Protein AF-A0A6L6CKM2-F1 (afdb_monomer_lite)

Structure (mmCIF, N/CA/C/O backbone):
data_AF-A0A6L6CKM2-F1
#
_entry.id   AF-A0A6L6CKM2-F1
#
loop_
_atom_site.group_PDB
_atom_site.id
_atom_site.type_symbol
_atom_site.label_atom_id
_atom_site.label_alt_id
_atom_site.label_comp_id
_atom_site.label_asym_id
_atom_site.label_entity_id
_atom_site.label_seq_id
_atom_site.pdbx_PDB_ins_code
_atom_site.Cartn_x
_atom_site.Cartn_y
_atom_site.Cartn_z
_atom_site.occupancy
_atom_site.B_iso_or_equiv
_atom_site.auth_seq_id
_atom_site.auth_comp_id
_atom_site.auth_asym_id
_atom_site.auth_atom_id
_atom_site.pdbx_PDB_model_num
ATOM 1 N N . MET A 1 1 ? 27.628 23.027 -5.781 1.00 81.25 1 MET A N 1
ATOM 2 C CA . MET A 1 1 ? 26.439 23.445 -5.027 1.00 81.25 1 MET A CA 1
ATOM 3 C C . MET A 1 1 ? 26.153 24.894 -5.381 1.00 81.25 1 MET A C 1
ATOM 5 O O . MET A 1 1 ? 27.108 25.621 -5.647 1.00 81.25 1 MET A O 1
ATOM 9 N N . THR A 1 2 ? 24.891 25.292 -5.378 1.00 87.56 2 THR A N 1
ATOM 10 C CA . THR A 1 2 ? 24.405 26.645 -5.656 1.00 87.56 2 THR A CA 1
ATOM 11 C C . THR A 1 2 ? 23.460 27.034 -4.526 1.00 87.56 2 THR A C 1
ATOM 13 O O . THR A 1 2 ? 22.633 26.220 -4.126 1.00 87.56 2 THR A O 1
ATOM 16 N N . ALA A 1 3 ? 23.603 28.241 -3.983 1.00 88.50 3 ALA A N 1
ATOM 17 C CA . ALA A 1 3 ? 22.695 28.731 -2.950 1.00 88.50 3 ALA A CA 1
ATOM 18 C C . ALA A 1 3 ? 21.345 29.108 -3.575 1.00 88.50 3 ALA A C 1
ATOM 20 O O . ALA A 1 3 ? 21.314 29.810 -4.589 1.00 88.50 3 ALA A O 1
ATOM 21 N N . LEU A 1 4 ? 20.259 28.636 -2.969 1.00 90.00 4 LEU A N 1
ATOM 22 C CA . LEU A 1 4 ? 18.886 28.972 -3.328 1.00 90.00 4 LEU A CA 1
ATOM 23 C C . LEU A 1 4 ? 18.407 30.241 -2.611 1.00 90.00 4 LEU A C 1
ATOM 25 O O . LEU A 1 4 ? 19.095 30.780 -1.741 1.00 90.00 4 LEU A O 1
ATOM 29 N N . GLU A 1 5 ? 17.214 30.720 -2.969 1.00 84.62 5 GLU A N 1
ATOM 30 C CA . GLU A 1 5 ? 16.643 31.951 -2.405 1.00 84.62 5 GLU A CA 1
ATOM 31 C C . GLU A 1 5 ? 16.359 31.822 -0.905 1.00 84.62 5 GLU A C 1
ATOM 33 O O . GLU A 1 5 ? 16.549 32.783 -0.157 1.00 84.62 5 GLU A O 1
ATOM 38 N N . ASN A 1 6 ? 15.963 30.630 -0.447 1.00 82.12 6 ASN A N 1
ATOM 39 C CA . ASN A 1 6 ? 15.722 30.367 0.971 1.00 82.12 6 ASN A CA 1
ATOM 40 C C . ASN A 1 6 ? 17.019 30.168 1.791 1.00 82.12 6 ASN A C 1
ATOM 42 O O . ASN A 1 6 ? 16.974 30.206 3.023 1.00 82.12 6 ASN A O 1
ATOM 46 N N . GLY A 1 7 ? 18.179 30.064 1.127 1.00 85.81 7 GLY A N 1
ATOM 47 C CA . GLY A 1 7 ? 19.502 29.887 1.736 1.00 85.81 7 GLY A CA 1
ATOM 48 C C . GLY A 1 7 ? 20.020 28.446 1.737 1.00 85.81 7 GLY A C 1
ATOM 49 O O . GLY A 1 7 ? 21.183 28.232 2.083 1.00 85.81 7 GLY A O 1
ATOM 50 N N . VAL A 1 8 ? 19.206 27.477 1.312 1.00 90.25 8 VAL A N 1
ATOM 51 C CA . VAL A 1 8 ? 19.605 26.070 1.186 1.00 90.25 8 VAL A CA 1
ATOM 52 C C . VAL A 1 8 ? 20.535 25.870 -0.012 1.00 90.25 8 VAL A C 1
ATOM 54 O O . VAL A 1 8 ? 20.442 26.556 -1.032 1.00 90.25 8 VAL A O 1
ATOM 57 N N . MET A 1 9 ? 21.469 24.925 0.107 1.00 90.94 9 MET A N 1
ATOM 58 C CA . MET A 1 9 ? 22.418 24.602 -0.956 1.00 90.94 9 MET A CA 1
ATOM 59 C C . MET A 1 9 ? 21.885 23.476 -1.846 1.00 90.94 9 MET A C 1
ATOM 61 O O . MET A 1 9 ? 21.836 22.321 -1.434 1.00 90.94 9 MET A O 1
ATOM 65 N N . ALA A 1 10 ? 21.577 23.796 -3.100 1.00 89.00 10 ALA A N 1
ATOM 66 C CA . ALA A 1 10 ? 21.202 22.821 -4.118 1.00 89.00 10 ALA A CA 1
ATOM 67 C C . ALA A 1 10 ? 22.426 22.296 -4.891 1.00 89.00 10 ALA A C 1
ATOM 69 O O . ALA A 1 10 ? 23.437 22.999 -5.032 1.00 89.00 10 ALA A O 1
ATOM 70 N N . PRO A 1 11 ? 22.378 21.077 -5.446 1.00 87.81 11 PRO A N 1
ATOM 71 C CA . PRO A 1 11 ? 23.414 20.588 -6.344 1.00 87.81 11 PRO A CA 1
ATOM 72 C C . PRO A 1 11 ? 23.410 21.389 -7.662 1.00 87.81 11 PRO A C 1
ATOM 74 O O . PRO A 1 11 ? 22.411 21.980 -8.051 1.00 87.81 11 PRO A O 1
ATOM 77 N N . VAL A 1 12 ? 24.560 21.457 -8.350 1.00 82.56 12 VAL A N 1
ATOM 78 C CA . VAL A 1 12 ? 24.658 22.196 -9.636 1.00 82.56 12 VAL A CA 1
ATOM 79 C C . VAL A 1 12 ? 23.930 21.449 -10.752 1.00 82.56 12 VAL A C 1
ATOM 81 O O . VAL A 1 12 ? 23.332 22.071 -11.622 1.00 82.56 12 VAL A O 1
ATOM 84 N N . ALA A 1 13 ? 24.012 20.120 -10.726 1.00 85.00 13 ALA A N 1
ATOM 85 C CA . ALA A 1 13 ? 23.203 19.243 -11.554 1.00 85.00 13 ALA A CA 1
ATOM 86 C C . ALA A 1 13 ? 22.028 18.747 -10.697 1.00 85.00 13 ALA A C 1
ATOM 88 O O . ALA A 1 13 ? 22.297 18.283 -9.583 1.00 85.00 13 ALA A O 1
ATOM 89 N N . PRO A 1 14 ? 20.776 18.844 -11.176 1.00 85.75 14 PRO A N 1
ATOM 90 C CA . PRO A 1 14 ? 19.625 18.372 -10.422 1.00 85.75 14 PRO A CA 1
ATOM 91 C C . PRO A 1 14 ? 19.724 16.887 -10.062 1.00 85.75 14 PRO A C 1
ATOM 93 O O . PRO A 1 14 ? 20.296 16.086 -10.807 1.00 85.75 14 PRO A O 1
ATOM 96 N N . GLN A 1 15 ? 19.197 16.531 -8.894 1.00 82.38 15 GLN A N 1
ATOM 97 C CA . GLN A 1 15 ? 19.093 15.161 -8.406 1.00 82.38 15 GLN A CA 1
ATOM 98 C C . GLN A 1 15 ? 17.614 14.819 -8.256 1.00 82.38 15 GLN A C 1
ATOM 100 O O . GLN A 1 15 ? 16.914 15.485 -7.502 1.00 82.38 15 GLN A O 1
ATOM 105 N N . ASN A 1 16 ? 17.167 13.781 -8.962 1.00 77.50 16 ASN A N 1
ATOM 106 C CA . ASN A 1 16 ? 15.785 13.305 -8.952 1.00 77.50 16 ASN A CA 1
ATOM 107 C C . ASN A 1 16 ? 15.789 11.795 -8.796 1.00 77.50 16 ASN A C 1
ATOM 109 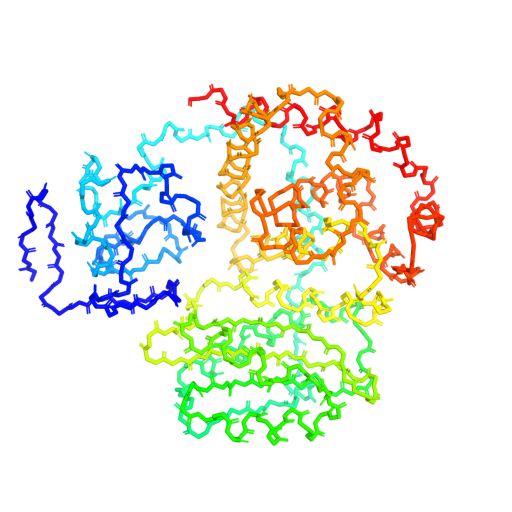O O . ASN A 1 16 ? 16.260 11.085 -9.685 1.00 77.50 16 ASN A O 1
ATOM 113 N N . LYS A 1 17 ? 15.375 11.317 -7.628 1.00 70.88 17 LYS A N 1
ATOM 114 C CA . LYS A 1 17 ? 15.393 9.910 -7.248 1.00 70.88 17 LYS A CA 1
ATOM 115 C C . LYS A 1 17 ? 14.246 9.613 -6.293 1.00 70.88 17 LYS A C 1
ATOM 117 O O . LYS A 1 17 ? 13.918 10.436 -5.440 1.00 70.88 17 LYS A O 1
ATOM 122 N N . LEU A 1 18 ? 13.724 8.392 -6.376 1.00 60.09 18 LEU A N 1
ATOM 123 C CA . LEU A 1 18 ? 12.826 7.804 -5.377 1.00 60.09 18 LEU A CA 1
ATOM 124 C C . LEU A 1 18 ? 11.458 8.506 -5.216 1.00 60.09 18 LEU A C 1
ATOM 126 O O . LEU A 1 18 ? 10.779 8.219 -4.244 1.00 60.09 18 LEU A O 1
ATOM 130 N N . HIS A 1 19 ? 11.044 9.411 -6.116 1.00 59.22 19 HIS A N 1
ATOM 131 C CA . HIS A 1 19 ? 9.748 10.108 -6.002 1.00 59.22 19 HIS A CA 1
ATOM 132 C C . HIS A 1 19 ? 8.700 9.717 -7.053 1.00 59.22 19 HIS A C 1
ATOM 134 O O . HIS A 1 19 ? 7.525 9.958 -6.827 1.00 59.22 19 HIS A O 1
ATOM 140 N N . GLY A 1 20 ? 9.072 9.162 -8.210 1.00 55.38 20 GLY A N 1
ATOM 141 C CA . GLY A 1 20 ? 8.109 8.767 -9.258 1.00 55.38 20 GLY A CA 1
ATOM 142 C C . GLY A 1 20 ? 7.445 9.914 -10.049 1.00 55.38 20 GLY A C 1
ATOM 143 O O . GLY A 1 20 ? 6.927 9.680 -11.130 1.00 55.38 20 GLY A O 1
ATOM 144 N N . TRP A 1 21 ? 7.491 11.162 -9.573 1.00 62.69 21 TRP A N 1
ATOM 145 C CA . TRP A 1 21 ? 6.896 12.324 -10.265 1.00 62.69 21 TRP A CA 1
ATOM 146 C C . TRP A 1 21 ? 7.717 12.877 -11.440 1.00 62.69 21 TRP A C 1
ATOM 148 O O . TRP A 1 21 ? 8.942 12.943 -11.369 1.00 62.69 21 TRP A O 1
ATOM 158 N N . SER A 1 22 ? 7.049 13.404 -12.475 1.00 60.31 22 SER A N 1
ATOM 159 C CA . SER A 1 22 ? 7.736 14.071 -13.592 1.00 60.31 22 SER A CA 1
ATOM 160 C C . SER A 1 22 ? 8.471 15.342 -13.157 1.00 60.31 22 SER A C 1
ATOM 162 O O . SER A 1 22 ? 7.940 16.182 -12.435 1.00 60.31 22 SER A O 1
ATOM 164 N N . THR A 1 23 ? 9.690 15.526 -13.662 1.00 66.06 23 THR A N 1
ATOM 165 C CA . THR A 1 23 ? 10.536 16.700 -13.393 1.00 66.06 23 THR A CA 1
ATOM 166 C C . THR A 1 23 ? 10.454 17.761 -14.493 1.00 66.06 23 THR A C 1
ATOM 168 O O . THR A 1 23 ? 11.142 18.784 -14.432 1.00 66.06 23 THR A O 1
ATOM 171 N N . LYS A 1 24 ? 9.610 17.550 -15.514 1.00 68.25 24 LYS A N 1
ATOM 172 C CA . LYS A 1 24 ? 9.433 18.509 -16.609 1.00 68.25 24 LYS A CA 1
ATOM 173 C C . LYS A 1 24 ? 8.813 19.805 -16.092 1.00 68.25 24 LYS A C 1
ATOM 175 O O . LYS A 1 24 ? 7.780 19.802 -15.430 1.00 68.25 24 LYS A O 1
ATOM 180 N N . GLU A 1 25 ? 9.404 20.941 -16.454 1.00 61.34 25 GLU A N 1
ATOM 181 C CA . GLU A 1 25 ? 9.057 22.265 -15.909 1.00 61.34 25 GLU A CA 1
ATOM 182 C C . GLU A 1 25 ? 7.558 22.624 -16.010 1.00 61.34 25 GLU A C 1
ATOM 184 O O . GLU A 1 25 ? 6.994 23.240 -15.099 1.00 61.34 25 GLU A O 1
ATOM 189 N N . ASN A 1 26 ? 6.902 22.202 -17.095 1.00 56.03 26 ASN A N 1
ATOM 190 C CA . ASN A 1 26 ? 5.476 22.414 -17.355 1.00 56.03 26 ASN A CA 1
ATOM 191 C C . ASN A 1 26 ? 4.541 21.452 -16.600 1.00 56.03 26 ASN A C 1
ATOM 193 O O . ASN A 1 26 ? 3.333 21.668 -16.625 1.00 56.03 26 ASN A O 1
ATOM 197 N N . GLN A 1 27 ? 5.083 20.415 -15.966 1.00 62.00 27 GLN A N 1
ATOM 198 C CA . GLN A 1 27 ? 4.353 19.387 -15.217 1.00 62.00 27 GLN A CA 1
ATOM 199 C C . GLN A 1 27 ? 4.652 19.429 -13.712 1.00 62.00 27 GLN A C 1
ATOM 201 O O . GLN A 1 27 ? 3.888 18.874 -12.932 1.00 62.00 27 GLN A O 1
ATOM 206 N N . LEU A 1 28 ? 5.702 20.141 -13.282 1.00 72.75 28 LEU A N 1
ATOM 207 C CA . LEU A 1 28 ? 5.971 20.363 -11.861 1.00 72.75 28 LEU A CA 1
ATOM 208 C C . LEU A 1 28 ? 4.774 21.071 -11.202 1.00 72.75 28 LEU A C 1
ATOM 210 O O . LEU A 1 28 ? 4.380 22.160 -11.636 1.00 72.75 28 LEU A O 1
ATOM 214 N N . LEU A 1 29 ? 4.231 20.519 -10.126 1.00 70.75 29 LEU A N 1
ATOM 215 C CA . LEU A 1 29 ? 3.168 21.175 -9.368 1.00 70.75 29 LEU A CA 1
ATOM 216 C C . LEU A 1 29 ? 3.753 22.251 -8.441 1.00 70.75 29 LEU A C 1
ATOM 218 O O . LEU A 1 29 ? 4.882 22.143 -7.951 1.00 70.75 29 LEU A O 1
ATOM 222 N N . ARG A 1 30 ? 3.003 23.341 -8.261 1.00 80.56 30 ARG A N 1
ATOM 223 C CA . ARG A 1 30 ? 3.296 24.362 -7.253 1.00 80.56 30 ARG A CA 1
ATOM 224 C C . ARG A 1 30 ? 2.189 24.324 -6.216 1.00 80.56 30 ARG A C 1
ATOM 226 O O . ARG A 1 30 ? 1.024 24.375 -6.596 1.00 80.56 30 ARG A O 1
ATOM 233 N N . PHE A 1 31 ? 2.584 24.300 -4.959 1.00 82.12 31 PHE A N 1
ATOM 234 C CA . PHE A 1 31 ? 1.692 24.289 -3.812 1.00 82.12 31 PHE A CA 1
ATOM 235 C C . PHE A 1 31 ? 1.885 25.578 -3.026 1.00 82.12 31 PHE A C 1
ATOM 237 O O . PHE A 1 31 ? 2.956 26.183 -3.095 1.00 82.12 31 PHE A O 1
ATOM 244 N N . GLU A 1 32 ? 0.843 26.027 -2.340 1.00 80.69 32 GLU A N 1
ATOM 245 C CA . GLU A 1 32 ? 0.887 27.210 -1.480 1.00 80.69 32 GLU A CA 1
ATOM 246 C C . GLU A 1 32 ? 1.144 26.846 -0.017 1.00 80.69 32 GLU A C 1
ATOM 248 O O . GLU A 1 32 ? 1.658 27.670 0.741 1.00 80.69 32 GLU A O 1
ATOM 253 N N . THR A 1 33 ? 0.797 25.622 0.386 1.00 78.06 33 THR A N 1
ATOM 254 C CA . THR A 1 33 ? 0.915 25.148 1.768 1.00 78.06 33 THR A CA 1
ATOM 255 C C . THR A 1 33 ? 1.445 23.718 1.826 1.00 78.06 33 THR A C 1
ATOM 257 O O . THR A 1 33 ? 1.334 22.960 0.861 1.00 78.06 33 THR A O 1
ATOM 260 N N . CYS A 1 34 ? 1.982 23.325 2.986 1.00 74.12 34 CYS A N 1
ATOM 261 C CA . CYS A 1 34 ? 2.310 21.920 3.229 1.00 74.12 34 CYS A CA 1
ATOM 262 C C . CYS A 1 34 ? 1.067 21.019 3.275 1.00 74.12 34 CYS A C 1
ATOM 264 O O . CYS A 1 34 ? 1.171 19.837 2.991 1.00 74.12 34 CYS A O 1
ATOM 266 N N . ASP A 1 35 ? -0.119 21.564 3.547 1.00 65.81 35 ASP A N 1
ATOM 267 C CA . ASP A 1 35 ? -1.359 20.782 3.501 1.00 65.81 35 ASP A CA 1
ATOM 268 C C . ASP A 1 35 ? -1.744 20.406 2.062 1.00 65.81 35 ASP A C 1
ATOM 270 O O . ASP A 1 35 ? -2.206 19.300 1.793 1.00 65.81 35 ASP A O 1
ATOM 274 N N . GLU A 1 36 ? -1.549 21.331 1.115 1.00 64.00 36 GLU A N 1
ATOM 275 C CA . GLU A 1 36 ? -1.700 21.036 -0.311 1.00 64.00 36 GLU A CA 1
ATOM 276 C C . GLU A 1 36 ? -0.619 20.066 -0.788 1.00 64.00 36 GLU A C 1
ATOM 278 O O . GLU A 1 36 ? -0.894 19.216 -1.629 1.00 64.00 36 GLU A O 1
ATOM 283 N N . TRP A 1 37 ? 0.591 20.175 -0.238 1.00 72.88 37 TRP A N 1
ATOM 284 C CA . TRP A 1 37 ? 1.699 19.271 -0.523 1.00 72.88 37 TRP A CA 1
ATOM 285 C C . TRP A 1 37 ? 1.390 17.822 -0.108 1.00 72.88 37 TRP A C 1
ATOM 287 O O . TRP A 1 37 ? 1.483 16.920 -0.942 1.00 72.88 37 TRP A O 1
ATOM 297 N N . ASP A 1 38 ? 0.969 17.611 1.144 1.00 63.94 38 ASP A N 1
ATOM 298 C CA . ASP A 1 38 ? 0.666 16.293 1.729 1.00 63.94 38 ASP A CA 1
ATOM 299 C C . ASP A 1 38 ? -0.449 15.556 0.957 1.00 63.94 38 ASP A C 1
ATOM 301 O O . ASP A 1 38 ? -0.507 14.327 0.925 1.00 63.94 38 ASP A O 1
ATOM 305 N N . TYR A 1 39 ? -1.325 16.297 0.269 1.00 54.41 39 TYR A N 1
ATOM 306 C CA . TYR A 1 39 ? -2.366 15.720 -0.584 1.00 54.41 39 TYR A CA 1
ATOM 307 C C . TYR A 1 39 ? -1.822 15.081 -1.872 1.00 54.41 39 TYR A C 1
ATOM 309 O O . TYR A 1 39 ? -2.413 14.124 -2.378 1.00 54.41 39 TYR A O 1
ATOM 317 N N . TRP A 1 40 ? -0.728 15.611 -2.422 1.00 51.81 40 TRP A N 1
ATOM 318 C CA . TRP A 1 40 ? -0.169 15.151 -3.693 1.00 51.81 40 TRP A CA 1
ATOM 319 C C . TRP A 1 40 ? 1.038 14.242 -3.519 1.00 51.81 40 TRP A C 1
ATOM 321 O O . TRP A 1 40 ? 1.247 13.381 -4.362 1.00 51.81 40 TRP A O 1
ATOM 331 N N . TRP A 1 41 ? 1.836 14.403 -2.465 1.00 59.03 41 TRP A N 1
ATOM 332 C CA . TRP A 1 41 ? 3.052 13.614 -2.292 1.00 59.03 41 TRP A CA 1
ATOM 333 C C . TRP A 1 41 ? 2.782 12.377 -1.432 1.00 59.03 41 TRP A C 1
ATOM 335 O O . TRP A 1 41 ? 2.319 12.463 -0.299 1.00 59.03 41 TRP A O 1
ATOM 345 N N . VAL A 1 42 ? 3.080 11.196 -1.973 1.00 45.94 42 VAL A N 1
ATOM 346 C CA . VAL A 1 42 ? 3.227 9.988 -1.159 1.00 45.94 42 VAL A CA 1
ATOM 347 C C . VAL A 1 42 ? 4.646 10.057 -0.599 1.00 45.94 42 VAL A C 1
ATOM 349 O O . VAL A 1 42 ? 5.584 10.224 -1.377 1.00 45.94 42 VAL A O 1
ATOM 352 N N . TYR A 1 43 ? 4.791 9.957 0.722 1.00 52.78 43 TYR A N 1
ATOM 353 C CA . TYR A 1 43 ? 6.027 10.206 1.483 1.00 52.78 43 TYR A CA 1
ATOM 354 C C . TYR A 1 43 ? 6.334 11.688 1.708 1.00 52.78 43 TYR A C 1
ATOM 356 O O . TYR A 1 43 ? 5.794 12.565 1.052 1.00 52.78 43 TYR A O 1
ATOM 364 N N . GLU A 1 44 ? 7.158 11.975 2.708 1.00 61.75 44 GLU A N 1
ATOM 365 C CA . GLU A 1 44 ? 7.573 13.335 3.053 1.00 61.75 44 GLU A CA 1
ATOM 366 C C . GLU A 1 44 ? 8.197 14.038 1.839 1.00 61.75 44 GLU A C 1
ATOM 368 O O . GLU A 1 44 ? 8.800 13.394 0.967 1.00 61.75 44 GLU A O 1
ATOM 373 N N . GLY A 1 45 ? 8.000 15.357 1.755 1.00 65.19 45 GLY A N 1
ATOM 374 C CA . GLY A 1 45 ? 8.418 16.146 0.602 1.00 65.19 45 GLY A CA 1
ATOM 375 C C . GLY A 1 45 ? 9.906 15.971 0.285 1.00 65.19 45 GLY A C 1
ATOM 376 O O . GLY A 1 45 ? 10.719 15.664 1.158 1.00 65.19 45 GLY A O 1
ATOM 377 N N . PRO A 1 46 ? 10.294 16.102 -0.992 1.00 80.25 46 PRO A N 1
ATOM 378 C CA . PRO A 1 46 ? 11.590 15.667 -1.437 1.00 80.25 46 PRO A CA 1
ATOM 379 C C . PRO A 1 46 ? 12.678 16.531 -0.821 1.00 80.25 46 PRO A C 1
ATOM 381 O O . PRO A 1 46 ? 12.595 17.763 -0.793 1.00 80.25 46 PRO A O 1
ATOM 384 N N . ALA A 1 47 ? 13.760 15.874 -0.429 1.00 86.06 47 ALA A N 1
ATOM 385 C CA . ALA A 1 47 ? 15.014 16.541 -0.178 1.00 86.06 47 ALA A CA 1
ATOM 386 C C . ALA A 1 47 ? 15.517 17.210 -1.463 1.00 86.06 47 ALA A C 1
ATOM 388 O O . ALA A 1 47 ? 15.476 16.641 -2.560 1.00 86.06 47 ALA A O 1
ATOM 389 N N . VAL A 1 48 ? 16.104 18.395 -1.320 1.00 90.12 48 VAL A N 1
ATOM 390 C CA . VAL A 1 48 ? 16.766 19.112 -2.417 1.00 90.12 48 VAL A CA 1
ATOM 391 C C . VAL A 1 48 ? 17.942 18.320 -3.002 1.00 90.12 48 VAL A C 1
ATOM 393 O O . VAL A 1 48 ? 18.352 18.546 -4.145 1.00 90.12 48 VAL A O 1
ATOM 396 N N . SER A 1 49 ? 18.540 17.427 -2.206 1.00 88.81 49 SER A N 1
ATOM 397 C CA . SER A 1 49 ? 19.742 16.674 -2.559 1.00 88.81 49 SER A CA 1
ATOM 398 C C . SER A 1 49 ? 19.912 15.412 -1.716 1.00 88.81 49 SER A C 1
ATOM 400 O O . SER A 1 49 ? 19.347 15.294 -0.635 1.00 88.81 49 SER A O 1
ATOM 402 N N . THR A 1 50 ? 20.802 14.525 -2.163 1.00 81.19 50 THR A N 1
ATOM 403 C CA . THR A 1 50 ? 21.228 13.334 -1.407 1.00 81.19 50 THR A CA 1
ATOM 404 C C . THR A 1 50 ? 21.814 13.704 -0.042 1.00 81.19 50 THR A C 1
ATOM 406 O O . THR A 1 50 ? 21.566 13.014 0.932 1.00 81.19 50 THR A O 1
ATOM 409 N N . VAL A 1 51 ? 22.546 14.821 0.057 1.00 84.50 51 VAL A N 1
ATOM 410 C CA . VAL A 1 51 ? 23.138 15.270 1.331 1.00 84.50 51 VAL A CA 1
ATOM 411 C C . VAL A 1 51 ? 22.060 15.728 2.313 1.00 84.50 51 VAL A C 1
ATOM 413 O O . VAL A 1 51 ? 22.174 15.455 3.502 1.00 84.50 51 VAL A O 1
ATOM 416 N N . ALA A 1 52 ? 21.021 16.410 1.823 1.00 84.56 52 ALA A N 1
ATOM 417 C CA . ALA A 1 52 ? 19.883 16.808 2.651 1.00 84.56 52 ALA A CA 1
ATOM 418 C C . ALA A 1 52 ? 19.066 15.579 3.084 1.00 84.56 52 ALA A C 1
ATOM 420 O O . ALA A 1 52 ? 18.773 15.432 4.264 1.00 84.56 52 ALA A O 1
ATOM 421 N N . ALA A 1 53 ? 18.828 14.633 2.168 1.00 77.56 53 ALA A N 1
ATOM 422 C CA . ALA A 1 53 ? 18.185 13.360 2.488 1.00 77.56 53 ALA A CA 1
ATOM 423 C C . ALA A 1 53 ? 18.957 12.565 3.555 1.00 77.56 53 ALA A C 1
ATOM 425 O O . ALA A 1 53 ? 18.370 12.117 4.531 1.00 77.56 53 ALA A O 1
ATOM 426 N N . GLU A 1 54 ? 20.279 12.431 3.425 1.00 76.94 54 GLU A N 1
ATOM 427 C CA . GLU A 1 54 ? 21.123 11.784 4.441 1.00 76.94 54 GLU A CA 1
ATOM 428 C C . GLU A 1 54 ? 21.108 12.548 5.776 1.00 76.94 54 GLU A C 1
ATOM 430 O O . GLU A 1 54 ? 21.109 11.935 6.843 1.00 76.94 54 GLU A O 1
ATOM 435 N N . GLY A 1 55 ? 21.085 13.884 5.718 1.00 74.62 55 GLY A N 1
ATOM 436 C CA . GLY A 1 55 ? 21.037 14.767 6.883 1.00 74.62 55 GLY A CA 1
ATOM 437 C C . GLY A 1 55 ? 19.722 14.704 7.660 1.00 74.62 55 GLY A C 1
ATOM 438 O O . GLY A 1 55 ? 19.746 14.893 8.872 1.00 74.62 55 GLY A O 1
ATOM 439 N N . SER A 1 56 ? 18.619 14.375 6.983 1.00 72.25 56 SER A N 1
ATOM 440 C CA . SER A 1 56 ? 17.288 14.207 7.582 1.00 72.25 56 SER A CA 1
ATOM 441 C C . SER A 1 56 ? 17.203 13.016 8.546 1.00 72.25 56 SER A C 1
ATOM 443 O O . SER A 1 56 ? 16.323 12.943 9.399 1.00 72.25 56 SER A O 1
ATOM 445 N N . GLY A 1 57 ? 18.107 12.040 8.399 1.00 63.47 57 GLY A N 1
ATOM 446 C CA . GLY A 1 57 ? 18.054 10.789 9.149 1.00 63.47 57 GLY A CA 1
ATOM 447 C C . GLY A 1 57 ? 16.899 9.860 8.756 1.00 63.47 57 GLY A C 1
ATOM 448 O O . GLY A 1 57 ? 16.731 8.840 9.422 1.00 63.47 57 GLY A O 1
ATOM 449 N N . PHE A 1 58 ? 16.138 10.165 7.696 1.00 59.31 58 PHE A N 1
ATOM 450 C CA . PHE A 1 58 ? 15.053 9.327 7.185 1.00 59.31 58 PHE A CA 1
ATOM 451 C C . PHE A 1 58 ? 15.531 8.459 6.003 1.00 59.31 58 PHE A C 1
ATOM 453 O O . PHE A 1 58 ? 15.763 8.965 4.896 1.00 59.31 58 PHE A O 1
ATOM 460 N N . PRO A 1 59 ? 15.711 7.137 6.198 1.00 54.31 59 PRO A N 1
ATOM 461 C CA . PRO A 1 59 ? 16.116 6.241 5.123 1.00 54.31 59 PRO A CA 1
ATOM 462 C C . PRO A 1 59 ? 15.023 6.181 4.053 1.00 54.31 59 PRO A C 1
ATOM 464 O O . PRO A 1 59 ? 13.865 5.926 4.366 1.00 54.31 59 PRO A O 1
ATOM 467 N N . GLY A 1 60 ? 15.392 6.382 2.787 1.00 55.62 60 GLY A N 1
ATOM 468 C CA . GLY A 1 60 ? 14.428 6.320 1.684 1.00 55.62 60 GLY A CA 1
ATOM 469 C C . GLY A 1 60 ? 13.712 7.630 1.374 1.00 55.62 60 GLY A C 1
ATOM 470 O O . GLY A 1 60 ? 12.784 7.632 0.570 1.00 55.62 60 GLY A O 1
ATOM 471 N N . MET A 1 61 ? 14.157 8.740 1.970 1.00 70.31 61 MET A N 1
ATOM 472 C CA . MET A 1 61 ? 13.665 10.066 1.622 1.00 70.31 61 MET A CA 1
ATOM 473 C C . MET A 1 61 ? 13.765 10.318 0.120 1.00 70.31 61 MET A C 1
ATOM 475 O O . MET A 1 61 ? 14.815 10.120 -0.503 1.00 70.31 61 MET A O 1
ATOM 479 N N . THR A 1 62 ? 12.662 10.789 -0.448 1.00 74.19 62 THR A N 1
ATOM 480 C CA . THR A 1 62 ? 12.613 11.136 -1.860 1.00 74.19 62 THR A CA 1
ATOM 481 C C . THR A 1 62 ? 13.522 12.334 -2.144 1.00 74.19 62 THR A C 1
ATOM 483 O O . THR A 1 62 ? 13.686 13.211 -1.300 1.00 74.19 62 THR A O 1
ATOM 486 N N . ILE A 1 63 ? 14.185 12.373 -3.301 1.00 81.69 63 ILE A N 1
ATOM 487 C CA . ILE A 1 63 ? 15.114 13.458 -3.656 1.00 81.69 63 ILE A CA 1
ATOM 488 C C . ILE A 1 63 ? 14.629 14.072 -4.957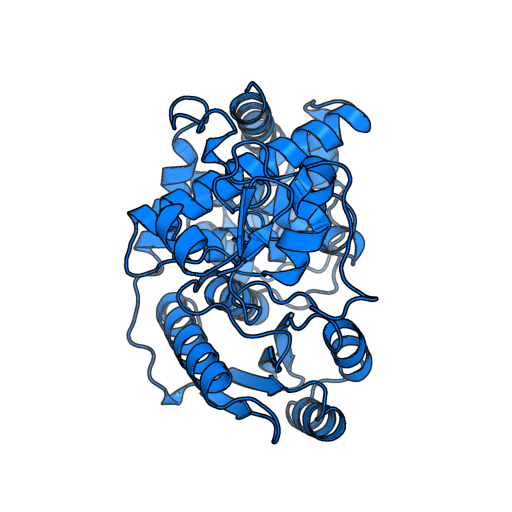 1.00 81.69 63 ILE A C 1
ATOM 490 O O . ILE A 1 63 ? 14.632 13.387 -5.968 1.00 81.69 63 ILE A O 1
ATOM 494 N N . SER A 1 64 ? 14.264 15.348 -4.971 1.00 86.56 64 SER A N 1
ATOM 495 C CA . SER A 1 64 ? 13.912 16.063 -6.201 1.00 86.56 64 SER A CA 1
ATOM 496 C C . SER A 1 64 ? 14.330 17.516 -6.092 1.00 86.56 64 SER A C 1
ATOM 498 O O . SER A 1 64 ? 13.666 18.334 -5.455 1.00 86.56 64 SER A O 1
ATOM 500 N N . THR A 1 65 ? 15.440 17.851 -6.744 1.00 88.44 65 THR A N 1
ATOM 501 C CA . THR A 1 65 ? 15.942 19.225 -6.786 1.00 88.44 65 THR A CA 1
ATOM 502 C C . THR A 1 65 ? 14.923 20.166 -7.443 1.00 88.44 65 THR A C 1
ATOM 504 O O . THR A 1 65 ? 14.737 21.283 -6.971 1.00 88.44 65 THR A O 1
ATOM 507 N N . GLU A 1 66 ? 14.233 19.736 -8.498 1.00 88.31 66 GLU A N 1
ATOM 508 C CA . GLU A 1 66 ? 13.286 20.552 -9.261 1.00 88.31 66 GLU A CA 1
ATOM 509 C C . GLU A 1 66 ? 12.008 20.852 -8.474 1.00 88.31 66 GLU A C 1
ATOM 511 O O . GLU A 1 66 ? 11.604 22.017 -8.387 1.00 88.31 66 GLU A O 1
ATOM 516 N N . HIS A 1 67 ? 11.388 19.832 -7.871 1.00 84.94 67 HIS A N 1
ATOM 517 C CA . HIS A 1 67 ? 10.206 20.029 -7.029 1.00 84.94 67 HIS A CA 1
ATOM 518 C C . HIS A 1 67 ? 10.536 20.855 -5.792 1.00 84.94 67 HIS A C 1
ATOM 520 O O . HIS A 1 67 ? 9.776 21.770 -5.459 1.00 84.94 67 HIS A O 1
ATOM 526 N N . TYR A 1 68 ? 11.696 20.586 -5.178 1.00 90.56 68 TYR A N 1
ATOM 527 C CA . TYR A 1 68 ? 12.201 21.386 -4.076 1.00 90.56 68 TYR A CA 1
ATOM 528 C C . TYR A 1 68 ? 12.334 22.855 -4.487 1.00 90.56 68 TYR A C 1
ATOM 530 O O . TYR A 1 68 ? 11.744 23.719 -3.854 1.00 90.56 68 TYR A O 1
ATOM 538 N N . ILE A 1 69 ? 13.047 23.175 -5.574 1.00 90.94 69 ILE A N 1
ATOM 539 C CA . ILE A 1 69 ? 13.264 24.573 -5.991 1.00 90.94 69 ILE A CA 1
ATOM 540 C C . ILE A 1 69 ? 11.936 25.282 -6.272 1.00 90.94 69 ILE A C 1
ATOM 542 O O . ILE A 1 69 ? 11.762 26.440 -5.887 1.00 90.94 69 ILE A O 1
ATOM 546 N N . LYS A 1 70 ? 10.982 24.598 -6.913 1.00 89.50 70 LYS A N 1
ATOM 547 C CA . LYS A 1 70 ? 9.670 25.179 -7.224 1.00 89.50 70 LYS A CA 1
ATOM 548 C C . LYS A 1 70 ? 8.853 25.498 -5.969 1.00 89.50 70 LYS A C 1
ATOM 550 O O . LYS A 1 70 ? 8.094 26.469 -5.971 1.00 89.50 70 LYS A O 1
ATOM 555 N N . ASN A 1 71 ? 9.042 24.721 -4.905 1.00 89.31 71 ASN A N 1
ATOM 556 C CA . ASN A 1 71 ? 8.264 24.801 -3.672 1.00 89.31 71 ASN A CA 1
ATOM 557 C C . ASN A 1 71 ? 9.111 25.144 -2.434 1.00 89.31 71 ASN A C 1
ATOM 559 O O . ASN A 1 71 ? 8.628 25.026 -1.320 1.00 89.31 71 ASN A O 1
ATOM 563 N N . GLN A 1 72 ? 10.324 25.683 -2.611 1.00 91.62 72 GLN A N 1
ATOM 564 C CA . GLN A 1 72 ? 11.305 25.992 -1.547 1.00 91.62 72 GLN A CA 1
ATOM 565 C C . GLN A 1 72 ? 10.797 26.942 -0.448 1.00 91.62 72 GLN A C 1
ATOM 567 O O . GLN A 1 72 ? 11.462 27.147 0.562 1.00 91.62 72 GLN A O 1
ATOM 572 N N . HIS A 1 73 ? 9.654 27.586 -0.679 1.00 89.31 73 HIS A N 1
ATOM 573 C CA . HIS A 1 73 ? 8.977 28.434 0.295 1.00 89.31 73 HIS A CA 1
ATOM 574 C C . HIS A 1 73 ? 8.246 27.625 1.379 1.00 89.31 73 HIS A C 1
ATOM 576 O O . HIS A 1 73 ? 7.894 28.205 2.397 1.00 89.31 73 HIS A O 1
ATOM 582 N N . LEU A 1 74 ? 8.038 26.324 1.154 1.00 86.75 74 LEU A N 1
ATOM 583 C CA . LEU A 1 74 ? 7.467 25.374 2.109 1.00 86.75 74 LEU A CA 1
ATOM 584 C C . LEU A 1 74 ? 8.525 24.735 3.025 1.00 86.75 74 LEU A C 1
ATOM 586 O O . LEU A 1 74 ? 8.172 24.046 3.975 1.00 86.75 74 LEU A O 1
ATOM 590 N N . ASP A 1 75 ? 9.815 24.949 2.746 1.00 88.94 75 ASP A N 1
ATOM 591 C CA . ASP A 1 75 ? 10.908 24.600 3.659 1.00 88.94 75 ASP A CA 1
ATOM 592 C C . ASP A 1 75 ? 11.134 25.764 4.640 1.00 88.94 75 ASP A C 1
ATOM 594 O O . ASP A 1 75 ? 11.894 26.707 4.377 1.00 88.94 75 ASP A O 1
ATOM 598 N N . GLU A 1 76 ? 10.375 25.742 5.737 1.00 83.25 76 GLU A N 1
ATOM 599 C CA . GLU A 1 76 ? 10.359 26.815 6.732 1.00 83.25 76 GLU A CA 1
ATOM 600 C C . GLU A 1 76 ? 11.613 26.835 7.624 1.00 83.25 76 GLU A C 1
ATOM 602 O O . GLU A 1 76 ? 12.057 27.921 8.024 1.00 83.25 76 GLU A O 1
ATOM 607 N N . ASP A 1 77 ? 12.217 25.680 7.916 1.00 83.06 77 ASP A N 1
ATOM 608 C CA . ASP A 1 77 ? 13.404 25.565 8.777 1.00 83.06 77 ASP A CA 1
ATOM 609 C C . ASP A 1 77 ? 14.726 25.537 8.008 1.00 83.06 77 ASP A C 1
ATOM 611 O O . ASP A 1 77 ? 15.783 25.788 8.599 1.00 83.06 77 ASP A O 1
ATOM 615 N N . LYS A 1 78 ? 14.652 25.374 6.685 1.00 89.12 78 LYS A N 1
ATOM 616 C CA . LYS A 1 78 ? 15.772 25.438 5.747 1.00 89.12 78 LYS A CA 1
ATOM 617 C C . LYS A 1 78 ? 16.728 24.268 5.929 1.00 89.12 78 LYS A C 1
ATOM 619 O O . LYS A 1 78 ? 17.943 24.442 5.764 1.00 89.12 78 LYS A O 1
ATOM 624 N N . ASP A 1 79 ? 16.201 23.101 6.280 1.00 86.50 79 ASP A N 1
ATOM 625 C CA . ASP A 1 79 ? 16.971 21.859 6.354 1.00 86.50 79 ASP A CA 1
ATOM 626 C C . ASP A 1 79 ? 17.232 21.245 4.964 1.00 86.50 79 ASP A C 1
ATOM 628 O O . ASP A 1 79 ? 18.126 20.408 4.791 1.00 86.50 79 ASP A O 1
ATOM 632 N N . GLY A 1 80 ? 16.543 21.748 3.937 1.00 88.81 80 GLY A N 1
ATOM 633 C CA . GLY A 1 80 ? 16.632 21.257 2.576 1.00 88.81 80 GLY A CA 1
ATOM 634 C C . GLY A 1 80 ? 15.689 20.103 2.274 1.00 88.81 80 GLY A C 1
ATOM 635 O O . GLY A 1 80 ? 15.939 19.390 1.297 1.00 88.81 80 GLY A O 1
ATOM 636 N N . VAL A 1 81 ? 14.619 19.940 3.049 1.00 87.25 81 VAL A N 1
ATOM 637 C CA . VAL A 1 81 ? 13.558 18.956 2.856 1.00 87.25 81 VAL A CA 1
ATOM 638 C C . VAL A 1 81 ? 12.194 19.648 2.942 1.00 87.25 81 VAL A C 1
ATOM 640 O O . VAL A 1 81 ? 11.855 20.311 3.916 1.00 87.25 81 VAL A O 1
ATOM 643 N N . LEU A 1 82 ? 11.378 19.523 1.891 1.00 86.12 82 LEU A N 1
ATOM 644 C CA . LEU A 1 82 ? 10.057 20.157 1.901 1.00 86.12 82 LEU A CA 1
ATOM 645 C C . LEU A 1 82 ? 9.129 19.473 2.906 1.00 86.12 82 LEU A C 1
ATOM 647 O O . LEU A 1 82 ? 8.959 18.258 2.854 1.00 86.12 82 LEU A O 1
ATOM 651 N N . CYS A 1 83 ? 8.462 20.265 3.750 1.00 77.50 83 CYS A N 1
ATOM 652 C CA . CYS A 1 83 ? 7.391 19.792 4.632 1.00 77.50 83 CYS A CA 1
ATOM 653 C C . CYS A 1 83 ? 7.788 18.591 5.521 1.00 77.50 83 CYS A C 1
ATOM 655 O O . CYS A 1 83 ? 6.942 17.771 5.873 1.00 77.50 83 CYS A O 1
ATOM 657 N N . PHE A 1 84 ? 9.070 18.485 5.888 1.00 72.00 84 PHE A N 1
ATOM 658 C CA . PHE A 1 84 ? 9.613 17.381 6.680 1.00 72.00 84 PHE A CA 1
ATOM 659 C C . PHE A 1 84 ? 9.199 17.446 8.158 1.00 72.00 84 PHE A C 1
ATOM 661 O O . PHE A 1 84 ? 9.091 18.521 8.758 1.00 72.00 84 PHE A O 1
ATOM 668 N N . PHE A 1 85 ? 8.969 16.274 8.764 1.00 58.44 85 PHE A N 1
ATOM 669 C CA . PHE A 1 85 ? 8.351 16.142 10.090 1.00 58.44 85 PHE A CA 1
ATOM 670 C C . PHE A 1 85 ? 9.156 16.713 11.256 1.00 58.44 85 PHE A C 1
ATOM 672 O O . PHE A 1 85 ? 8.567 16.887 12.319 1.00 58.44 85 PHE A O 1
ATOM 679 N N . GLU A 1 86 ? 10.454 17.005 11.132 1.00 50.88 86 GLU A N 1
ATOM 680 C CA . GLU A 1 86 ? 11.211 17.562 12.268 1.00 50.88 86 GLU A CA 1
ATOM 681 C C . GLU A 1 86 ? 10.741 18.968 12.688 1.00 50.88 86 GLU A C 1
ATOM 683 O O . GLU A 1 86 ? 10.997 19.370 13.825 1.00 50.88 86 GLU A O 1
ATOM 688 N N . ASN A 1 87 ? 9.967 19.652 11.833 1.00 43.75 87 ASN A N 1
ATOM 689 C CA . ASN A 1 87 ? 9.354 20.958 12.117 1.00 43.75 87 ASN A CA 1
ATOM 690 C C . ASN A 1 87 ? 7.923 20.902 12.631 1.00 43.75 87 ASN A C 1
ATOM 692 O O . ASN A 1 87 ? 7.424 21.883 13.186 1.00 43.75 87 ASN A O 1
ATOM 696 N N . ARG A 1 88 ? 7.256 19.760 12.468 1.00 48.69 88 ARG A N 1
ATOM 697 C CA . ARG A 1 88 ? 6.054 19.455 13.243 1.00 48.69 88 ARG A CA 1
ATOM 698 C C . ARG A 1 88 ? 6.572 18.940 14.586 1.00 48.69 88 ARG A C 1
ATOM 700 O O . ARG A 1 88 ? 7.618 18.298 14.627 1.00 48.69 88 ARG A O 1
ATOM 707 N N . GLU A 1 89 ? 5.925 19.237 15.714 1.00 38.97 89 GLU A N 1
ATOM 708 C CA . GLU A 1 89 ? 6.334 18.586 16.967 1.00 38.97 89 GLU A CA 1
ATOM 709 C C . GLU A 1 89 ? 6.341 17.074 16.719 1.00 38.97 89 GLU A C 1
ATOM 711 O O . GLU A 1 89 ? 5.264 16.500 16.535 1.00 38.97 89 GLU A O 1
ATOM 716 N N . LYS A 1 90 ? 7.539 16.448 16.668 1.00 36.31 90 LYS A N 1
ATOM 717 C CA . LYS A 1 90 ? 7.685 14.999 16.478 1.00 36.31 90 LYS A CA 1
ATOM 718 C C . LYS A 1 90 ? 6.649 14.357 17.372 1.00 36.31 90 LYS A C 1
ATOM 720 O O . LYS A 1 90 ? 6.713 14.594 18.587 1.00 36.31 90 LYS A O 1
ATOM 725 N N . PRO A 1 91 ? 5.693 13.594 16.823 1.00 38.41 91 PRO A N 1
ATOM 726 C CA . PRO A 1 91 ? 4.725 12.961 17.664 1.00 38.41 91 PRO A CA 1
ATOM 727 C C . PRO A 1 91 ? 5.490 12.024 18.585 1.00 38.41 91 PRO A C 1
ATOM 729 O O . PRO A 1 91 ? 5.962 10.967 18.179 1.00 38.41 91 PRO A O 1
ATOM 732 N N . THR A 1 92 ? 5.683 12.440 19.835 1.00 36.25 92 THR A N 1
ATOM 733 C CA . THR A 1 92 ? 6.115 11.544 20.894 1.00 36.25 92 THR A CA 1
ATOM 734 C C . THR A 1 92 ? 5.177 10.345 20.805 1.00 36.25 92 THR A C 1
ATOM 736 O O . THR A 1 92 ? 3.961 10.568 20.816 1.00 36.25 92 THR A O 1
ATOM 739 N N . PRO A 1 93 ? 5.682 9.099 20.732 1.00 41.28 93 PRO A N 1
ATOM 740 C CA . PRO A 1 93 ? 4.865 7.879 20.656 1.00 41.28 93 PRO A CA 1
ATOM 741 C C . PRO A 1 93 ? 3.825 7.719 21.784 1.00 41.28 93 PRO A C 1
ATOM 743 O O . PRO A 1 93 ? 3.121 6.720 21.856 1.00 41.28 93 PRO A O 1
ATOM 746 N N . GLU A 1 94 ? 3.735 8.693 22.685 1.00 42.97 94 GLU A N 1
ATOM 747 C CA . GLU A 1 94 ? 2.880 8.744 23.854 1.00 42.97 94 GLU A CA 1
ATOM 748 C C . GLU A 1 94 ? 1.427 9.167 23.574 1.00 42.97 94 GLU A C 1
ATOM 750 O O . GLU A 1 94 ? 0.609 8.976 24.471 1.00 42.97 94 GLU A O 1
ATOM 755 N N . SER A 1 95 ? 1.062 9.725 22.403 1.00 40.16 95 SER A N 1
ATOM 756 C CA . SER A 1 95 ? -0.318 10.237 22.219 1.00 40.16 95 SER A CA 1
ATOM 757 C C . SER A 1 95 ? -1.302 9.331 21.479 1.00 40.16 95 SER A C 1
ATOM 759 O O . SER A 1 95 ? -2.492 9.554 21.654 1.00 40.16 95 SER A O 1
ATOM 761 N N . GLY A 1 96 ? -0.869 8.304 20.739 1.00 51.81 96 GLY A N 1
ATOM 762 C CA . GLY A 1 96 ? -1.750 7.279 20.148 1.00 51.81 96 GLY A CA 1
ATOM 763 C C . GLY A 1 96 ? -1.826 6.019 21.009 1.00 51.81 96 GLY A C 1
ATOM 764 O O . GLY A 1 96 ? -0.973 5.800 21.875 1.00 51.81 96 GLY A O 1
ATOM 765 N N . SER A 1 97 ? -2.815 5.146 20.796 1.00 60.38 97 SER A N 1
ATOM 766 C CA . SER A 1 97 ? -2.768 3.858 21.483 1.00 60.38 97 SER A CA 1
ATOM 767 C C . SER A 1 97 ? -1.591 3.052 20.921 1.00 60.38 97 SER A C 1
ATOM 769 O O . SER A 1 97 ? -1.508 2.804 19.724 1.00 60.38 97 SER A O 1
ATOM 771 N N . MET A 1 98 ? -0.680 2.571 21.772 1.00 76.38 98 MET A N 1
ATOM 772 C CA . MET A 1 98 ? 0.416 1.667 21.358 1.00 76.38 98 MET A CA 1
ATOM 773 C C . MET A 1 98 ? -0.094 0.307 20.831 1.00 76.38 98 MET A C 1
ATOM 775 O O . MET A 1 98 ? 0.684 -0.619 20.620 1.00 76.38 98 MET A O 1
ATOM 779 N N . GLN A 1 99 ? -1.409 0.160 20.633 1.00 85.44 99 GLN A N 1
ATOM 780 C CA . GLN A 1 99 ? -2.044 -1.040 20.108 1.00 85.44 99 GLN A CA 1
ATOM 781 C C . GLN A 1 99 ? -1.652 -1.301 18.654 1.00 85.44 99 GLN A C 1
ATOM 783 O O . GLN A 1 99 ? -1.574 -2.464 18.273 1.00 85.44 99 GLN A O 1
ATOM 788 N N . TRP A 1 100 ? -1.336 -0.269 17.865 1.00 91.00 100 TRP A N 1
ATOM 789 C CA . TRP A 1 100 ? -0.882 -0.450 16.481 1.00 91.00 100 TRP A CA 1
ATOM 790 C C . TRP A 1 100 ? 0.391 -1.297 16.378 1.00 91.00 100 TRP A C 1
ATOM 792 O O . TRP A 1 100 ? 0.533 -2.084 15.444 1.00 91.00 100 TRP A O 1
ATOM 802 N N . LEU A 1 101 ? 1.272 -1.235 17.388 1.00 93.12 101 LEU A N 1
ATOM 803 C CA . LEU A 1 101 ? 2.459 -2.091 17.451 1.00 93.12 101 LEU A CA 1
ATOM 804 C C . LEU A 1 101 ? 2.097 -3.575 17.508 1.00 93.12 101 LEU A C 1
ATOM 806 O O . LEU A 1 101 ? 2.856 -4.393 17.010 1.00 93.12 101 LEU A O 1
ATOM 810 N N . LYS A 1 102 ? 0.926 -3.936 18.050 1.00 93.38 102 LYS A N 1
ATOM 811 C CA . LYS A 1 102 ? 0.437 -5.321 18.028 1.00 93.38 102 LYS A CA 1
ATOM 812 C C . LYS A 1 102 ? 0.162 -5.787 16.596 1.00 93.38 102 LYS A C 1
ATOM 814 O O . LYS A 1 102 ? 0.531 -6.907 16.257 1.00 93.38 102 LYS A O 1
ATOM 819 N N . ALA A 1 103 ? -0.473 -4.952 15.770 1.00 95.88 103 ALA A N 1
ATOM 820 C CA . ALA A 1 103 ? -0.696 -5.266 14.358 1.00 95.88 103 ALA A CA 1
ATOM 821 C C . ALA A 1 103 ? 0.622 -5.292 13.580 1.00 95.88 103 ALA A C 1
ATOM 823 O O . ALA A 1 103 ? 0.877 -6.251 12.855 1.00 95.88 103 ALA A O 1
ATOM 824 N N . PHE A 1 104 ? 1.487 -4.295 13.791 1.00 95.69 104 PHE A N 1
ATOM 825 C CA . PHE A 1 104 ? 2.822 -4.266 13.196 1.00 95.69 104 PHE A CA 1
ATOM 826 C C . PHE A 1 104 ? 3.619 -5.532 13.539 1.00 95.69 104 PHE A C 1
ATOM 828 O O . PHE A 1 104 ? 4.143 -6.184 12.644 1.00 95.69 104 PHE A O 1
ATOM 835 N N . ASP A 1 105 ? 3.663 -5.937 14.811 1.00 94.00 105 ASP A N 1
ATOM 836 C CA . ASP A 1 105 ? 4.392 -7.131 15.249 1.00 94.00 105 ASP A CA 1
ATOM 837 C C . ASP A 1 105 ? 3.788 -8.426 14.707 1.00 94.00 105 ASP A C 1
ATOM 839 O O . ASP A 1 105 ? 4.530 -9.365 14.396 1.00 94.00 105 ASP A O 1
ATOM 843 N N . ALA A 1 106 ? 2.461 -8.480 14.554 1.00 93.00 106 ALA A N 1
ATOM 844 C CA . ALA A 1 106 ? 1.789 -9.600 13.910 1.00 93.00 106 ALA A CA 1
ATOM 845 C C . ALA A 1 106 ? 2.243 -9.742 12.451 1.00 93.00 106 ALA A C 1
ATOM 847 O O . ALA A 1 106 ? 2.602 -10.846 12.042 1.00 93.00 106 ALA A O 1
ATOM 848 N N . VAL A 1 107 ? 2.300 -8.643 11.692 1.00 94.81 107 VAL A N 1
ATOM 849 C CA . VAL A 1 107 ? 2.808 -8.639 10.311 1.00 94.81 107 VAL A CA 1
ATOM 850 C C . VAL A 1 107 ? 4.296 -8.966 10.273 1.00 94.81 107 VAL A C 1
ATOM 852 O O . VAL A 1 107 ? 4.713 -9.865 9.545 1.00 94.81 107 VAL A O 1
ATOM 855 N N . TRP A 1 108 ? 5.095 -8.275 11.086 1.00 92.06 108 TRP A N 1
ATOM 856 C CA . TRP A 1 108 ? 6.548 -8.400 11.113 1.00 92.06 108 TRP A CA 1
ATOM 857 C C . TRP A 1 108 ? 6.997 -9.842 11.346 1.00 92.06 108 TRP A C 1
ATOM 859 O O . TRP A 1 108 ? 7.858 -10.341 10.622 1.00 92.06 108 TRP A O 1
ATOM 869 N N . SER A 1 109 ? 6.377 -10.508 12.323 1.00 90.50 109 SER A N 1
ATOM 870 C CA . SER A 1 109 ? 6.698 -11.889 12.700 1.00 90.50 109 SER A CA 1
ATOM 871 C C . SER A 1 109 ? 6.126 -12.918 11.723 1.00 90.50 109 SER A C 1
ATOM 873 O O . SER A 1 109 ? 6.667 -14.010 11.588 1.00 90.50 109 SER A O 1
ATOM 875 N N . SER A 1 110 ? 5.016 -12.600 11.053 1.00 89.50 110 SER A N 1
ATOM 876 C CA . SER A 1 110 ? 4.350 -13.533 10.133 1.00 89.50 110 SER A CA 1
ATOM 877 C C . SER A 1 110 ? 4.937 -13.505 8.727 1.00 89.50 110 SER A C 1
ATOM 879 O O . SER A 1 110 ? 4.860 -14.508 8.021 1.00 89.50 110 SER A O 1
ATOM 881 N N . LEU A 1 111 ? 5.515 -12.369 8.334 1.00 87.06 111 LEU A N 1
ATOM 882 C CA . LEU A 1 111 ? 6.195 -12.143 7.060 1.00 87.06 111 LEU A CA 1
ATOM 883 C C . LEU A 1 111 ? 7.713 -12.084 7.268 1.00 87.06 111 LEU A C 1
ATOM 885 O O . LEU A 1 111 ? 8.391 -11.161 6.800 1.00 87.06 111 LEU A O 1
ATOM 889 N N . GLU A 1 112 ? 8.266 -13.038 8.016 1.00 76.69 112 GLU A N 1
ATOM 890 C CA . GLU A 1 112 ? 9.715 -13.223 8.053 1.00 76.69 112 GLU A CA 1
ATOM 891 C C . GLU A 1 112 ? 10.219 -13.552 6.645 1.00 76.69 112 GLU A C 1
ATOM 893 O O . GLU A 1 112 ? 9.580 -14.281 5.886 1.00 76.69 112 GLU A O 1
ATOM 898 N N . SER A 1 113 ? 11.364 -12.983 6.274 1.00 62.59 113 SER A N 1
ATOM 899 C CA . SER A 1 113 ? 11.946 -13.149 4.947 1.00 62.59 113 SER A CA 1
ATOM 900 C C . SER A 1 113 ? 12.333 -14.613 4.712 1.00 62.59 113 SER A C 1
ATOM 902 O O . SER A 1 113 ? 13.416 -15.076 5.075 1.00 62.59 113 SER A O 1
ATOM 904 N N . GLY A 1 114 ? 11.425 -15.360 4.083 1.00 56.78 114 GLY A N 1
ATOM 905 C CA . GLY A 1 114 ? 11.706 -16.668 3.517 1.00 56.78 114 GLY A CA 1
ATOM 906 C C . GLY A 1 114 ? 12.655 -16.541 2.328 1.00 56.78 114 GLY A C 1
ATOM 907 O O . GLY A 1 114 ? 12.679 -15.530 1.625 1.00 56.78 114 GLY A O 1
ATOM 908 N N . LYS A 1 115 ? 13.454 -17.581 2.067 1.00 53.31 115 LYS A N 1
ATOM 909 C CA . LYS A 1 115 ? 14.206 -17.658 0.810 1.00 53.31 115 LYS A CA 1
ATOM 910 C C . LYS A 1 115 ? 13.220 -17.910 -0.329 1.00 53.31 115 LYS A C 1
ATOM 912 O O . LYS A 1 115 ? 12.805 -19.048 -0.529 1.00 53.31 115 LYS A O 1
ATOM 917 N N . SER A 1 116 ? 12.872 -16.862 -1.068 1.00 54.22 116 SER A N 1
ATOM 918 C CA . SER A 1 116 ? 12.305 -17.013 -2.406 1.00 54.22 116 SER A CA 1
ATOM 919 C C . SER A 1 116 ? 13.316 -17.745 -3.290 1.00 54.22 116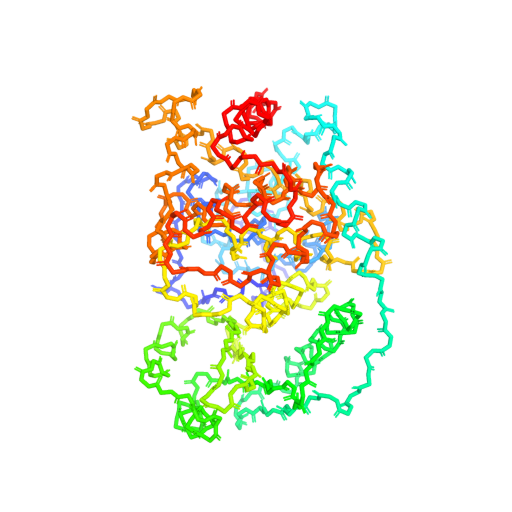 SER A C 1
ATOM 921 O O . SER A 1 116 ? 14.507 -17.427 -3.279 1.00 54.22 116 SER A O 1
ATOM 923 N N . SER A 1 117 ? 12.867 -18.762 -4.022 1.00 51.12 117 SER A N 1
ATOM 924 C CA . SER A 1 117 ? 13.633 -19.319 -5.133 1.00 51.12 117 SER A CA 1
ATOM 925 C C . SER A 1 117 ? 13.236 -18.583 -6.410 1.00 51.12 117 SER A C 1
ATOM 927 O O . SER A 1 117 ? 12.059 -18.604 -6.775 1.00 51.12 117 SER A O 1
ATOM 929 N N . ASN A 1 118 ? 14.212 -18.022 -7.132 1.00 52.94 118 ASN A N 1
ATOM 930 C CA . ASN A 1 118 ? 14.031 -17.345 -8.431 1.00 52.94 118 ASN A CA 1
ATOM 931 C C . ASN A 1 118 ? 13.285 -18.195 -9.483 1.00 52.94 118 ASN A C 1
ATOM 933 O O . ASN A 1 118 ? 12.856 -17.676 -10.507 1.00 52.94 118 ASN A O 1
ATOM 937 N N . GLU A 1 119 ? 13.113 -19.496 -9.240 1.00 55.62 119 GLU A N 1
ATOM 938 C CA . GLU A 1 119 ? 12.370 -20.438 -10.084 1.00 55.62 119 GLU A CA 1
ATOM 939 C C . GLU A 1 119 ? 10.859 -20.133 -10.184 1.00 55.62 119 GLU A C 1
ATOM 941 O O . GLU A 1 119 ? 10.186 -20.709 -11.035 1.00 55.62 119 GLU A O 1
ATOM 946 N N . ASN A 1 120 ? 10.330 -19.204 -9.374 1.00 74.31 120 ASN A N 1
ATOM 947 C CA . ASN A 1 120 ? 8.898 -18.886 -9.315 1.00 74.31 120 ASN A CA 1
ATOM 948 C C . ASN A 1 120 ? 8.474 -17.612 -10.073 1.00 74.31 120 ASN A C 1
ATOM 950 O O . ASN A 1 120 ? 7.303 -17.244 -9.981 1.00 74.31 120 ASN A O 1
ATOM 954 N N . LEU A 1 121 ? 9.365 -16.935 -10.812 1.00 89.50 121 LEU A N 1
ATOM 955 C CA . LEU A 1 121 ? 9.022 -15.719 -11.570 1.00 89.50 121 LEU A CA 1
ATOM 956 C C . LEU A 1 121 ? 9.109 -15.921 -13.092 1.00 89.50 121 LEU A C 1
ATOM 958 O O . LEU A 1 121 ? 10.154 -16.308 -13.612 1.00 89.50 121 LEU A O 1
ATOM 962 N N . ASP A 1 122 ? 8.050 -15.549 -13.816 1.00 93.06 122 ASP A N 1
ATOM 963 C CA . ASP A 1 122 ? 8.098 -15.268 -15.260 1.00 93.06 122 ASP A CA 1
ATOM 964 C C . ASP A 1 122 ? 8.349 -13.766 -15.462 1.00 93.06 122 ASP A C 1
ATOM 966 O O . ASP A 1 122 ? 7.429 -12.962 -15.628 1.00 93.06 122 ASP A O 1
ATOM 970 N N . PHE A 1 123 ? 9.617 -13.375 -15.346 1.00 94.44 123 PHE A N 1
ATOM 971 C CA . PHE A 1 123 ? 10.024 -11.974 -15.357 1.00 94.44 123 PHE A CA 1
ATOM 972 C C . PHE A 1 123 ? 10.396 -11.502 -16.766 1.00 94.44 123 PHE A C 1
ATOM 974 O O . PHE A 1 123 ? 11.345 -12.014 -17.365 1.00 94.44 123 PHE A O 1
ATOM 981 N N . ALA A 1 124 ? 9.741 -10.442 -17.238 1.00 95.88 124 ALA A N 1
ATOM 982 C CA . ALA A 1 124 ? 10.002 -9.791 -18.516 1.00 95.88 124 ALA A CA 1
ATOM 983 C C . ALA A 1 124 ? 10.193 -8.276 -18.341 1.00 95.88 124 ALA A C 1
ATOM 985 O O . ALA A 1 124 ? 9.454 -7.634 -17.599 1.00 95.88 124 ALA A O 1
ATOM 986 N N . ALA A 1 125 ? 11.162 -7.704 -19.056 1.00 96.94 125 ALA A N 1
ATOM 987 C CA . ALA A 1 125 ? 11.396 -6.263 -19.113 1.00 96.94 125 ALA A CA 1
ATOM 988 C C . ALA A 1 125 ? 11.372 -5.780 -20.566 1.00 96.94 125 ALA A C 1
ATOM 990 O O . ALA A 1 125 ? 11.861 -6.480 -21.460 1.00 96.94 125 ALA A O 1
ATOM 991 N N . SER A 1 126 ? 10.799 -4.600 -20.795 1.00 97.38 126 SER A N 1
ATOM 992 C CA . SER A 1 126 ? 10.696 -4.008 -22.125 1.00 97.38 126 SER A CA 1
ATOM 993 C C . SER A 1 126 ? 12.060 -3.517 -22.647 1.00 97.38 126 SER A C 1
ATOM 995 O O . SER A 1 126 ? 12.977 -3.288 -21.857 1.00 97.38 126 SER A O 1
ATOM 997 N N . PRO A 1 127 ? 12.239 -3.342 -23.972 1.00 97.00 127 PRO A N 1
AT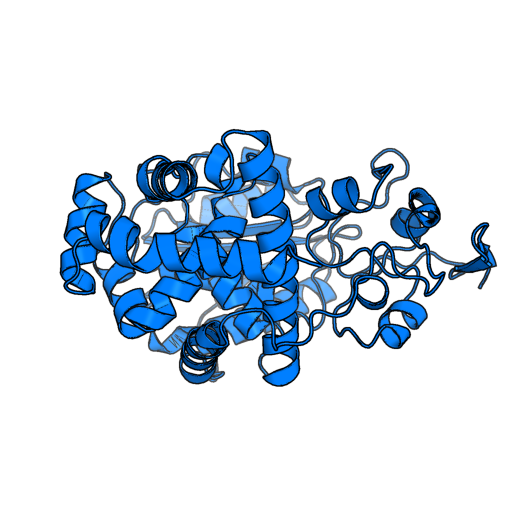OM 998 C CA . PRO A 1 127 ? 13.539 -3.005 -24.563 1.00 97.00 127 PRO A CA 1
ATOM 999 C C . PRO A 1 127 ? 14.216 -1.734 -24.030 1.00 97.00 127 PRO A C 1
ATOM 1001 O O . PRO A 1 127 ? 15.445 -1.684 -23.992 1.00 97.00 127 PRO A O 1
ATOM 1004 N N . ASN A 1 128 ? 13.443 -0.712 -23.651 1.00 95.94 128 ASN A N 1
ATOM 1005 C CA . ASN A 1 128 ? 13.956 0.541 -23.098 1.00 95.94 128 ASN A CA 1
ATOM 1006 C C . ASN A 1 128 ? 13.967 0.567 -21.560 1.00 95.94 128 ASN A C 1
ATOM 1008 O O . ASN A 1 128 ? 14.421 1.559 -20.996 1.00 95.94 128 ASN A O 1
ATOM 1012 N N . ALA A 1 129 ? 13.501 -0.483 -20.870 1.00 93.06 129 ALA A N 1
ATOM 1013 C CA . ALA A 1 129 ? 13.555 -0.541 -19.411 1.00 93.06 129 ALA A CA 1
ATOM 1014 C C . ALA A 1 129 ? 15.011 -0.481 -18.916 1.00 93.06 129 ALA A C 1
ATOM 1016 O O . ALA A 1 129 ? 15.901 -1.156 -19.445 1.00 93.06 129 ALA A O 1
ATOM 1017 N N . LEU A 1 130 ? 15.264 0.338 -17.893 1.00 89.62 130 LEU A N 1
ATOM 1018 C CA . LEU A 1 130 ? 16.612 0.528 -17.366 1.00 89.62 130 LEU A CA 1
ATOM 1019 C C . LEU A 1 130 ? 17.062 -0.744 -16.618 1.00 89.62 130 LEU A C 1
ATOM 1021 O O . LEU A 1 130 ? 16.324 -1.241 -15.761 1.00 89.62 130 LEU A O 1
ATOM 1025 N N . PRO A 1 131 ? 18.263 -1.296 -16.896 1.00 89.50 131 PRO A N 1
ATOM 1026 C CA . PRO A 1 131 ? 18.720 -2.524 -16.239 1.00 89.50 131 PRO A CA 1
ATOM 1027 C C . PRO A 1 131 ? 18.838 -2.417 -14.714 1.00 89.50 131 PRO A C 1
ATOM 1029 O O . PRO A 1 131 ? 18.612 -3.402 -14.018 1.00 89.50 131 PRO A O 1
ATOM 1032 N N . GLU A 1 132 ? 19.198 -1.239 -14.200 1.00 87.31 132 GLU A N 1
ATOM 1033 C CA . GLU A 1 132 ? 19.287 -0.972 -12.760 1.00 87.31 132 GLU A CA 1
ATOM 1034 C C . GLU A 1 132 ? 17.907 -1.080 -12.101 1.00 87.31 132 GLU A C 1
ATOM 1036 O O . GLU A 1 132 ? 17.722 -1.922 -11.225 1.00 87.31 132 GLU A O 1
ATOM 1041 N N . ASP A 1 133 ? 16.923 -0.337 -12.609 1.00 88.06 133 ASP A N 1
ATOM 1042 C CA . ASP A 1 133 ? 15.529 -0.379 -12.155 1.00 88.06 133 ASP A CA 1
ATOM 1043 C C . ASP A 1 133 ? 14.952 -1.794 -12.220 1.00 88.06 133 ASP A C 1
ATOM 1045 O O . ASP A 1 133 ? 14.322 -2.277 -11.282 1.00 88.06 133 ASP A O 1
ATOM 1049 N N . THR A 1 134 ? 15.232 -2.496 -13.318 1.00 90.94 134 THR A N 1
ATOM 1050 C CA . THR A 1 134 ? 14.783 -3.873 -13.534 1.00 90.94 134 THR A CA 1
ATOM 1051 C C . THR A 1 134 ? 15.328 -4.826 -12.465 1.00 90.94 134 THR A C 1
ATOM 1053 O O . THR A 1 134 ? 14.606 -5.711 -12.000 1.00 90.94 134 THR A O 1
ATOM 1056 N N . ASN A 1 135 ? 16.591 -4.661 -12.062 1.00 89.62 135 ASN A N 1
ATOM 1057 C CA . ASN A 1 135 ? 17.194 -5.473 -11.006 1.00 89.62 135 ASN A CA 1
ATOM 1058 C C . ASN A 1 135 ? 16.617 -5.126 -9.631 1.00 89.62 135 ASN A C 1
ATOM 1060 O O . ASN A 1 135 ? 16.287 -6.043 -8.884 1.00 89.62 135 ASN A O 1
ATOM 1064 N N . ILE A 1 136 ? 16.428 -3.836 -9.329 1.00 87.81 136 ILE A N 1
ATOM 1065 C CA . ILE A 1 136 ? 15.811 -3.384 -8.072 1.00 87.81 136 ILE A CA 1
ATOM 1066 C C . ILE A 1 136 ? 14.403 -3.976 -7.934 1.00 87.81 136 ILE A C 1
ATOM 1068 O O . ILE A 1 136 ? 14.076 -4.552 -6.897 1.00 87.81 136 ILE A O 1
ATOM 1072 N N . ILE A 1 137 ? 13.593 -3.903 -8.995 1.00 90.38 137 ILE A N 1
ATOM 1073 C CA . ILE A 1 137 ? 12.239 -4.468 -9.001 1.00 90.38 137 ILE A CA 1
ATOM 1074 C C . ILE A 1 137 ? 12.278 -5.978 -8.808 1.00 90.38 137 ILE A C 1
ATOM 1076 O O . ILE A 1 137 ? 11.522 -6.514 -8.001 1.00 90.38 137 ILE A O 1
ATOM 1080 N N . ARG A 1 138 ? 13.159 -6.683 -9.527 1.00 91.31 138 ARG A N 1
ATOM 1081 C CA . ARG A 1 138 ? 13.305 -8.133 -9.372 1.00 91.31 138 ARG A CA 1
ATOM 1082 C C . ARG A 1 138 ? 13.617 -8.503 -7.927 1.00 91.31 138 ARG A C 1
ATOM 1084 O O . ARG A 1 138 ? 12.920 -9.340 -7.368 1.00 91.31 138 ARG A O 1
ATOM 1091 N N . GLU A 1 139 ? 14.630 -7.882 -7.333 1.00 88.62 139 GLU A N 1
ATOM 1092 C CA . GLU A 1 139 ? 15.051 -8.171 -5.960 1.00 88.62 139 GLU A CA 1
ATOM 1093 C C . GLU A 1 139 ? 13.949 -7.835 -4.946 1.00 88.62 139 GLU A C 1
ATOM 1095 O O . GLU A 1 139 ? 13.683 -8.626 -4.038 1.00 88.62 139 GLU A O 1
ATOM 1100 N N . GLY A 1 140 ? 13.264 -6.701 -5.125 1.00 89.06 140 GLY A N 1
ATOM 1101 C CA . GLY A 1 140 ? 12.151 -6.284 -4.274 1.00 89.06 140 GLY A CA 1
ATOM 1102 C C . GLY A 1 140 ? 10.968 -7.250 -4.327 1.00 89.06 140 GLY A C 1
ATOM 1103 O O . GLY A 1 140 ? 10.486 -7.696 -3.282 1.00 89.06 140 GLY A O 1
ATOM 1104 N N . VAL A 1 141 ? 10.547 -7.644 -5.533 1.00 91.25 141 VAL A N 1
ATOM 1105 C CA . VAL A 1 141 ? 9.474 -8.630 -5.737 1.00 91.25 141 VAL A CA 1
ATOM 1106 C C . VAL A 1 141 ? 9.881 -9.999 -5.203 1.00 91.25 141 VAL A C 1
ATOM 1108 O O . VAL A 1 141 ? 9.088 -10.632 -4.513 1.00 91.25 141 VAL A O 1
ATOM 1111 N N . GLU A 1 142 ? 11.103 -10.467 -5.470 1.00 90.31 142 GLU A N 1
ATOM 1112 C CA . GLU A 1 142 ? 11.593 -11.749 -4.949 1.00 90.31 142 GLU A CA 1
ATOM 1113 C C . GLU A 1 142 ? 11.584 -11.763 -3.415 1.00 90.31 142 GLU A C 1
ATOM 1115 O O . GLU A 1 142 ? 11.165 -12.754 -2.815 1.00 90.31 142 GLU A O 1
ATOM 1120 N N . MET A 1 143 ? 11.987 -10.665 -2.772 1.00 88.62 143 MET A N 1
ATOM 1121 C CA . MET A 1 143 ? 11.983 -10.557 -1.315 1.00 88.62 143 MET A CA 1
ATOM 1122 C C . MET A 1 143 ? 10.565 -10.560 -0.737 1.00 88.62 143 MET A C 1
ATOM 1124 O O . MET A 1 143 ? 10.284 -11.333 0.182 1.00 88.62 143 MET A O 1
ATOM 1128 N N . ALA A 1 144 ? 9.671 -9.732 -1.281 1.00 91.19 144 ALA A N 1
ATOM 1129 C CA . ALA A 1 144 ? 8.282 -9.661 -0.839 1.00 91.19 144 ALA A CA 1
ATOM 1130 C C . ALA A 1 144 ? 7.547 -10.993 -1.075 1.00 91.19 144 ALA A C 1
ATOM 1132 O O . ALA A 1 144 ? 6.865 -11.496 -0.181 1.00 91.19 144 ALA A O 1
ATOM 1133 N N . LEU A 1 145 ? 7.759 -11.627 -2.233 1.00 91.00 145 LEU A N 1
ATOM 1134 C CA . LEU A 1 145 ? 7.198 -12.941 -2.551 1.00 91.00 145 LEU A CA 1
ATOM 1135 C C . LEU A 1 145 ? 7.711 -14.023 -1.596 1.00 91.00 145 LEU A C 1
ATOM 1137 O O . LEU A 1 145 ? 6.939 -14.872 -1.158 1.00 91.00 145 LEU A O 1
ATOM 1141 N N . GLY A 1 146 ? 8.996 -13.982 -1.233 1.00 89.56 146 GLY A N 1
ATOM 1142 C CA . GLY A 1 146 ? 9.581 -14.896 -0.252 1.00 89.56 146 GLY A CA 1
ATOM 1143 C C . GLY A 1 146 ? 8.944 -14.781 1.133 1.00 89.56 146 GLY A C 1
ATOM 1144 O O . GLY A 1 146 ? 8.755 -15.797 1.801 1.00 89.56 146 GLY A O 1
ATOM 1145 N N . ALA A 1 147 ? 8.574 -13.568 1.546 1.00 90.25 147 ALA A N 1
ATOM 1146 C CA . ALA A 1 147 ? 7.886 -13.324 2.811 1.00 90.25 147 ALA A CA 1
ATOM 1147 C C . ALA A 1 147 ? 6.424 -13.811 2.794 1.00 90.25 147 ALA A C 1
ATOM 1149 O O . ALA A 1 147 ? 5.944 -14.365 3.780 1.00 90.25 147 ALA A O 1
ATOM 1150 N N . TRP A 1 148 ? 5.731 -13.661 1.662 1.00 91.19 148 TRP A N 1
ATOM 1151 C CA . TRP A 1 148 ? 4.352 -14.131 1.482 1.00 91.19 148 TRP A CA 1
ATOM 1152 C C . TRP A 1 148 ? 4.230 -15.621 1.135 1.00 91.19 148 TRP A C 1
ATOM 1154 O O . TRP A 1 148 ? 3.134 -16.178 1.218 1.00 91.19 148 TRP A O 1
ATOM 1164 N N . ALA A 1 149 ? 5.332 -16.292 0.790 1.00 88.25 149 ALA A N 1
ATOM 1165 C CA . ALA A 1 149 ? 5.354 -17.688 0.355 1.00 88.25 149 ALA A CA 1
ATOM 1166 C C . ALA A 1 149 ? 4.578 -18.675 1.257 1.00 88.25 149 ALA A C 1
ATOM 1168 O O . ALA A 1 149 ? 3.932 -19.562 0.702 1.00 88.25 149 ALA A O 1
ATOM 1169 N N . PRO A 1 150 ? 4.557 -18.552 2.604 1.00 88.00 150 PRO A N 1
ATOM 1170 C CA . PRO A 1 150 ? 3.757 -19.440 3.455 1.00 88.00 150 PRO A CA 1
ATOM 1171 C C . PRO A 1 150 ? 2.236 -19.351 3.238 1.00 88.00 150 PRO A C 1
ATOM 1173 O O . PRO A 1 150 ? 1.519 -20.285 3.593 1.00 88.00 150 PRO A O 1
ATOM 1176 N N . TYR A 1 151 ? 1.745 -18.243 2.677 1.00 88.44 151 TYR A N 1
ATOM 1177 C CA . TYR A 1 151 ? 0.318 -17.954 2.475 1.00 88.44 151 TYR A CA 1
ATOM 1178 C C . TYR A 1 151 ? -0.111 -18.029 1.002 1.00 88.44 151 TYR A C 1
ATOM 1180 O O . TYR A 1 151 ? -1.304 -17.957 0.686 1.00 88.44 151 TYR A O 1
ATOM 1188 N N . LEU A 1 152 ? 0.859 -18.170 0.099 1.00 87.44 152 LEU A N 1
ATOM 1189 C CA . LEU A 1 152 ? 0.652 -18.266 -1.338 1.00 87.44 152 LEU A CA 1
ATOM 1190 C C . LEU A 1 152 ? 0.683 -19.723 -1.800 1.00 87.44 152 LEU A C 1
ATOM 1192 O O . LEU A 1 152 ? 1.401 -20.564 -1.268 1.00 87.44 152 LEU A O 1
ATOM 1196 N N . ASN A 1 153 ? -0.102 -20.009 -2.833 1.00 84.44 153 ASN A N 1
ATOM 1197 C CA . ASN A 1 153 ? -0.151 -21.303 -3.499 1.00 84.44 153 ASN A CA 1
ATOM 1198 C C . ASN A 1 153 ? -0.277 -21.068 -5.006 1.00 84.44 153 ASN A C 1
ATOM 1200 O O . ASN A 1 153 ? -1.287 -21.392 -5.631 1.00 84.44 153 ASN A O 1
ATOM 1204 N N . LEU A 1 154 ? 0.749 -20.431 -5.568 1.00 83.62 154 LEU A N 1
ATOM 1205 C CA . LEU A 1 154 ? 0.801 -20.112 -6.986 1.00 83.62 154 LEU A CA 1
ATOM 1206 C C . LEU A 1 154 ? 1.057 -21.396 -7.786 1.00 83.62 154 LEU A C 1
ATOM 1208 O O . LEU A 1 154 ? 2.136 -21.980 -7.714 1.00 83.62 154 LEU A O 1
ATOM 1212 N N . GLU A 1 155 ? 0.069 -21.838 -8.567 1.00 82.38 155 GLU A N 1
ATOM 1213 C CA . GLU A 1 155 ? 0.206 -23.019 -9.438 1.00 82.38 155 GLU A CA 1
ATOM 1214 C C . GLU A 1 155 ? 1.122 -22.769 -10.648 1.00 82.38 155 GLU A C 1
ATOM 1216 O O . GLU A 1 155 ? 1.615 -23.710 -11.274 1.00 82.38 155 GLU A O 1
ATOM 1221 N N . LYS A 1 156 ? 1.340 -21.496 -10.991 1.00 85.00 156 LYS A N 1
ATOM 1222 C CA . LYS A 1 156 ? 2.212 -21.040 -12.077 1.00 85.00 156 LYS A CA 1
ATOM 1223 C C . LYS A 1 156 ? 3.168 -19.964 -11.561 1.00 85.00 156 LYS A C 1
ATOM 1225 O O . LYS A 1 156 ? 2.824 -19.287 -10.592 1.00 85.00 156 LYS A O 1
ATOM 1230 N N . PRO A 1 157 ? 4.326 -19.767 -12.216 1.00 89.12 157 PRO A N 1
ATOM 1231 C CA . PRO A 1 157 ? 5.199 -18.643 -11.907 1.00 89.12 157 PRO A CA 1
ATOM 1232 C C . PRO A 1 157 ? 4.439 -17.311 -11.934 1.00 89.12 157 PRO A C 1
ATOM 1234 O O . PRO A 1 157 ? 3.603 -17.092 -12.813 1.00 89.12 157 PRO A O 1
ATOM 1237 N N . LEU A 1 158 ? 4.747 -16.420 -10.990 1.00 91.94 158 LEU A N 1
ATOM 1238 C CA . LEU A 1 158 ? 4.217 -15.059 -10.979 1.00 91.94 158 LEU A CA 1
ATOM 1239 C C . LEU A 1 158 ? 4.801 -14.304 -12.175 1.00 91.94 158 LEU A C 1
ATOM 1241 O O . LEU A 1 158 ? 6.021 -14.159 -12.287 1.00 91.94 158 LEU A O 1
ATOM 1245 N N . ALA A 1 159 ? 3.941 -13.821 -13.069 1.00 93.81 159 ALA A N 1
ATOM 1246 C CA . ALA A 1 159 ? 4.386 -13.016 -14.197 1.00 93.81 159 ALA A CA 1
ATOM 1247 C C . ALA A 1 159 ? 4.729 -11.602 -13.718 1.00 93.81 159 ALA A C 1
ATOM 1249 O O . ALA A 1 159 ? 3.853 -10.896 -13.231 1.00 93.81 159 ALA A O 1
ATOM 1250 N N . VAL A 1 160 ? 5.981 -11.177 -13.884 1.00 95.06 160 VAL A N 1
ATOM 1251 C CA . VAL A 1 160 ? 6.452 -9.827 -13.535 1.00 95.06 160 VAL A CA 1
ATOM 1252 C C . VAL A 1 160 ? 6.784 -9.089 -14.823 1.00 95.06 160 VAL A C 1
ATOM 1254 O O . VAL A 1 160 ? 7.601 -9.568 -15.607 1.00 95.06 160 VAL A O 1
ATOM 1257 N N . THR A 1 161 ? 6.152 -7.943 -15.065 1.00 95.50 161 THR A N 1
ATOM 1258 C CA . THR A 1 161 ? 6.369 -7.146 -16.282 1.00 95.50 161 THR A CA 1
ATOM 1259 C C . THR A 1 161 ? 6.896 -5.763 -15.926 1.00 95.50 161 THR A C 1
ATOM 1261 O O . THR A 1 161 ? 6.191 -4.984 -15.300 1.00 95.50 161 THR A O 1
ATOM 1264 N N . VAL A 1 162 ? 8.113 -5.435 -16.350 1.00 95.56 162 VAL A N 1
ATOM 1265 C CA . VAL A 1 162 ? 8.681 -4.084 -16.226 1.00 95.56 162 VAL A CA 1
ATOM 1266 C C . VAL A 1 162 ? 8.607 -3.397 -17.584 1.00 95.56 162 VAL A C 1
ATOM 1268 O O . VAL A 1 162 ? 9.112 -3.926 -18.574 1.00 95.56 162 VAL A O 1
ATOM 1271 N N . VAL A 1 163 ? 7.959 -2.238 -17.652 1.00 95.50 163 VAL A N 1
ATOM 1272 C CA . VAL A 1 163 ? 7.696 -1.519 -18.901 1.00 95.50 163 VAL A CA 1
ATOM 1273 C C . VAL A 1 163 ? 8.219 -0.088 -18.848 1.00 95.50 163 VAL A C 1
ATOM 1275 O O . VAL A 1 163 ? 8.042 0.624 -17.866 1.00 95.50 163 VAL A O 1
ATOM 1278 N N . HIS A 1 164 ? 8.824 0.348 -19.949 1.00 94.94 164 HIS A N 1
ATOM 1279 C CA . HIS A 1 164 ? 9.138 1.747 -20.208 1.00 94.94 164 HIS A CA 1
ATOM 1280 C C . HIS A 1 164 ? 8.024 2.420 -21.023 1.00 94.94 164 HIS A C 1
ATOM 1282 O O . HIS A 1 164 ? 7.550 1.824 -21.992 1.00 94.94 164 HIS A O 1
ATOM 1288 N N . PRO A 1 165 ? 7.686 3.705 -20.790 1.00 92.06 165 PRO A N 1
ATOM 1289 C CA . PRO A 1 165 ? 6.687 4.434 -21.589 1.00 92.06 165 PRO A CA 1
ATOM 1290 C C . PRO A 1 165 ? 6.968 4.568 -23.088 1.00 92.06 165 PRO A C 1
ATOM 1292 O O . PRO A 1 165 ? 6.117 5.024 -23.843 1.00 92.06 165 PRO A O 1
ATOM 1295 N N . LYS A 1 166 ? 8.155 4.160 -23.548 1.00 94.88 166 LYS A N 1
ATOM 1296 C CA . LYS A 1 166 ? 8.515 4.125 -24.971 1.00 94.88 166 LYS A CA 1
ATOM 1297 C C . LYS A 1 166 ? 8.078 2.815 -25.640 1.00 94.88 166 LYS A C 1
ATOM 1299 O O . LYS A 1 166 ? 8.115 2.729 -26.861 1.00 94.88 166 LYS A O 1
ATOM 1304 N N . ASP A 1 167 ? 7.653 1.824 -24.856 1.00 96.38 167 ASP A N 1
ATOM 1305 C CA . ASP A 1 167 ? 7.460 0.437 -25.280 1.00 96.38 167 ASP A CA 1
ATOM 1306 C C . ASP A 1 167 ? 5.991 -0.012 -25.199 1.00 96.38 167 ASP A C 1
ATOM 1308 O O . ASP A 1 167 ? 5.707 -1.148 -24.814 1.00 96.38 167 ASP A O 1
ATOM 1312 N N . LYS A 1 168 ? 5.045 0.864 -25.573 1.00 95.38 168 LYS A N 1
ATOM 1313 C CA . LYS A 1 168 ? 3.600 0.561 -25.540 1.00 95.38 168 LYS A CA 1
ATOM 1314 C C . LYS A 1 168 ? 3.262 -0.725 -26.293 1.00 95.38 168 LYS A C 1
ATOM 1316 O O . LYS A 1 168 ? 2.651 -1.618 -25.719 1.00 95.38 168 LYS A O 1
ATOM 1321 N N . ASP A 1 169 ? 3.714 -0.856 -27.539 1.00 96.31 169 ASP A N 1
ATOM 1322 C CA . ASP A 1 169 ? 3.404 -2.025 -28.376 1.00 96.31 169 ASP A CA 1
ATOM 1323 C C . ASP A 1 169 ? 3.906 -3.336 -27.751 1.00 96.31 169 ASP A C 1
ATOM 1325 O O . ASP A 1 169 ? 3.184 -4.332 -27.727 1.00 96.31 169 ASP A O 1
ATOM 1329 N N . TRP A 1 170 ? 5.116 -3.324 -27.178 1.00 97.19 170 TRP A N 1
ATOM 1330 C CA . TRP A 1 170 ? 5.675 -4.484 -26.477 1.00 97.19 170 TRP A CA 1
ATOM 1331 C C . TRP A 1 170 ? 4.849 -4.846 -25.238 1.00 97.19 170 TRP A C 1
ATOM 1333 O O . TRP A 1 170 ? 4.600 -6.023 -24.977 1.00 97.19 170 TRP A O 1
ATOM 1343 N N . PHE A 1 171 ? 4.402 -3.843 -24.478 1.00 95.38 171 PHE A N 1
ATOM 1344 C CA . PHE A 1 171 ? 3.564 -4.059 -23.303 1.00 95.38 171 PHE A CA 1
ATOM 1345 C C . PHE A 1 171 ? 2.205 -4.648 -23.667 1.00 95.38 171 PHE A C 1
ATOM 1347 O O . PHE A 1 171 ? 1.772 -5.598 -23.019 1.00 95.38 171 PHE A O 1
ATOM 1354 N N . LEU A 1 172 ? 1.560 -4.138 -24.719 1.00 94.69 172 LEU A N 1
ATOM 1355 C CA . LEU A 1 172 ? 0.287 -4.672 -25.199 1.00 94.69 172 LEU A CA 1
ATOM 1356 C C . LEU A 1 172 ? 0.431 -6.131 -25.658 1.00 94.69 172 LEU A C 1
ATOM 1358 O O . LEU A 1 172 ? -0.403 -6.960 -25.297 1.00 94.69 172 LEU A O 1
ATOM 1362 N N . GLU A 1 173 ? 1.519 -6.475 -26.357 1.00 95.12 173 GLU A N 1
ATOM 1363 C CA . GLU A 1 173 ? 1.823 -7.862 -26.741 1.00 95.12 173 GLU A CA 1
ATOM 1364 C C . GLU A 1 173 ? 2.043 -8.757 -25.510 1.00 95.12 173 GLU A C 1
ATOM 1366 O O . GLU A 1 173 ? 1.472 -9.847 -25.411 1.00 95.12 173 GLU A O 1
ATOM 1371 N N . ARG A 1 174 ? 2.828 -8.294 -24.527 1.00 94.25 174 ARG A N 1
ATOM 1372 C CA . ARG A 1 174 ? 3.041 -9.025 -23.270 1.00 94.25 174 ARG A CA 1
ATOM 1373 C C . ARG A 1 174 ? 1.724 -9.226 -22.520 1.00 94.25 174 ARG A C 1
ATOM 1375 O O . ARG A 1 174 ? 1.457 -10.338 -22.066 1.00 94.25 174 ARG A O 1
ATOM 1382 N N . TRP A 1 175 ? 0.894 -8.195 -22.420 1.00 92.00 175 TRP A N 1
ATOM 1383 C CA . TRP A 1 175 ? -0.406 -8.237 -21.754 1.00 92.00 175 TRP A CA 1
ATOM 1384 C C . TRP A 1 175 ? -1.360 -9.242 -22.409 1.00 92.00 175 TRP A C 1
ATOM 1386 O O . TRP A 1 175 ? -1.962 -10.070 -21.719 1.00 92.00 175 TRP A O 1
ATOM 1396 N N . GLU A 1 176 ? -1.443 -9.226 -23.742 1.00 92.19 176 GLU A N 1
ATOM 1397 C CA . GLU A 1 176 ? -2.224 -10.193 -24.516 1.00 92.19 176 GLU A CA 1
ATOM 1398 C C . GLU A 1 176 ? -1.691 -11.622 -24.330 1.00 92.19 176 GLU A C 1
ATOM 1400 O O . GLU A 1 176 ? -2.477 -12.551 -24.136 1.00 92.19 176 GLU A O 1
ATOM 1405 N N . SER A 1 177 ? -0.365 -11.810 -24.298 1.00 91.69 177 SER A N 1
ATOM 1406 C CA . SER A 1 177 ? 0.256 -13.128 -24.082 1.00 91.69 177 SER A CA 1
ATOM 1407 C C . SER A 1 177 ? -0.069 -13.741 -22.714 1.00 91.69 177 SER A C 1
ATOM 1409 O O . SER A 1 177 ? -0.126 -14.963 -22.582 1.00 91.69 177 SER A O 1
ATOM 1411 N N . LEU A 1 178 ? -0.334 -12.896 -21.711 1.00 90.12 178 LEU A N 1
ATOM 1412 C CA . LEU A 1 178 ? -0.798 -13.294 -20.380 1.00 90.12 178 LEU A CA 1
ATOM 1413 C C . LEU A 1 178 ? -2.319 -13.531 -20.339 1.00 90.12 178 LEU A C 1
ATOM 1415 O O . LEU A 1 178 ? -2.884 -13.799 -19.283 1.00 90.12 178 LEU A O 1
ATOM 1419 N N . GLY A 1 179 ? -3.014 -13.427 -21.475 1.00 87.62 179 GLY A N 1
ATOM 1420 C CA . GLY A 1 179 ? -4.455 -13.638 -21.567 1.00 87.62 179 GLY A CA 1
ATOM 1421 C C . GLY A 1 179 ? -5.274 -12.573 -20.839 1.00 87.62 179 GLY A C 1
ATOM 1422 O O . GLY A 1 179 ? -6.401 -12.852 -20.428 1.00 87.62 179 GLY A O 1
ATOM 1423 N N . ARG A 1 180 ? -4.724 -11.371 -20.632 1.00 81.88 180 ARG A N 1
ATOM 1424 C CA . ARG A 1 180 ? -5.452 -10.255 -20.021 1.00 81.88 180 ARG A CA 1
ATOM 1425 C C . ARG A 1 180 ? -6.138 -9.424 -21.107 1.00 81.88 180 ARG A C 1
ATOM 1427 O O . ARG A 1 180 ? -5.557 -9.139 -22.148 1.00 81.88 180 ARG A O 1
ATOM 1434 N N . GLY A 1 181 ? -7.390 -9.032 -20.873 1.00 71.38 181 GLY A N 1
ATOM 1435 C CA . GLY A 1 181 ? -8.200 -8.291 -21.848 1.00 71.38 181 GLY A CA 1
ATOM 1436 C C . GLY A 1 181 ? -8.446 -6.826 -21.473 1.00 71.38 181 GLY A C 1
ATOM 1437 O O . GLY A 1 181 ? -8.368 -6.455 -20.307 1.00 71.38 181 GLY A O 1
ATOM 1438 N N . GLY A 1 182 ? -8.790 -6.013 -22.477 1.00 71.12 182 GLY A N 1
ATOM 1439 C CA . GLY A 1 182 ? -9.669 -4.834 -22.389 1.00 71.12 182 GLY A CA 1
ATOM 1440 C C . GLY A 1 182 ? -9.199 -3.567 -21.661 1.00 71.12 182 GLY A C 1
ATOM 1441 O O . GLY A 1 182 ? -9.785 -2.522 -21.916 1.00 71.12 182 GLY A O 1
ATOM 1442 N N . VAL A 1 183 ? -8.183 -3.629 -20.795 1.00 80.25 183 VAL A N 1
ATOM 1443 C CA . VAL A 1 183 ? -7.758 -2.478 -19.96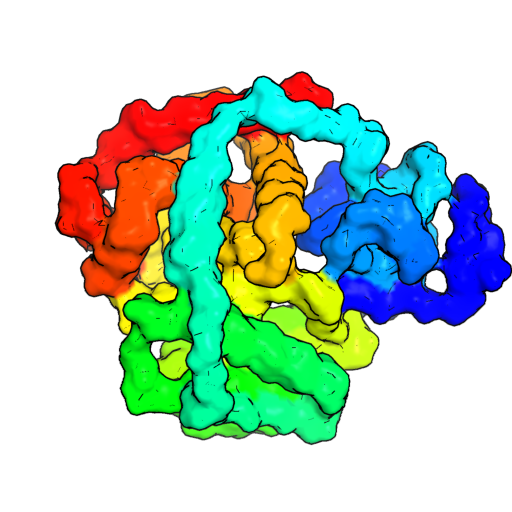1 1.00 80.25 183 VAL A CA 1
ATOM 1444 C C . VAL A 1 183 ? -6.282 -2.098 -20.112 1.00 80.25 183 VAL A C 1
ATOM 1446 O O . VAL A 1 183 ? -5.846 -1.120 -19.520 1.00 80.25 183 VAL A O 1
ATOM 1449 N N . ALA A 1 184 ? -5.516 -2.841 -20.918 1.00 85.19 184 ALA A N 1
ATOM 1450 C CA . ALA A 1 184 ? -4.074 -2.632 -21.082 1.00 85.19 184 ALA A CA 1
ATOM 1451 C C . ALA A 1 184 ? -3.738 -1.222 -21.581 1.00 85.19 184 ALA A C 1
ATOM 1453 O O . ALA A 1 184 ? -2.844 -0.574 -21.054 1.00 85.19 184 ALA A O 1
ATOM 1454 N N . GLU A 1 185 ? -4.465 -0.750 -22.598 1.00 87.00 185 GLU A N 1
ATOM 1455 C CA . GLU A 1 185 ? -4.231 0.573 -23.179 1.00 87.00 185 GLU A CA 1
ATOM 1456 C C . GLU A 1 185 ? -4.541 1.687 -22.184 1.00 87.00 185 GLU A C 1
ATOM 1458 O O . GLU A 1 185 ? -3.709 2.571 -22.025 1.00 87.00 185 GLU A O 1
ATOM 1463 N N . GLY A 1 186 ? -5.682 1.601 -21.489 1.00 85.12 186 GLY A N 1
ATOM 1464 C CA . GLY A 1 186 ? -6.065 2.574 -20.463 1.00 85.12 186 GLY A CA 1
ATOM 1465 C C . GLY A 1 186 ? -5.039 2.630 -19.337 1.00 85.12 186 GLY A C 1
ATOM 1466 O O . GLY A 1 186 ? -4.509 3.695 -19.058 1.00 85.12 186 GLY A O 1
ATOM 1467 N N . TRP A 1 187 ? -4.654 1.468 -18.798 1.00 86.19 187 TRP A N 1
ATOM 1468 C CA . TRP A 1 187 ? -3.609 1.398 -17.779 1.00 86.19 187 TRP A CA 1
ATOM 1469 C C . TRP A 1 187 ? -2.288 1.998 -18.277 1.00 86.19 187 TRP A C 1
ATOM 1471 O O . TRP A 1 187 ? -1.680 2.818 -17.601 1.00 86.19 187 TRP A O 1
ATOM 1481 N N . PHE A 1 188 ? -1.834 1.629 -19.478 1.00 90.12 188 PHE A N 1
ATOM 1482 C CA . PHE A 1 188 ? -0.590 2.185 -20.003 1.00 90.12 188 PHE A CA 1
ATOM 1483 C C . PHE A 1 188 ? -0.666 3.708 -20.113 1.00 90.12 188 PHE A C 1
ATOM 1485 O O . PHE A 1 188 ? 0.279 4.385 -19.725 1.00 90.12 188 PHE A O 1
ATOM 1492 N N . ASP A 1 189 ? -1.770 4.239 -20.635 1.00 87.19 189 ASP A N 1
ATOM 1493 C CA . ASP A 1 189 ? -1.936 5.675 -20.835 1.00 87.19 189 ASP A CA 1
ATOM 1494 C C . ASP A 1 189 ? -1.969 6.426 -19.495 1.00 87.19 189 ASP A C 1
ATOM 1496 O O . ASP A 1 189 ? -1.226 7.398 -19.350 1.00 87.19 189 ASP A O 1
ATOM 1500 N N . ASP A 1 190 ? -2.703 5.920 -18.499 1.00 81.69 190 ASP A N 1
ATOM 1501 C CA . ASP A 1 190 ? -2.814 6.523 -17.163 1.00 81.69 190 ASP A CA 1
ATOM 1502 C C . ASP A 1 190 ? -1.462 6.604 -16.438 1.00 81.69 190 ASP A C 1
ATOM 1504 O O . ASP A 1 190 ? -1.153 7.608 -15.794 1.00 81.69 190 ASP A O 1
ATOM 1508 N N . PHE A 1 191 ? -0.624 5.573 -16.569 1.00 81.94 191 PHE A N 1
ATOM 1509 C CA . PHE A 1 191 ? 0.645 5.496 -15.840 1.00 81.94 191 PHE A CA 1
ATOM 1510 C C . PHE A 1 191 ? 1.857 5.973 -16.659 1.00 81.94 191 PHE A C 1
ATOM 1512 O O . PHE A 1 191 ? 2.905 6.260 -16.077 1.00 81.94 191 PHE A O 1
ATOM 1519 N N . SER A 1 192 ? 1.732 6.144 -17.986 1.00 83.44 192 SER A N 1
ATOM 1520 C CA . SER A 1 192 ? 2.830 6.573 -18.885 1.00 83.44 192 SER A CA 1
ATOM 1521 C C . SER A 1 192 ? 3.491 7.895 -18.508 1.00 83.44 192 SER A C 1
ATOM 1523 O O . SER A 1 192 ? 4.654 8.119 -18.857 1.00 83.44 192 SER A O 1
ATOM 1525 N N . GLU A 1 193 ? 2.770 8.748 -17.783 1.00 75.25 193 GLU A N 1
ATOM 1526 C CA . GLU A 1 193 ? 3.244 10.060 -17.351 1.00 75.25 193 GLU A CA 1
ATOM 1527 C C . GLU A 1 193 ? 3.753 10.090 -15.900 1.00 75.25 193 GLU A C 1
ATOM 1529 O O . GLU A 1 193 ? 4.517 10.993 -15.555 1.00 75.25 193 GLU A O 1
ATOM 1534 N N . PHE A 1 194 ? 3.380 9.113 -15.064 1.00 67.62 194 PHE A N 1
ATOM 1535 C CA . PHE A 1 194 ? 3.608 9.149 -13.610 1.00 67.62 194 PHE A CA 1
ATOM 1536 C C . PHE A 1 194 ? 4.324 7.905 -13.052 1.00 67.62 194 PHE A C 1
ATOM 1538 O O . PHE A 1 194 ? 4.603 7.839 -11.857 1.00 67.62 194 PHE A O 1
ATOM 1545 N N . GLY A 1 195 ? 4.643 6.917 -13.899 1.00 80.69 195 GLY A N 1
ATOM 1546 C CA . GLY A 1 195 ? 5.100 5.601 -13.444 1.00 80.69 195 GLY A CA 1
ATOM 1547 C C . GLY A 1 195 ? 3.999 4.873 -12.669 1.00 80.69 195 GLY A C 1
ATOM 1548 O O . GLY A 1 195 ? 2.878 5.353 -12.610 1.00 80.69 195 GLY A O 1
ATOM 1549 N N . GLY A 1 196 ? 4.283 3.713 -12.078 1.00 78.50 196 GLY A N 1
ATOM 1550 C CA . GLY A 1 196 ? 3.299 3.031 -11.228 1.00 78.50 196 GLY A CA 1
ATOM 1551 C C . GLY A 1 196 ? 3.444 1.519 -11.184 1.00 78.50 196 GLY A C 1
ATOM 1552 O O . GLY A 1 196 ? 4.333 0.940 -11.815 1.00 78.50 196 GLY A O 1
ATOM 1553 N N . GLY A 1 197 ? 2.558 0.890 -10.418 1.00 85.31 197 GLY A N 1
ATOM 1554 C CA . GLY A 1 197 ? 2.512 -0.547 -10.192 1.00 85.31 197 GLY A CA 1
ATOM 1555 C C . GLY A 1 197 ? 1.087 -1.074 -10.232 1.00 85.31 197 GLY A C 1
ATOM 1556 O O . GLY A 1 197 ? 0.118 -0.318 -10.301 1.00 85.31 197 GLY A O 1
ATOM 1557 N N . GLY A 1 198 ? 0.972 -2.390 -10.254 1.00 85.50 198 GLY A N 1
ATOM 1558 C CA . GLY A 1 198 ? -0.286 -3.061 -10.000 1.00 85.50 198 GLY A CA 1
ATOM 1559 C C . GLY A 1 198 ? -0.130 -4.567 -10.094 1.00 85.50 198 GLY A C 1
ATOM 1560 O O . GLY A 1 198 ? 0.765 -5.080 -10.777 1.00 85.50 198 GLY A O 1
ATOM 1561 N N . ALA A 1 199 ? -1.054 -5.285 -9.468 1.00 88.12 199 ALA A N 1
ATOM 1562 C CA . ALA A 1 199 ? -1.202 -6.720 -9.635 1.00 88.12 199 ALA A CA 1
ATOM 1563 C C . ALA A 1 199 ? -2.640 -7.089 -10.003 1.00 88.12 199 ALA A C 1
ATOM 1565 O O . ALA A 1 199 ? -3.599 -6.405 -9.654 1.00 88.12 199 ALA A O 1
ATOM 1566 N N . GLY A 1 200 ? -2.808 -8.193 -10.726 1.00 84.19 200 GLY A N 1
ATOM 1567 C CA . GLY A 1 200 ? -4.142 -8.685 -11.034 1.00 84.19 200 GLY A CA 1
ATOM 1568 C C . GLY A 1 200 ? -4.173 -10.040 -11.730 1.00 84.19 200 GLY A C 1
ATOM 1569 O O . GLY A 1 200 ? -3.150 -10.525 -12.225 1.00 84.19 200 GLY A O 1
ATOM 1570 N N . PRO A 1 201 ? -5.361 -10.665 -11.780 1.00 84.06 201 PRO A N 1
ATOM 1571 C CA . PRO A 1 201 ? -5.533 -11.972 -12.387 1.00 84.06 201 PRO A CA 1
ATOM 1572 C C . PRO A 1 201 ? -5.370 -11.928 -13.913 1.00 84.06 201 PRO A C 1
ATOM 1574 O O . PRO A 1 201 ? -5.709 -10.955 -14.595 1.00 84.06 201 PRO A O 1
ATOM 1577 N N . ASN A 1 202 ? -4.886 -13.045 -14.437 1.00 84.69 202 ASN A N 1
ATOM 1578 C CA . ASN A 1 202 ? -4.755 -13.368 -15.848 1.00 84.69 202 ASN A CA 1
ATOM 1579 C C . ASN A 1 202 ? -5.936 -14.237 -16.306 1.00 84.69 202 ASN A C 1
ATOM 1581 O O . ASN A 1 202 ? -6.599 -14.894 -15.499 1.00 84.69 202 ASN A O 1
ATOM 1585 N N . GLY A 1 203 ? -6.191 -14.293 -17.618 1.00 77.12 203 GLY A N 1
ATOM 1586 C CA . GLY A 1 203 ? -7.314 -15.064 -18.173 1.00 77.12 203 GLY A CA 1
ATOM 1587 C C . GLY A 1 203 ? -7.229 -16.579 -17.940 1.00 77.12 203 GLY A C 1
ATOM 1588 O O . GLY A 1 203 ? -8.224 -17.285 -18.083 1.00 77.12 203 GLY A O 1
ATOM 1589 N N . ASP A 1 204 ? -6.054 -17.083 -17.563 1.00 79.94 204 ASP A N 1
ATOM 1590 C CA . ASP A 1 204 ? -5.781 -18.492 -17.284 1.00 79.94 204 ASP A CA 1
ATOM 1591 C C . ASP A 1 204 ? -5.744 -18.836 -15.781 1.00 79.94 204 ASP A C 1
ATOM 1593 O O . ASP A 1 204 ? -5.317 -19.938 -15.422 1.00 79.94 204 ASP A O 1
ATOM 1597 N N . GLY A 1 205 ? -6.153 -17.897 -14.919 1.00 77.69 205 GLY A N 1
ATOM 1598 C CA . GLY A 1 205 ? -6.158 -18.038 -13.461 1.00 77.69 205 GLY A CA 1
ATOM 1599 C C . GLY A 1 205 ? -4.809 -17.788 -12.779 1.00 77.69 205 GLY A C 1
ATOM 1600 O O . GLY A 1 205 ? -4.747 -17.829 -11.554 1.00 77.69 205 GLY A O 1
ATOM 1601 N N . SER A 1 206 ? -3.733 -17.520 -13.530 1.00 86.25 206 SER A N 1
ATOM 1602 C CA . SER A 1 206 ? -2.487 -17.012 -12.941 1.00 86.25 206 SER A CA 1
ATOM 1603 C C . SER A 1 206 ? -2.616 -15.539 -12.551 1.00 86.25 206 SER A C 1
ATOM 1605 O O . SER A 1 206 ? -3.629 -14.897 -12.822 1.00 86.25 206 SER A O 1
ATOM 1607 N N . ILE A 1 207 ? -1.595 -14.992 -11.899 1.00 88.69 207 ILE A N 1
ATOM 1608 C CA . ILE A 1 207 ? -1.560 -13.594 -11.463 1.00 88.69 207 ILE A CA 1
ATOM 1609 C C . ILE A 1 207 ? -0.354 -12.935 -12.123 1.00 88.69 207 ILE A C 1
ATOM 1611 O O . ILE A 1 207 ? 0.684 -13.573 -12.320 1.00 88.69 207 ILE A O 1
ATOM 1615 N N . SER A 1 208 ? -0.498 -11.669 -12.496 1.00 90.94 208 SER A N 1
ATOM 1616 C CA . SER A 1 208 ? 0.607 -10.838 -12.955 1.00 90.94 208 SER A CA 1
ATOM 1617 C C . SER A 1 208 ? 0.769 -9.615 -12.072 1.00 90.94 208 SER A C 1
ATOM 1619 O O . SER A 1 208 ? -0.198 -9.103 -11.517 1.00 90.94 208 SER A O 1
ATOM 1621 N N . ILE A 1 209 ? 2.007 -9.156 -11.980 1.00 92.25 209 ILE A N 1
ATOM 1622 C CA . ILE A 1 209 ? 2.405 -7.878 -11.413 1.00 92.25 209 ILE A CA 1
ATOM 1623 C C . ILE A 1 209 ? 3.141 -7.097 -12.500 1.00 92.25 209 ILE A C 1
ATOM 1625 O O . ILE A 1 209 ? 3.866 -7.672 -13.322 1.00 92.25 209 ILE A O 1
ATOM 1629 N N . TYR A 1 210 ? 2.922 -5.795 -12.558 1.00 91.38 210 TYR A N 1
ATOM 1630 C CA . TYR A 1 210 ? 3.460 -4.944 -13.607 1.00 91.38 210 TYR A CA 1
ATOM 1631 C C . TYR A 1 210 ? 3.919 -3.610 -13.032 1.00 91.38 210 TYR A C 1
ATOM 1633 O O . TYR A 1 210 ? 3.326 -3.093 -12.094 1.00 91.38 210 TYR A O 1
ATOM 1641 N N . PHE A 1 211 ? 4.994 -3.076 -13.601 1.00 91.69 211 PHE A N 1
ATOM 1642 C CA . PHE A 1 211 ? 5.668 -1.876 -13.128 1.00 91.69 211 PHE A CA 1
ATOM 1643 C C . PHE A 1 211 ? 6.044 -0.991 -14.299 1.00 91.69 211 PHE A C 1
ATOM 1645 O O . PHE A 1 211 ? 6.647 -1.470 -15.263 1.00 91.69 211 PHE A O 1
ATOM 1652 N N . MET A 1 212 ? 5.748 0.298 -14.192 1.00 90.19 212 MET A N 1
ATOM 1653 C CA . MET A 1 212 ? 6.181 1.288 -15.159 1.00 90.19 212 MET A CA 1
ATOM 1654 C C . MET A 1 212 ? 7.371 2.089 -14.634 1.00 90.19 212 MET A C 1
ATOM 1656 O O . MET A 1 212 ? 7.270 2.772 -13.618 1.00 90.19 212 MET A O 1
ATOM 1660 N N . THR A 1 213 ? 8.490 1.999 -15.356 1.00 88.19 213 THR A N 1
ATOM 1661 C CA . THR A 1 213 ? 9.781 2.615 -15.008 1.00 88.19 213 THR A CA 1
ATOM 1662 C C . THR A 1 213 ? 10.364 3.387 -16.177 1.00 88.19 213 THR A C 1
ATOM 1664 O O . THR A 1 213 ? 10.174 3.002 -17.330 1.00 88.19 213 THR A O 1
ATOM 1667 N N . GLY A 1 214 ? 11.135 4.430 -15.914 1.00 83.69 214 GLY A N 1
ATOM 1668 C CA . GLY A 1 214 ? 11.776 5.223 -16.956 1.00 83.69 214 GLY A CA 1
ATOM 1669 C C . GLY A 1 214 ? 12.656 6.301 -16.358 1.00 83.69 214 GLY A C 1
ATOM 1670 O O . GLY A 1 214 ? 12.792 6.402 -15.142 1.00 83.69 214 GLY A O 1
ATOM 1671 N N . GLU A 1 215 ? 13.253 7.132 -17.210 1.00 79.56 215 GLU A N 1
ATOM 1672 C CA . GLU A 1 215 ? 14.252 8.101 -16.745 1.00 79.56 215 GLU A CA 1
ATOM 1673 C C . GLU A 1 215 ? 13.689 9.124 -15.739 1.00 79.56 215 GLU A C 1
ATOM 1675 O O . GLU A 1 215 ? 14.446 9.692 -14.955 1.00 79.56 215 GLU A O 1
ATOM 1680 N N . GLU A 1 216 ? 12.371 9.346 -15.755 1.00 71.44 216 GLU A N 1
ATOM 1681 C CA . GLU A 1 216 ? 11.656 10.271 -14.865 1.00 71.44 216 GLU A CA 1
ATOM 1682 C C . GLU A 1 216 ? 10.977 9.575 -13.667 1.00 71.44 216 GLU A C 1
ATOM 1684 O O . GLU A 1 216 ? 10.639 10.241 -12.695 1.00 71.44 216 GLU A O 1
ATOM 1689 N N . PHE A 1 217 ? 10.818 8.250 -13.694 1.00 75.69 217 PHE A N 1
ATOM 1690 C CA . PHE A 1 217 ? 10.131 7.458 -12.664 1.00 75.69 217 PHE A CA 1
ATOM 1691 C C . PHE A 1 217 ? 10.963 6.202 -12.396 1.00 75.69 217 PHE A C 1
ATOM 1693 O O . PHE A 1 217 ? 10.773 5.143 -12.998 1.00 75.69 217 PHE A O 1
ATOM 1700 N N . THR A 1 218 ? 11.939 6.371 -11.504 1.00 70.12 218 THR A N 1
ATOM 1701 C CA . THR A 1 218 ? 12.835 5.305 -11.042 1.00 70.12 218 THR A CA 1
ATOM 1702 C C . THR A 1 218 ? 12.274 4.675 -9.765 1.00 70.12 218 THR A C 1
ATOM 1704 O O . THR A 1 218 ? 11.786 5.405 -8.893 1.00 70.12 218 THR A O 1
ATOM 1707 N N . PRO A 1 219 ? 12.327 3.339 -9.627 1.00 68.56 219 PRO A N 1
ATOM 1708 C CA . PRO A 1 219 ? 11.853 2.665 -8.432 1.00 68.56 219 PRO A CA 1
ATOM 1709 C C . PRO A 1 219 ? 12.666 3.103 -7.206 1.00 68.56 219 PRO A C 1
ATOM 1711 O O . PRO A 1 219 ? 13.881 3.319 -7.311 1.00 68.56 219 PRO A O 1
ATOM 1714 N N . PRO A 1 220 ? 12.035 3.212 -6.025 1.00 61.31 220 PRO A N 1
ATOM 1715 C CA . PRO A 1 220 ? 12.749 3.586 -4.824 1.00 61.31 220 PRO A CA 1
ATOM 1716 C C . PRO A 1 220 ? 13.767 2.496 -4.439 1.00 61.31 220 PRO A C 1
ATOM 1718 O O . PRO A 1 220 ? 13.413 1.371 -4.091 1.00 61.31 220 PRO A O 1
ATOM 1721 N N . ALA A 1 221 ? 15.060 2.813 -4.504 1.00 54.53 221 ALA A N 1
ATOM 1722 C CA . ALA A 1 221 ? 16.121 1.983 -3.953 1.00 54.53 221 ALA A CA 1
ATOM 1723 C C . ALA A 1 221 ? 16.079 2.019 -2.414 1.00 54.53 221 ALA A C 1
ATOM 1725 O O . ALA A 1 221 ? 16.200 3.081 -1.807 1.00 54.53 221 ALA A O 1
ATOM 1726 N N . GLY A 1 222 ? 15.952 0.850 -1.782 1.00 54.72 222 GLY A N 1
ATOM 1727 C CA . GLY A 1 222 ? 16.053 0.695 -0.326 1.00 54.72 222 GLY A CA 1
ATOM 1728 C C . GLY A 1 222 ? 14.751 0.869 0.462 1.00 54.72 222 GLY A C 1
ATOM 1729 O O . GLY A 1 222 ? 14.741 0.508 1.636 1.00 54.72 222 GLY A O 1
ATOM 1730 N N . VAL A 1 223 ? 13.665 1.329 -0.168 1.00 63.97 223 VAL A N 1
ATOM 1731 C CA . VAL A 1 223 ? 12.309 1.269 0.401 1.00 63.97 223 VAL A CA 1
ATOM 1732 C C . VAL A 1 223 ? 11.547 0.183 -0.338 1.00 63.97 223 VAL A C 1
ATOM 1734 O O . VAL A 1 223 ? 11.399 0.231 -1.557 1.00 63.97 223 VAL A O 1
ATOM 1737 N N . LEU A 1 224 ? 11.149 -0.851 0.396 1.00 80.75 224 LEU A N 1
ATOM 1738 C CA . LEU A 1 224 ? 10.547 -2.052 -0.177 1.00 80.75 224 LEU A CA 1
ATOM 1739 C C . LEU A 1 224 ? 9.033 -2.122 0.021 1.00 80.75 224 LEU A C 1
ATOM 1741 O O . LEU A 1 224 ? 8.411 -3.080 -0.434 1.00 80.75 224 LEU A O 1
ATOM 1745 N N . ASP A 1 225 ? 8.440 -1.117 0.660 1.00 82.38 225 ASP A N 1
ATOM 1746 C CA . ASP A 1 225 ? 7.006 -1.067 0.934 1.00 82.38 225 ASP A CA 1
ATOM 1747 C C . ASP A 1 225 ? 6.166 -1.217 -0.326 1.00 82.38 225 ASP A C 1
ATOM 1749 O O . ASP A 1 225 ? 5.222 -1.996 -0.314 1.00 82.38 225 ASP A O 1
ATOM 1753 N N . PHE A 1 226 ? 6.567 -0.581 -1.424 1.00 84.00 226 PHE A N 1
ATOM 1754 C CA . PHE A 1 226 ? 5.908 -0.704 -2.716 1.00 84.00 226 PHE A CA 1
ATOM 1755 C C . PHE A 1 226 ? 5.856 -2.157 -3.215 1.00 84.00 226 PHE A C 1
ATOM 1757 O O . PHE A 1 226 ? 4.819 -2.630 -3.665 1.00 84.00 226 PHE A O 1
ATOM 1764 N N . TYR A 1 227 ? 6.929 -2.936 -3.059 1.00 89.19 227 TYR A N 1
ATOM 1765 C CA . TYR A 1 227 ? 6.917 -4.345 -3.472 1.00 89.19 227 TYR A CA 1
ATOM 1766 C C . TYR A 1 227 ? 6.084 -5.220 -2.537 1.00 89.19 227 TYR A C 1
ATOM 1768 O O . TYR A 1 227 ? 5.397 -6.130 -2.995 1.00 89.19 227 TYR A O 1
ATOM 1776 N N . TYR A 1 228 ? 6.119 -4.954 -1.229 1.00 92.06 228 TYR A N 1
ATOM 1777 C CA . TYR A 1 228 ? 5.258 -5.652 -0.271 1.00 92.06 228 TYR A CA 1
ATOM 1778 C C . TYR A 1 228 ? 3.780 -5.294 -0.466 1.00 92.06 228 TYR A C 1
ATOM 1780 O O . TYR A 1 228 ? 2.932 -6.173 -0.310 1.00 92.06 228 TYR A O 1
ATOM 1788 N N . HIS A 1 229 ? 3.478 -4.056 -0.853 1.00 92.75 229 HIS A N 1
ATOM 1789 C CA . HIS A 1 229 ? 2.150 -3.586 -1.231 1.00 92.75 229 HIS A CA 1
ATOM 1790 C C . HIS A 1 229 ? 1.627 -4.380 -2.433 1.00 92.75 229 HIS A C 1
ATOM 1792 O O . HIS A 1 229 ? 0.644 -5.108 -2.316 1.00 92.75 229 HIS A O 1
ATOM 1798 N N . GLU A 1 230 ? 2.360 -4.377 -3.545 1.00 90.25 230 GLU A N 1
ATOM 1799 C CA . GLU A 1 230 ? 1.916 -5.061 -4.762 1.00 90.25 230 GLU A CA 1
ATOM 1800 C C . GLU A 1 230 ? 1.861 -6.593 -4.616 1.00 90.25 230 GLU A C 1
ATOM 1802 O O . GLU A 1 230 ? 0.965 -7.255 -5.142 1.00 90.25 230 GLU A O 1
ATOM 1807 N N . VAL A 1 231 ? 2.778 -7.202 -3.853 1.00 92.75 231 VAL A N 1
ATOM 1808 C CA . VAL A 1 231 ? 2.702 -8.646 -3.558 1.00 92.75 231 VAL A CA 1
ATOM 1809 C C . VAL A 1 231 ? 1.543 -8.972 -2.605 1.00 92.75 231 VAL A C 1
ATOM 1811 O O . VAL A 1 231 ? 0.990 -10.072 -2.681 1.00 92.75 231 VAL A O 1
ATOM 1814 N N . THR A 1 232 ? 1.095 -8.030 -1.769 1.00 93.25 232 THR A N 1
ATOM 1815 C CA . THR A 1 232 ? -0.152 -8.208 -1.006 1.00 93.25 232 THR A CA 1
ATOM 1816 C C . THR A 1 232 ? -1.339 -8.341 -1.960 1.00 93.25 232 THR A C 1
ATOM 1818 O O . THR A 1 232 ? -2.139 -9.260 -1.795 1.00 93.25 232 THR A O 1
ATOM 1821 N N . HIS A 1 233 ? -1.396 -7.554 -3.037 1.00 90.62 233 HIS A N 1
ATOM 1822 C CA . HIS A 1 233 ? -2.421 -7.729 -4.071 1.00 90.62 233 HIS A CA 1
ATOM 1823 C C . HIS A 1 233 ? -2.313 -9.056 -4.829 1.00 90.62 233 HIS A C 1
ATOM 1825 O O . HIS A 1 233 ? -3.331 -9.573 -5.293 1.00 90.62 233 HIS A O 1
ATOM 1831 N N . VAL A 1 234 ? -1.123 -9.662 -4.934 1.00 90.94 234 VAL A N 1
ATOM 1832 C CA . VAL A 1 234 ? -0.983 -11.039 -5.447 1.00 90.94 234 VAL A CA 1
ATOM 1833 C C . VAL A 1 234 ? -1.667 -12.031 -4.505 1.00 90.94 234 VAL A C 1
ATOM 1835 O O . VAL A 1 234 ? -2.438 -12.876 -4.958 1.00 90.94 234 VAL A O 1
ATOM 1838 N N . PHE A 1 235 ? -1.437 -11.913 -3.196 1.00 89.94 235 PHE A N 1
ATOM 1839 C CA . PHE A 1 235 ? -2.137 -12.729 -2.203 1.00 89.94 235 PHE A CA 1
ATOM 1840 C C . PHE A 1 235 ? -3.657 -12.525 -2.270 1.00 89.94 235 PHE A C 1
ATOM 1842 O O . PHE A 1 235 ? -4.412 -13.495 -2.355 1.00 89.94 235 PHE A O 1
ATOM 1849 N N . GLU A 1 236 ? -4.111 -11.276 -2.306 1.00 87.75 236 GLU A N 1
ATOM 1850 C CA . GLU A 1 236 ? -5.531 -10.938 -2.391 1.00 87.75 236 GLU A CA 1
ATOM 1851 C C . GLU A 1 236 ? -6.161 -11.415 -3.702 1.00 87.75 236 GLU A C 1
ATOM 1853 O O . GLU A 1 236 ? -7.279 -11.914 -3.685 1.00 87.75 236 GLU A O 1
ATOM 1858 N N . SER A 1 237 ? -5.453 -11.340 -4.832 1.00 84.31 237 SER A N 1
ATOM 1859 C CA . SER A 1 237 ? -5.947 -11.818 -6.132 1.00 84.31 237 SER A CA 1
ATOM 1860 C C . SER A 1 237 ? -6.037 -13.344 -6.207 1.00 84.31 237 SER A C 1
ATOM 1862 O O . SER A 1 237 ? -6.872 -13.869 -6.940 1.00 84.31 237 SER A O 1
ATOM 1864 N N . GLN A 1 238 ? -5.204 -14.072 -5.453 1.00 82.62 238 GLN A N 1
ATOM 1865 C CA . GLN A 1 238 ? -5.260 -15.537 -5.403 1.00 82.62 238 GLN A CA 1
ATOM 1866 C C . GLN A 1 238 ? -6.538 -16.033 -4.717 1.00 82.62 238 GLN A C 1
ATOM 1868 O O . GLN A 1 238 ? -7.102 -17.052 -5.115 1.00 82.62 238 GLN A O 1
ATOM 1873 N N . TRP A 1 239 ? -6.978 -15.332 -3.673 1.00 74.50 239 TRP A N 1
ATOM 1874 C CA . TRP A 1 239 ? -8.044 -15.801 -2.788 1.00 74.50 239 TRP A CA 1
ATOM 1875 C C . TRP A 1 239 ? -9.351 -15.009 -2.923 1.00 74.50 239 TRP A C 1
ATOM 1877 O O . TRP A 1 239 ? -10.435 -15.573 -2.801 1.00 74.50 239 TRP A O 1
ATOM 1887 N N . GLY A 1 240 ? -9.259 -13.715 -3.217 1.00 61.16 240 GLY A N 1
ATOM 1888 C CA . GLY A 1 240 ? -10.338 -12.732 -3.130 1.00 61.16 240 GLY A CA 1
ATOM 1889 C C . GLY A 1 240 ? -11.285 -12.656 -4.328 1.00 61.16 240 GLY A C 1
ATOM 1890 O O . GLY A 1 240 ? -12.031 -11.690 -4.430 1.00 61.16 240 GLY A O 1
ATOM 1891 N N . GLY A 1 241 ? -11.284 -13.630 -5.242 1.00 57.56 241 GLY A N 1
ATOM 1892 C CA . GLY A 1 241 ? -12.233 -13.654 -6.363 1.00 57.56 241 GLY A CA 1
ATOM 1893 C C . GLY A 1 241 ? -12.168 -12.407 -7.263 1.00 57.56 241 GLY A C 1
ATOM 1894 O O . GLY A 1 241 ? -11.113 -11.804 -7.432 1.00 57.56 241 GLY A O 1
ATOM 1895 N N . ASN A 1 242 ? -13.289 -12.033 -7.896 1.00 51.28 242 ASN A N 1
ATOM 1896 C CA . ASN A 1 242 ? -13.342 -10.864 -8.780 1.00 51.28 242 ASN A CA 1
ATOM 1897 C C . ASN A 1 242 ? -13.319 -9.555 -7.955 1.00 51.28 242 ASN A C 1
ATOM 1899 O O . ASN A 1 242 ? -14.289 -9.289 -7.240 1.00 51.28 242 ASN A O 1
ATOM 1903 N N . PRO A 1 243 ? -12.284 -8.700 -8.071 1.00 50.84 243 PRO A N 1
ATOM 1904 C CA . PRO A 1 243 ? -12.222 -7.427 -7.349 1.00 50.84 243 PRO A CA 1
ATOM 1905 C C . PRO A 1 243 ? -13.270 -6.406 -7.824 1.00 50.84 243 PRO A C 1
ATOM 1907 O O . PRO A 1 243 ? -13.496 -5.414 -7.143 1.00 50.84 243 PRO A O 1
ATOM 1910 N N . SER A 1 244 ? -13.947 -6.644 -8.954 1.00 47.16 244 SER A N 1
ATOM 1911 C CA . SER A 1 244 ? -14.939 -5.729 -9.541 1.00 47.16 244 SER A CA 1
ATOM 1912 C C . SER A 1 244 ? -16.338 -5.776 -8.898 1.00 47.16 244 SER A C 1
ATOM 1914 O O . SER A 1 244 ? -17.298 -5.272 -9.486 1.00 47.16 244 SER A O 1
ATOM 1916 N N . GLY A 1 245 ? -16.498 -6.422 -7.740 1.00 54.03 245 GLY A N 1
ATOM 1917 C CA . GLY A 1 245 ? -17.751 -6.401 -6.977 1.00 54.03 245 GLY A CA 1
ATOM 1918 C C . GLY A 1 245 ? -17.837 -5.209 -6.006 1.00 54.03 245 GLY A C 1
ATOM 1919 O O . GLY A 1 245 ? -16.857 -4.500 -5.815 1.00 54.03 245 GLY A O 1
ATOM 1920 N N . PRO A 1 246 ? -18.997 -4.923 -5.391 1.00 57.91 246 PRO A N 1
ATOM 1921 C CA . PRO A 1 246 ? -19.126 -3.885 -4.368 1.00 57.91 246 PRO A CA 1
ATOM 1922 C C . PRO A 1 246 ? -18.612 -4.403 -3.015 1.00 57.91 246 PRO A C 1
ATOM 1924 O O . PRO A 1 246 ? -19.360 -4.967 -2.205 1.00 57.91 246 PRO A O 1
ATOM 1927 N N . ILE A 1 247 ? -17.304 -4.248 -2.808 1.00 67.81 247 ILE A N 1
ATOM 1928 C CA . ILE A 1 247 ? -16.555 -4.697 -1.625 1.00 67.81 247 ILE A CA 1
ATOM 1929 C C . ILE A 1 247 ? -16.360 -3.532 -0.659 1.00 67.81 247 ILE A C 1
ATOM 1931 O O . ILE A 1 247 ? -16.435 -2.366 -1.047 1.00 67.81 247 ILE A O 1
ATOM 1935 N N . ALA A 1 248 ? -16.062 -3.826 0.609 1.00 75.44 248 ALA A N 1
ATOM 1936 C CA . ALA A 1 248 ? -15.680 -2.772 1.539 1.00 75.44 248 ALA A CA 1
ATOM 1937 C C . ALA A 1 248 ? -14.387 -2.086 1.060 1.00 75.44 248 ALA A C 1
ATOM 1939 O O . ALA A 1 248 ? -13.364 -2.752 0.921 1.00 75.44 248 ALA A O 1
ATOM 1940 N N . CYS A 1 249 ? -14.446 -0.769 0.829 1.00 78.56 249 CYS A N 1
ATOM 1941 C CA . CYS A 1 249 ? -13.384 0.037 0.212 1.00 78.56 249 CYS A CA 1
ATOM 1942 C C . CYS A 1 249 ? -11.979 -0.221 0.781 1.00 78.56 249 CYS A C 1
ATOM 1944 O O . CYS A 1 249 ? -11.002 -0.292 0.045 1.00 78.56 249 CYS A O 1
ATOM 1946 N N . TRP A 1 250 ? -11.881 -0.455 2.088 1.00 84.88 250 TRP A N 1
ATOM 1947 C CA . TRP A 1 250 ? -10.605 -0.706 2.746 1.00 84.88 250 TRP A CA 1
ATOM 1948 C C . TRP A 1 250 ? -9.938 -2.041 2.387 1.00 84.88 250 TRP A C 1
ATOM 1950 O O . TRP A 1 250 ? -8.743 -2.160 2.579 1.00 84.88 250 TRP A O 1
ATOM 1960 N N . THR A 1 251 ? -10.669 -3.055 1.914 1.00 83.06 251 THR A N 1
ATOM 1961 C CA . THR A 1 251 ? -10.236 -4.476 1.937 1.00 83.06 251 THR A CA 1
ATOM 1962 C C . THR A 1 251 ? -9.146 -4.875 0.940 1.00 83.06 251 THR A C 1
ATOM 1964 O O . THR A 1 251 ? -8.795 -6.052 0.894 1.00 83.06 251 THR A O 1
ATOM 1967 N N . VAL A 1 252 ? -8.655 -3.931 0.138 1.00 85.06 252 VAL A N 1
ATOM 1968 C CA . VAL A 1 252 ? -7.624 -4.150 -0.892 1.00 85.06 252 VAL A CA 1
ATOM 1969 C C . VAL A 1 252 ? -6.446 -3.231 -0.613 1.00 85.06 252 VAL A C 1
ATOM 1971 O O . VAL A 1 252 ? -5.397 -3.655 -0.139 1.00 85.06 252 VAL A O 1
ATOM 1974 N N . GLU A 1 253 ? -6.664 -1.928 -0.778 1.00 86.69 253 GLU A N 1
ATOM 1975 C CA . GLU A 1 253 ? -5.602 -0.936 -0.602 1.00 86.69 253 GLU A CA 1
ATOM 1976 C C . GLU A 1 253 ? -5.191 -0.742 0.855 1.00 86.69 253 GLU A C 1
ATOM 1978 O O . GLU A 1 253 ? -4.035 -0.433 1.143 1.00 86.69 253 GLU A O 1
ATOM 1983 N N . GLY A 1 254 ? -6.117 -0.944 1.794 1.00 92.31 254 GLY A N 1
ATOM 1984 C CA . GLY A 1 254 ? -5.858 -0.788 3.219 1.00 92.31 254 GLY A CA 1
ATOM 1985 C C . GLY A 1 254 ? -4.827 -1.799 3.717 1.00 92.31 254 GLY A C 1
ATOM 1986 O O . GLY A 1 254 ? -3.788 -1.381 4.241 1.00 92.31 254 GLY A O 1
ATOM 1987 N N . PRO A 1 255 ? -5.064 -3.115 3.534 1.00 93.31 255 PRO A N 1
ATOM 1988 C CA . PRO A 1 255 ? -4.087 -4.137 3.847 1.00 93.31 255 PRO A CA 1
ATOM 1989 C C . PRO A 1 255 ? -2.791 -3.910 3.084 1.00 93.31 255 PRO A C 1
ATOM 1991 O O . PRO A 1 255 ? -1.747 -3.829 3.726 1.00 93.31 255 PRO A O 1
ATOM 1994 N N . ALA A 1 256 ? -2.834 -3.741 1.760 1.00 92.56 256 ALA A N 1
ATOM 1995 C CA . ALA A 1 256 ? -1.626 -3.556 0.960 1.00 92.56 256 ALA A CA 1
ATOM 1996 C C . ALA A 1 256 ? -0.766 -2.384 1.462 1.00 92.56 256 ALA A C 1
ATOM 1998 O O . ALA A 1 256 ? 0.451 -2.520 1.602 1.00 92.56 256 ALA A O 1
ATOM 1999 N N . SER A 1 257 ? -1.384 -1.261 1.842 1.00 92.69 257 SER A N 1
ATOM 2000 C CA . SER A 1 257 ? -0.695 -0.129 2.477 1.00 92.69 257 SER A CA 1
ATOM 2001 C C . SER A 1 257 ? -0.083 -0.512 3.823 1.00 92.69 257 SER A C 1
ATOM 2003 O O . SER A 1 257 ? 1.100 -0.277 4.063 1.00 92.69 257 SER A O 1
ATOM 2005 N N . PHE A 1 258 ? -0.865 -1.138 4.706 1.00 96.44 258 PHE A N 1
ATOM 2006 C CA . PHE A 1 258 ? -0.400 -1.512 6.040 1.00 96.44 258 PHE A CA 1
ATOM 2007 C C . PHE A 1 258 ? 0.761 -2.519 5.990 1.00 96.44 258 PHE A C 1
ATOM 2009 O O . PHE A 1 258 ? 1.769 -2.342 6.680 1.00 96.44 258 PHE A O 1
ATOM 2016 N N . PHE A 1 259 ? 0.647 -3.560 5.160 1.00 95.94 259 PHE A N 1
ATOM 2017 C CA . PHE A 1 259 ? 1.686 -4.567 4.942 1.00 95.94 259 PHE A CA 1
ATOM 2018 C C . PHE A 1 259 ? 2.936 -3.962 4.300 1.00 95.94 259 PHE A C 1
ATOM 2020 O O . PHE A 1 259 ? 4.042 -4.252 4.761 1.00 95.94 259 PHE A O 1
ATOM 2027 N N . GLY A 1 260 ? 2.757 -3.091 3.300 1.00 93.06 260 GLY A N 1
ATOM 2028 C CA . GLY A 1 260 ? 3.832 -2.336 2.664 1.00 93.06 260 GLY A CA 1
ATOM 2029 C C . GLY A 1 260 ? 4.648 -1.553 3.688 1.00 93.06 260 GLY A C 1
ATOM 2030 O O . GLY A 1 260 ? 5.825 -1.849 3.897 1.00 93.06 260 GLY A O 1
ATOM 2031 N N . PHE A 1 261 ? 4.018 -0.622 4.408 1.00 91.00 261 PHE A N 1
ATOM 2032 C CA . PHE A 1 261 ? 4.714 0.207 5.398 1.00 91.00 261 PHE A CA 1
ATOM 2033 C C . PHE A 1 261 ? 5.314 -0.607 6.549 1.00 91.00 261 PHE A C 1
ATOM 2035 O O . PHE A 1 261 ? 6.417 -0.307 7.003 1.00 91.00 261 PHE A O 1
ATOM 2042 N N . SER A 1 262 ? 4.646 -1.683 6.981 1.00 93.62 262 SER A N 1
ATOM 2043 C CA . SER A 1 262 ? 5.176 -2.595 8.007 1.00 93.62 262 SER A CA 1
ATOM 2044 C C . SER A 1 262 ? 6.461 -3.312 7.576 1.00 93.62 262 SER A C 1
ATOM 2046 O O . SER A 1 262 ? 7.187 -3.831 8.425 1.00 93.62 262 SER A O 1
ATOM 2048 N N . LYS A 1 263 ? 6.745 -3.372 6.270 1.00 91.06 263 LYS A N 1
ATOM 2049 C CA . LYS A 1 263 ? 7.906 -4.051 5.682 1.00 91.06 263 LYS A CA 1
ATOM 2050 C C . LYS A 1 263 ? 8.721 -3.128 4.771 1.00 91.06 263 LYS A C 1
ATOM 2052 O O . LYS A 1 263 ? 9.450 -3.622 3.913 1.00 91.06 263 LYS A O 1
ATOM 2057 N N . SER A 1 264 ? 8.657 -1.814 4.993 1.00 85.62 264 SER A N 1
ATOM 2058 C CA . SER A 1 264 ? 9.399 -0.811 4.218 1.00 85.62 264 SER A CA 1
ATOM 2059 C C . SER A 1 264 ? 10.916 -1.022 4.271 1.00 85.62 264 SER A C 1
ATOM 2061 O O . SER A 1 264 ? 11.593 -0.881 3.254 1.00 85.62 264 SER A O 1
ATOM 2063 N N . ALA A 1 265 ? 11.438 -1.459 5.422 1.00 85.12 265 ALA A N 1
ATOM 2064 C CA . ALA A 1 265 ? 12.822 -1.870 5.631 1.00 85.12 265 ALA A CA 1
ATOM 2065 C C . ALA A 1 265 ? 12.859 -3.267 6.286 1.00 85.12 265 ALA A C 1
ATOM 2067 O O . ALA A 1 265 ? 13.037 -3.395 7.496 1.00 85.12 265 ALA A O 1
ATOM 2068 N N . PRO A 1 266 ? 12.697 -4.365 5.531 1.00 82.94 266 PRO A N 1
ATOM 2069 C CA . PRO A 1 266 ? 12.428 -5.697 6.082 1.00 82.94 266 PRO A CA 1
ATOM 2070 C C . PRO A 1 266 ? 13.596 -6.314 6.871 1.00 82.94 266 PRO A C 1
ATOM 2072 O O . PRO A 1 266 ? 13.394 -7.306 7.571 1.00 82.94 266 PRO A O 1
ATOM 2075 N N . SER A 1 267 ? 14.801 -5.741 6.789 1.00 84.00 267 SER A N 1
ATOM 2076 C CA . SER A 1 267 ? 15.952 -6.083 7.639 1.00 84.00 267 SER A CA 1
ATOM 2077 C C . SER A 1 267 ? 16.081 -5.212 8.894 1.00 84.00 267 SER A C 1
ATOM 2079 O O . SER A 1 267 ? 16.940 -5.484 9.730 1.00 84.00 267 SER A O 1
ATOM 2081 N N . ASP A 1 268 ? 15.264 -4.169 9.022 1.00 84.56 268 ASP A N 1
ATOM 2082 C CA . ASP A 1 268 ? 15.302 -3.192 10.104 1.00 84.56 268 ASP A CA 1
ATOM 2083 C C . ASP A 1 268 ? 13.884 -2.897 10.617 1.00 84.56 268 ASP A C 1
ATOM 2085 O O . ASP A 1 268 ? 13.119 -2.090 10.074 1.00 84.56 268 ASP A O 1
ATOM 2089 N N . ARG A 1 269 ? 13.538 -3.588 11.707 1.00 88.12 269 ARG A N 1
ATOM 2090 C CA . ARG A 1 269 ? 12.235 -3.463 12.364 1.00 88.12 269 ARG A CA 1
ATOM 2091 C C . ARG A 1 269 ? 11.984 -2.042 12.857 1.00 88.12 269 ARG A C 1
ATOM 2093 O O . ARG A 1 269 ? 10.848 -1.583 12.793 1.00 88.12 269 ARG A O 1
ATOM 2100 N N . GLU A 1 270 ? 13.007 -1.375 13.389 1.00 81.75 270 GLU A N 1
ATOM 2101 C CA . GLU A 1 270 ? 12.863 -0.042 13.978 1.00 81.75 270 GLU A CA 1
ATOM 2102 C C . GLU A 1 270 ? 12.542 0.979 12.890 1.00 81.75 270 GLU A C 1
ATOM 2104 O O . GLU A 1 270 ? 11.548 1.702 13.010 1.00 81.75 270 GLU A O 1
ATOM 2109 N N . THR A 1 271 ? 13.288 0.941 11.784 1.00 80.19 271 THR A N 1
ATOM 2110 C CA . THR A 1 271 ? 13.002 1.763 10.603 1.00 80.19 271 THR A CA 1
ATOM 2111 C C . THR A 1 271 ? 11.594 1.490 10.069 1.00 80.19 271 THR A C 1
ATOM 2113 O O . THR A 1 271 ? 10.816 2.429 9.920 1.00 80.19 271 THR A O 1
ATOM 2116 N N . SER A 1 272 ? 11.198 0.223 9.880 1.00 83.69 272 SER A N 1
ATOM 2117 C CA . SER A 1 272 ? 9.848 -0.094 9.376 1.00 83.69 272 SER A CA 1
ATOM 2118 C C . SER A 1 272 ? 8.732 0.393 10.304 1.00 83.69 272 SER A C 1
ATOM 2120 O O . SER A 1 272 ? 7.741 0.965 9.854 1.00 83.69 272 SER A O 1
ATOM 2122 N N . SER A 1 273 ? 8.907 0.223 11.618 1.00 84.81 273 SER A N 1
ATOM 2123 C CA . SER A 1 273 ? 7.940 0.718 12.601 1.00 84.81 273 SER A CA 1
ATOM 2124 C C . SER A 1 273 ? 7.849 2.246 12.609 1.00 84.81 273 SER A C 1
ATOM 2126 O O . SER A 1 273 ? 6.761 2.787 12.787 1.00 84.81 273 SER A O 1
ATOM 2128 N N . SER A 1 274 ? 8.965 2.939 12.367 1.00 79.00 274 SER A N 1
ATOM 2129 C CA . SER A 1 274 ? 9.015 4.403 12.305 1.00 79.00 274 SER A CA 1
ATOM 2130 C C . SER A 1 274 ? 8.317 4.934 11.054 1.00 79.00 274 SER A C 1
ATOM 2132 O O . SER A 1 274 ? 7.530 5.871 11.158 1.00 79.00 274 SER A O 1
ATOM 2134 N N . VAL A 1 275 ? 8.525 4.289 9.899 1.00 80.00 275 VAL A N 1
ATOM 2135 C CA . VAL A 1 275 ? 7.816 4.615 8.649 1.00 80.00 275 VAL A CA 1
ATOM 2136 C C . VAL A 1 275 ? 6.308 4.451 8.829 1.00 80.00 275 VAL A C 1
ATOM 2138 O O . VAL A 1 275 ? 5.553 5.377 8.543 1.00 80.00 275 VAL A O 1
ATOM 2141 N N . LEU A 1 276 ? 5.851 3.312 9.365 1.00 85.25 276 LEU A N 1
ATOM 2142 C CA . LEU A 1 276 ? 4.425 3.107 9.625 1.00 85.25 276 LEU A CA 1
ATOM 2143 C C . LEU A 1 276 ? 3.874 4.141 10.619 1.00 85.25 276 LEU A C 1
ATOM 2145 O O . LEU A 1 276 ? 2.785 4.665 10.408 1.00 85.25 276 LEU A O 1
ATOM 2149 N N . ALA A 1 277 ? 4.613 4.472 11.681 1.00 81.94 277 ALA A N 1
ATOM 2150 C CA . ALA A 1 277 ? 4.190 5.488 12.642 1.00 81.94 277 ALA A CA 1
ATOM 2151 C C . ALA A 1 277 ? 4.017 6.874 11.995 1.00 81.94 277 ALA A C 1
ATOM 2153 O O . ALA A 1 277 ? 3.013 7.536 12.262 1.00 81.94 277 ALA A O 1
ATOM 2154 N N . ALA A 1 278 ? 4.949 7.288 11.130 1.00 77.19 278 ALA A N 1
ATOM 2155 C CA . ALA A 1 278 ? 4.863 8.544 10.387 1.00 77.19 278 ALA A CA 1
ATOM 2156 C C . ALA A 1 278 ? 3.642 8.561 9.453 1.00 77.19 278 ALA A C 1
ATOM 2158 O O . ALA A 1 278 ? 2.838 9.491 9.503 1.00 77.19 278 ALA A O 1
ATOM 2159 N N . MET A 1 279 ? 3.426 7.478 8.696 1.00 82.38 279 MET A N 1
ATOM 2160 C CA . MET A 1 279 ? 2.250 7.335 7.831 1.00 82.38 279 MET A CA 1
ATOM 2161 C C . MET A 1 279 ? 0.945 7.377 8.627 1.00 82.38 279 MET A C 1
ATOM 2163 O O . MET A 1 279 ? -0.014 8.010 8.207 1.00 82.38 279 MET A O 1
ATOM 2167 N N . ARG A 1 280 ? 0.880 6.758 9.811 1.00 89.38 280 ARG A N 1
ATOM 2168 C CA . ARG A 1 280 ? -0.315 6.849 10.666 1.00 89.38 280 ARG A CA 1
ATOM 2169 C C . ARG A 1 280 ? -0.621 8.295 11.050 1.00 89.38 280 ARG A C 1
ATOM 2171 O O . ARG A 1 280 ? -1.778 8.694 11.003 1.00 89.38 280 ARG A O 1
ATOM 2178 N N . VAL A 1 281 ? 0.386 9.080 11.423 1.00 80.19 281 VAL A N 1
ATOM 2179 C CA . VAL A 1 281 ? 0.191 10.490 11.799 1.00 80.19 281 VAL A CA 1
ATOM 2180 C C . VAL A 1 281 ? -0.360 11.289 10.621 1.00 80.19 281 VAL A C 1
ATOM 2182 O O . VAL A 1 281 ? -1.407 11.913 10.769 1.00 80.19 281 VAL A O 1
ATOM 2185 N N . ASP A 1 282 ? 0.297 11.209 9.462 1.00 77.62 282 ASP A N 1
ATOM 2186 C CA . ASP A 1 282 ? -0.127 11.888 8.230 1.00 77.62 282 ASP A CA 1
ATOM 2187 C C . ASP A 1 282 ? -1.585 11.564 7.871 1.00 77.62 282 ASP A C 1
ATOM 2189 O O . ASP A 1 282 ? -2.447 12.436 7.743 1.00 77.62 282 ASP A O 1
ATOM 2193 N N . ARG A 1 283 ? -1.895 10.267 7.800 1.00 85.56 283 ARG A N 1
ATOM 2194 C CA . ARG A 1 283 ? -3.209 9.785 7.371 1.00 85.56 283 ARG A CA 1
ATOM 2195 C C . ARG A 1 283 ? -4.299 10.120 8.389 1.00 85.56 283 ARG A C 1
ATOM 2197 O O . ARG A 1 283 ? -5.421 10.421 7.985 1.00 85.56 283 ARG A O 1
ATOM 2204 N N . ALA A 1 284 ? -3.996 10.087 9.688 1.00 86.75 284 ALA A N 1
ATOM 2205 C CA . ALA A 1 284 ? -4.938 10.500 10.727 1.00 86.75 284 ALA A CA 1
ATOM 2206 C C . ALA A 1 284 ? -5.244 11.999 10.664 1.00 86.75 284 ALA A C 1
ATOM 2208 O O . ALA A 1 284 ? -6.411 12.371 10.795 1.00 86.75 284 ALA A O 1
ATOM 2209 N N . ASP A 1 285 ? -4.226 12.838 10.446 1.00 80.50 285 ASP A N 1
ATOM 2210 C CA . ASP A 1 285 ? -4.406 14.282 10.293 1.00 80.50 285 ASP A CA 1
ATOM 2211 C C . ASP A 1 285 ? -5.285 14.615 9.091 1.00 80.50 285 ASP A C 1
ATOM 2213 O O . ASP A 1 285 ? -6.319 15.280 9.225 1.00 80.50 285 ASP A O 1
ATOM 2217 N N . TYR A 1 286 ? -4.960 14.036 7.936 1.00 80.06 286 TYR A N 1
ATOM 2218 C CA . TYR A 1 286 ? -5.740 14.228 6.723 1.00 80.06 286 TYR A CA 1
ATOM 2219 C C . TYR A 1 286 ? -7.204 13.780 6.882 1.00 80.06 286 TYR A C 1
ATOM 2221 O O . TYR A 1 286 ? -8.129 14.525 6.540 1.00 80.06 286 TYR A O 1
ATOM 2229 N N . LEU A 1 287 ? -7.439 12.598 7.464 1.00 87.56 287 LEU A N 1
ATOM 2230 C CA . LEU A 1 287 ? -8.791 12.084 7.703 1.00 87.56 287 LEU A CA 1
ATOM 2231 C C . LEU A 1 287 ? -9.576 12.945 8.692 1.00 87.56 287 LEU A C 1
ATOM 2233 O O . LEU A 1 287 ? -10.753 13.213 8.457 1.00 87.56 287 LEU A O 1
ATOM 2237 N N . ALA A 1 288 ? -8.961 13.394 9.786 1.00 86.31 288 ALA A N 1
ATOM 2238 C CA . ALA A 1 288 ? -9.647 14.228 10.766 1.00 86.31 288 ALA A CA 1
ATOM 2239 C C . ALA A 1 288 ? -10.081 15.563 10.160 1.00 86.31 288 ALA A C 1
ATOM 2241 O O . ALA A 1 288 ? -11.244 15.939 10.300 1.00 86.31 288 ALA A O 1
ATOM 2242 N N . ARG A 1 289 ? -9.193 16.240 9.420 1.00 83.62 289 ARG A N 1
ATOM 2243 C CA . ARG A 1 289 ? -9.530 17.481 8.708 1.00 83.62 289 ARG A CA 1
ATOM 2244 C C . ARG A 1 289 ? -10.638 17.256 7.685 1.00 83.62 289 ARG A C 1
ATOM 2246 O O . ARG A 1 289 ? -11.574 18.051 7.616 1.00 83.62 289 ARG A O 1
ATOM 2253 N N . TYR A 1 290 ? -10.567 16.157 6.929 1.00 85.81 290 TYR A N 1
ATOM 2254 C CA . TYR A 1 290 ? -11.609 15.788 5.975 1.00 85.81 290 TYR A CA 1
ATOM 2255 C C . TYR A 1 290 ? -12.966 15.593 6.662 1.00 85.81 290 TYR A C 1
ATOM 2257 O O . TYR A 1 290 ? -13.964 16.167 6.223 1.00 85.81 290 TYR A O 1
ATOM 2265 N N . PHE A 1 291 ? -13.023 14.816 7.748 1.00 88.00 291 PHE A N 1
ATOM 2266 C CA . PHE A 1 291 ? -14.275 14.582 8.465 1.00 88.00 291 PHE A CA 1
ATOM 2267 C C . PHE A 1 291 ? -14.823 15.872 9.075 1.00 88.00 291 PHE A C 1
ATOM 2269 O O . PHE A 1 291 ? -16.007 16.153 8.893 1.00 88.00 291 PHE A O 1
ATOM 2276 N N . GLU A 1 292 ? -13.985 16.688 9.720 1.00 86.50 292 GLU A N 1
ATOM 2277 C CA . GLU A 1 292 ? -14.402 17.979 10.284 1.00 86.50 292 GLU A CA 1
ATOM 2278 C C . GLU A 1 292 ? -14.961 18.940 9.225 1.00 86.50 292 GLU A C 1
ATOM 2280 O O . GLU A 1 292 ? -15.911 19.672 9.498 1.00 86.50 292 GLU A O 1
ATOM 2285 N N . ALA A 1 293 ? -14.428 18.909 8.000 1.00 82.44 293 ALA A N 1
ATOM 2286 C CA . ALA A 1 293 ? -14.891 19.762 6.910 1.00 82.44 293 ALA A CA 1
ATOM 2287 C C . ALA A 1 293 ? -16.226 19.321 6.278 1.00 82.44 293 ALA A C 1
ATOM 2289 O O . ALA A 1 293 ? -16.930 20.169 5.727 1.00 82.44 293 ALA A O 1
ATOM 2290 N N . ASN A 1 294 ? -16.570 18.029 6.326 1.00 80.75 294 ASN A N 1
ATOM 2291 C CA . ASN A 1 294 ? -17.749 17.494 5.635 1.00 80.75 294 ASN A CA 1
ATOM 2292 C C . ASN A 1 294 ? -18.951 17.306 6.571 1.00 80.75 294 ASN A C 1
ATOM 2294 O O . ASN A 1 294 ? -20.011 17.854 6.286 1.00 80.75 294 ASN A O 1
ATOM 2298 N N . ASP A 1 295 ? -18.786 16.604 7.700 1.00 85.00 295 ASP A N 1
ATOM 2299 C CA . ASP A 1 295 ? -19.898 16.247 8.607 1.00 85.00 295 ASP A CA 1
ATOM 2300 C C . ASP A 1 295 ? -19.490 16.185 10.099 1.00 85.00 295 ASP A C 1
ATOM 2302 O O . ASP A 1 295 ? -20.253 15.741 10.961 1.00 85.00 295 ASP A O 1
ATOM 2306 N N . GLY A 1 296 ? -18.278 16.633 10.433 1.00 88.75 296 GLY A N 1
ATOM 2307 C CA . GLY A 1 296 ? -17.686 16.528 11.765 1.00 88.75 296 GLY A CA 1
ATOM 2308 C C . GLY A 1 296 ? -16.997 15.182 12.024 1.00 88.75 296 GLY A C 1
ATOM 2309 O O . GLY A 1 296 ? -17.431 14.129 11.543 1.00 88.75 296 GLY A O 1
ATOM 2310 N N . LEU A 1 297 ? -15.954 15.195 12.862 1.00 90.88 297 LEU A N 1
ATOM 2311 C CA . LEU A 1 297 ? -15.290 13.978 13.345 1.00 90.88 297 LEU A CA 1
ATOM 2312 C C . LEU A 1 297 ? -16.116 13.302 14.456 1.00 90.88 297 LEU A C 1
ATOM 2314 O O . LEU A 1 297 ? -15.922 13.531 15.656 1.00 90.88 297 LEU A O 1
ATOM 2318 N N . ASN A 1 298 ? -17.068 12.456 14.059 1.00 93.56 298 ASN A N 1
ATOM 2319 C CA . ASN A 1 298 ? -17.989 11.770 14.967 1.00 93.56 298 ASN A CA 1
ATOM 2320 C C . ASN A 1 298 ? -18.259 10.304 14.562 1.00 93.56 298 ASN A C 1
ATOM 2322 O O . ASN A 1 298 ? -17.812 9.837 13.514 1.00 93.56 298 ASN A O 1
ATOM 2326 N N . GLU A 1 299 ? -18.957 9.565 15.434 1.00 94.19 299 GLU A N 1
ATOM 2327 C CA . GLU A 1 299 ? -19.245 8.133 15.244 1.00 94.19 299 GLU A CA 1
ATOM 2328 C C . GLU A 1 299 ? -20.044 7.855 13.969 1.00 94.19 299 GLU A C 1
ATOM 2330 O O . GLU A 1 299 ? -19.746 6.894 13.263 1.00 94.19 299 GLU A O 1
ATOM 2335 N N . GLU A 1 300 ? -21.039 8.690 13.663 1.00 93.38 300 GLU A N 1
ATOM 2336 C CA . GLU A 1 300 ? -21.903 8.507 12.500 1.00 93.38 300 GLU A CA 1
ATOM 2337 C C . GLU A 1 300 ? -21.096 8.659 11.210 1.00 93.38 300 GLU A C 1
ATOM 2339 O O . GLU A 1 300 ? -21.096 7.737 10.396 1.00 93.38 300 GLU A O 1
ATOM 2344 N N . SER A 1 301 ? -20.330 9.743 11.061 1.00 91.12 301 SER A N 1
ATOM 2345 C CA . SER A 1 301 ? -19.500 9.992 9.874 1.00 91.12 301 SER A CA 1
ATOM 2346 C C . SER A 1 301 ? -18.522 8.843 9.594 1.00 91.12 301 SER A C 1
ATOM 2348 O O . SER A 1 301 ? -18.401 8.387 8.456 1.00 91.12 301 SER A O 1
ATOM 2350 N N . ILE A 1 302 ? -17.863 8.316 10.633 1.00 92.00 302 ILE A N 1
ATOM 2351 C CA . ILE A 1 302 ? -16.912 7.202 10.490 1.00 92.00 302 ILE A CA 1
ATOM 2352 C C . ILE A 1 302 ? -17.628 5.895 10.140 1.00 92.00 302 ILE A C 1
ATOM 2354 O O . ILE A 1 302 ? -17.200 5.190 9.225 1.00 92.00 302 ILE A O 1
ATOM 2358 N N . GLN A 1 303 ? -18.730 5.565 10.822 1.00 91.94 303 GLN A N 1
ATOM 2359 C CA . GLN A 1 303 ? -19.501 4.358 10.504 1.00 91.94 303 GLN A CA 1
ATOM 2360 C C . GLN A 1 303 ? -20.038 4.406 9.076 1.00 91.94 303 GLN A C 1
ATOM 2362 O O . GLN A 1 303 ? -19.983 3.402 8.366 1.00 91.94 303 GLN A O 1
ATOM 2367 N N . GLN A 1 304 ? -20.526 5.568 8.636 1.00 87.00 304 GLN A N 1
ATOM 2368 C CA . GLN A 1 304 ? -20.975 5.779 7.264 1.00 87.00 304 GLN A CA 1
ATOM 2369 C C . GLN A 1 304 ? -19.821 5.586 6.274 1.00 87.00 304 GLN A C 1
ATOM 2371 O O . GLN A 1 304 ? -19.993 4.861 5.296 1.00 87.00 304 GLN A O 1
ATOM 2376 N N . ALA A 1 305 ? -18.633 6.133 6.538 1.00 87.19 305 ALA A N 1
ATOM 2377 C CA . ALA A 1 305 ? -17.475 5.930 5.668 1.00 87.19 305 ALA A CA 1
ATOM 2378 C C . ALA A 1 305 ? -17.099 4.442 5.534 1.00 87.19 305 ALA A C 1
ATOM 2380 O O . ALA A 1 305 ? -16.892 3.958 4.424 1.00 87.19 305 ALA A O 1
ATOM 2381 N N . VAL A 1 306 ? -17.095 3.679 6.633 1.00 88.06 306 VAL A N 1
ATOM 2382 C CA . VAL A 1 306 ? -16.719 2.252 6.610 1.00 88.06 306 VAL A CA 1
ATOM 2383 C C . VAL A 1 306 ? -17.818 1.358 6.008 1.00 88.06 306 VAL A C 1
ATOM 2385 O O . VAL A 1 306 ? -17.523 0.494 5.182 1.00 88.06 306 VAL A O 1
ATOM 2388 N N . LEU A 1 307 ? -19.086 1.542 6.396 1.00 83.94 307 LEU A N 1
ATOM 2389 C CA . LEU A 1 307 ? -20.212 0.683 5.978 1.00 83.94 307 LEU A CA 1
ATOM 2390 C C . LEU A 1 307 ? -20.833 1.097 4.636 1.00 83.94 307 LEU A C 1
ATOM 2392 O O . LEU A 1 307 ? -21.359 0.269 3.883 1.00 83.94 307 LEU A O 1
ATOM 2396 N N . ASN A 1 308 ? -20.832 2.390 4.325 1.00 73.06 308 ASN A N 1
ATOM 2397 C CA . ASN A 1 308 ? -21.444 2.920 3.109 1.00 73.06 308 ASN A CA 1
ATOM 2398 C C . ASN A 1 308 ? -20.437 3.283 2.029 1.00 73.06 308 ASN A C 1
ATOM 2400 O O . ASN A 1 308 ? -20.802 3.160 0.862 1.00 73.06 308 ASN A O 1
ATOM 2404 N N . GLY A 1 309 ? -19.166 3.489 2.381 1.00 61.69 309 GLY A N 1
ATOM 2405 C CA . GLY A 1 309 ? -18.041 3.412 1.445 1.00 61.69 309 GLY A CA 1
ATOM 2406 C C . GLY A 1 309 ? -17.783 2.001 0.900 1.00 61.69 309 GLY A C 1
ATOM 2407 O O . GLY A 1 309 ? -16.758 1.758 0.290 1.00 61.69 309 GLY A O 1
ATOM 2408 N N . MET A 1 310 ? -18.688 1.036 1.093 1.00 56.62 310 MET A N 1
ATOM 2409 C CA . MET A 1 310 ? -18.578 -0.338 0.579 1.00 56.62 310 MET A CA 1
ATOM 2410 C C . MET A 1 310 ? -18.765 -0.484 -0.945 1.00 56.62 310 MET A C 1
ATOM 2412 O O . MET A 1 310 ? -19.265 -1.507 -1.410 1.00 56.62 310 MET A O 1
ATOM 2416 N N . ASN A 1 311 ? -18.381 0.525 -1.720 1.00 61.84 311 ASN A N 1
ATOM 2417 C CA . ASN A 1 311 ? -18.141 0.361 -3.143 1.00 61.84 311 ASN A CA 1
ATOM 2418 C C . ASN A 1 311 ? -16.641 0.584 -3.364 1.00 61.84 311 ASN A C 1
ATOM 2420 O O . ASN A 1 311 ? -16.162 1.706 -3.230 1.00 61.84 311 ASN A O 1
ATOM 2424 N N . SER A 1 312 ? -15.896 -0.469 -3.704 1.00 58.06 312 SER A N 1
ATOM 2425 C CA . SER A 1 312 ? -14.565 -0.346 -4.317 1.00 58.06 312 SER A CA 1
ATOM 2426 C C . SER A 1 312 ? -14.696 0.095 -5.769 1.00 58.06 312 SER A C 1
ATOM 2428 O O . SER A 1 312 ? -14.355 -0.636 -6.698 1.00 58.06 312 SER A O 1
ATOM 2430 N N . ASP A 1 313 ? -15.285 1.263 -5.972 1.00 64.44 313 ASP A N 1
ATOM 2431 C CA . ASP A 1 313 ? -15.159 1.960 -7.239 1.00 64.44 313 ASP A CA 1
ATOM 2432 C C . ASP A 1 313 ? -13.902 2.841 -7.216 1.00 64.44 313 ASP A C 1
ATOM 2434 O O . ASP A 1 313 ? -13.235 2.996 -6.189 1.00 64.44 313 ASP A O 1
ATOM 2438 N N . GLU A 1 314 ? -13.573 3.429 -8.363 1.00 64.06 314 GLU A N 1
ATOM 2439 C CA . GLU A 1 314 ? -12.431 4.339 -8.496 1.00 64.06 314 GLU A CA 1
ATOM 2440 C C . GLU A 1 314 ? -12.472 5.490 -7.479 1.00 64.06 314 GLU A C 1
ATOM 2442 O O . GLU A 1 314 ? -11.425 6.011 -7.114 1.00 64.06 314 GLU A O 1
ATOM 2447 N N . SER A 1 315 ? -13.643 5.874 -6.953 1.00 66.69 315 SER A N 1
ATOM 2448 C CA . SER A 1 315 ? -13.730 6.951 -5.961 1.00 66.69 315 SER A CA 1
ATOM 2449 C C . SER A 1 315 ? -13.178 6.548 -4.592 1.00 66.69 315 SER A C 1
ATOM 2451 O O . SER A 1 315 ? -12.670 7.398 -3.869 1.00 66.69 315 SER A O 1
ATOM 2453 N N . CYS A 1 316 ? -13.202 5.257 -4.253 1.00 73.00 316 CYS A N 1
ATOM 2454 C CA . CYS A 1 316 ? -12.573 4.737 -3.041 1.00 73.00 316 CYS A CA 1
ATOM 2455 C C . CYS A 1 316 ? -11.036 4.810 -3.108 1.00 73.00 316 CYS A C 1
ATOM 2457 O O . CYS A 1 316 ? -10.387 5.143 -2.112 1.00 73.00 316 CYS A O 1
ATOM 2459 N N . GLN A 1 317 ? -10.467 4.477 -4.271 1.00 71.62 317 GLN A N 1
ATOM 2460 C CA . GLN A 1 317 ? -9.018 4.375 -4.471 1.00 71.62 317 GLN A CA 1
ATOM 2461 C C . GLN A 1 317 ? -8.383 5.699 -4.889 1.00 71.62 317 GLN A C 1
ATOM 2463 O O . GLN A 1 317 ? -7.284 5.995 -4.440 1.00 71.62 317 GLN A O 1
ATOM 2468 N N . PHE A 1 318 ? -9.076 6.489 -5.713 1.00 70.25 318 PHE A N 1
ATOM 2469 C CA . PHE A 1 318 ? -8.553 7.687 -6.379 1.00 70.25 318 PHE A CA 1
ATOM 2470 C C . PHE A 1 318 ? -9.361 8.961 -6.075 1.00 70.25 318 PHE A C 1
ATOM 2472 O O . PHE A 1 318 ? -8.983 10.053 -6.495 1.00 70.25 318 PHE A O 1
ATOM 2479 N N . GLY A 1 319 ? -10.480 8.860 -5.353 1.00 69.56 319 GLY A N 1
ATOM 2480 C CA . GLY A 1 319 ? -11.256 10.018 -4.907 1.00 69.56 319 GLY A CA 1
ATOM 2481 C C . GLY A 1 319 ? -10.847 10.454 -3.505 1.00 69.56 319 GLY A C 1
ATOM 2482 O O . GLY A 1 319 ? -10.713 9.619 -2.619 1.00 69.56 319 GLY A O 1
ATOM 2483 N N . ALA A 1 320 ? -10.685 11.761 -3.271 1.00 70.31 320 ALA A N 1
ATOM 2484 C CA . ALA A 1 320 ? -10.367 12.291 -1.943 1.00 70.31 320 ALA A CA 1
ATOM 2485 C C . ALA A 1 320 ? -11.425 11.863 -0.893 1.00 70.31 320 ALA A C 1
ATOM 2487 O O . ALA A 1 320 ? -12.623 12.021 -1.149 1.00 70.31 320 ALA A O 1
ATOM 2488 N N . PRO A 1 321 ? -11.019 11.350 0.286 1.00 78.38 321 PRO A N 1
ATOM 2489 C CA . PRO A 1 321 ? -9.678 11.370 0.865 1.00 78.38 321 PRO A CA 1
ATOM 2490 C C . PRO A 1 321 ? -8.915 10.050 0.661 1.00 78.38 321 PRO A C 1
ATOM 2492 O O . PRO A 1 321 ? -8.183 9.629 1.546 1.00 78.38 321 PRO A O 1
ATOM 2495 N N . TYR A 1 322 ? -9.112 9.362 -0.462 1.00 81.94 322 TYR A N 1
ATOM 2496 C CA . TYR A 1 322 ? -8.494 8.079 -0.808 1.00 81.94 322 TYR A CA 1
ATOM 2497 C C . TYR A 1 322 ? -8.763 7.014 0.255 1.00 81.94 322 TYR A C 1
ATOM 2499 O O . TYR A 1 322 ? -7.840 6.395 0.787 1.00 81.94 322 TYR A O 1
ATOM 2507 N N . PHE A 1 323 ? -10.040 6.842 0.616 1.00 85.94 323 PHE A N 1
ATOM 2508 C CA . PHE A 1 323 ? -10.456 6.021 1.756 1.00 85.94 323 PHE A CA 1
ATOM 2509 C C . PHE A 1 323 ? -9.887 4.597 1.735 1.00 85.94 323 PHE A C 1
ATOM 2511 O O . PHE A 1 323 ? -9.662 4.034 2.807 1.00 85.94 323 PHE A O 1
ATOM 2518 N N . GLY A 1 324 ? -9.628 4.028 0.553 1.00 84.94 324 GLY A N 1
ATOM 2519 C CA . GLY A 1 324 ? -8.990 2.720 0.425 1.00 84.94 324 GLY A CA 1
ATOM 2520 C C . GLY A 1 324 ? -7.619 2.681 1.099 1.00 84.94 324 GLY A C 1
ATOM 2521 O O . GLY A 1 324 ? -7.349 1.768 1.873 1.00 84.94 324 GLY A O 1
ATOM 2522 N N . TYR A 1 325 ? -6.797 3.705 0.877 1.00 86.50 325 TYR A N 1
ATOM 2523 C CA . TYR A 1 325 ? -5.437 3.813 1.407 1.00 86.50 325 TYR A CA 1
ATOM 2524 C C . TYR A 1 325 ? -5.410 4.432 2.806 1.00 86.50 325 TYR A C 1
ATOM 2526 O O . TYR A 1 325 ? -4.761 3.912 3.710 1.00 86.50 325 TYR A O 1
ATOM 2534 N N . THR A 1 326 ? -6.120 5.544 3.010 1.00 88.94 326 THR A N 1
ATOM 2535 C CA . THR A 1 326 ? -6.030 6.335 4.246 1.00 88.94 326 THR A CA 1
ATOM 2536 C C . THR A 1 326 ? -6.800 5.674 5.382 1.00 88.94 326 THR A C 1
ATOM 2538 O O . THR A 1 326 ? -6.211 5.161 6.334 1.00 88.94 326 THR A O 1
ATOM 2541 N N . LEU A 1 327 ? -8.128 5.636 5.282 1.00 92.38 327 LEU A N 1
ATOM 2542 C CA . LEU A 1 327 ? -8.980 4.989 6.276 1.00 92.38 327 LEU A CA 1
ATOM 2543 C C . LEU A 1 327 ? -8.697 3.487 6.316 1.00 92.38 327 LEU A C 1
ATOM 2545 O O . LEU A 1 327 ? -8.652 2.900 7.397 1.00 92.38 327 LEU A O 1
ATOM 2549 N N . GLY A 1 328 ? -8.455 2.872 5.158 1.00 93.25 328 GLY A N 1
ATOM 2550 C CA . GLY A 1 328 ? -8.201 1.445 5.079 1.00 93.25 328 GLY A CA 1
ATOM 2551 C C . GLY A 1 328 ? -6.939 0.982 5.799 1.00 93.25 328 GLY A C 1
ATOM 2552 O O . GLY A 1 328 ? -6.963 -0.121 6.349 1.00 93.25 328 GLY A O 1
ATOM 2553 N N . LEU A 1 329 ? -5.898 1.815 5.908 1.00 94.88 329 LEU A N 1
ATOM 2554 C CA . LEU A 1 329 ? -4.728 1.525 6.744 1.00 94.88 329 LEU A CA 1
ATOM 2555 C C . LEU A 1 329 ? -5.142 1.285 8.202 1.00 94.88 329 LEU A C 1
ATOM 2557 O O . LEU A 1 329 ? -4.791 0.259 8.783 1.00 94.88 329 LEU A O 1
ATOM 2561 N N . PHE A 1 330 ? -5.957 2.173 8.777 1.00 96.44 330 PHE A N 1
ATOM 2562 C CA . PHE A 1 330 ? -6.414 2.050 10.165 1.00 96.44 330 PHE A CA 1
ATOM 2563 C C . PHE A 1 330 ? -7.438 0.933 10.377 1.00 96.44 330 PHE A C 1
ATOM 2565 O O . PHE A 1 330 ? -7.446 0.285 11.426 1.00 96.44 330 PHE A O 1
ATOM 2572 N N . VAL A 1 331 ? -8.309 0.683 9.394 1.00 95.69 331 VAL A N 1
ATOM 2573 C CA . VAL A 1 331 ? -9.239 -0.453 9.469 1.00 95.69 331 VAL A CA 1
ATOM 2574 C C . VAL A 1 331 ? -8.466 -1.772 9.456 1.00 95.69 331 VAL A C 1
ATOM 2576 O O . VAL A 1 331 ? -8.767 -2.657 10.256 1.00 95.69 331 VAL A O 1
ATOM 2579 N N . SER A 1 332 ? -7.433 -1.880 8.618 1.00 96.19 332 SER A N 1
ATOM 2580 C CA . SER A 1 332 ? -6.561 -3.060 8.539 1.00 96.19 332 SER A CA 1
ATOM 2581 C C . SER A 1 332 ? -5.742 -3.247 9.809 1.00 96.19 332 SER A C 1
ATOM 2583 O O . SER A 1 332 ? -5.665 -4.353 10.339 1.00 96.19 332 SER A O 1
ATOM 2585 N N . GLU A 1 333 ? -5.205 -2.154 10.352 1.00 97.50 333 GLU A N 1
ATOM 2586 C CA . GLU A 1 333 ? -4.535 -2.126 11.650 1.00 97.50 333 GLU A CA 1
ATOM 2587 C C . GLU A 1 333 ? -5.437 -2.687 12.755 1.00 97.50 333 GLU A C 1
ATOM 2589 O O . GLU A 1 333 ? -5.061 -3.636 13.447 1.00 97.50 333 GLU A O 1
ATOM 2594 N N . LYS A 1 334 ? -6.663 -2.164 12.894 1.00 97.56 334 LYS A N 1
ATOM 2595 C CA . LYS A 1 334 ? -7.601 -2.646 13.916 1.00 97.56 334 LYS A CA 1
ATOM 2596 C C . LYS A 1 334 ? -8.028 -4.088 13.680 1.00 97.56 334 LYS A C 1
ATOM 2598 O O . LYS A 1 334 ? -8.132 -4.860 14.632 1.00 97.56 334 LYS A O 1
ATOM 2603 N N . PHE A 1 335 ? -8.240 -4.466 12.425 1.00 96.75 335 PHE A N 1
ATOM 2604 C CA . PHE A 1 335 ? -8.572 -5.835 12.064 1.00 96.75 335 PHE A CA 1
ATOM 2605 C C . PHE A 1 335 ? -7.464 -6.806 12.507 1.00 96.75 335 PHE A C 1
ATOM 2607 O O . PHE A 1 335 ? -7.748 -7.821 13.141 1.00 96.75 335 PHE A O 1
ATOM 2614 N N . LEU A 1 336 ? -6.196 -6.474 12.252 1.00 97.12 336 LEU A N 1
ATOM 2615 C CA . LEU A 1 336 ? -5.050 -7.278 12.683 1.00 97.12 336 LEU A CA 1
ATOM 2616 C C . LEU A 1 336 ? -4.876 -7.278 14.209 1.00 97.12 336 LEU A C 1
ATOM 2618 O O . LEU A 1 336 ? -4.506 -8.306 14.777 1.00 97.12 336 LEU A O 1
ATOM 2622 N N . ILE A 1 337 ? -5.181 -6.171 14.895 1.00 96.81 337 ILE A N 1
ATOM 2623 C CA . ILE A 1 337 ? -5.220 -6.129 16.367 1.00 96.81 337 ILE A CA 1
ATOM 2624 C C . ILE A 1 337 ? -6.222 -7.153 16.909 1.00 96.81 337 ILE A C 1
ATOM 2626 O O . ILE A 1 337 ? -5.906 -7.851 17.879 1.00 96.81 337 ILE A O 1
ATOM 2630 N N . ASP A 1 338 ? -7.408 -7.245 16.316 1.00 96.81 338 ASP A N 1
ATOM 2631 C CA . ASP A 1 338 ? -8.506 -8.051 16.856 1.00 96.81 338 ASP A CA 1
ATOM 2632 C C . ASP A 1 338 ? -8.433 -9.520 16.439 1.00 96.81 338 ASP A C 1
ATOM 2634 O O . ASP A 1 338 ? -8.664 -10.406 17.263 1.00 96.81 338 ASP A O 1
ATOM 2638 N N . PHE A 1 339 ? -8.084 -9.781 15.179 1.00 96.44 339 PHE A N 1
ATOM 2639 C CA . PHE A 1 339 ? -8.204 -11.104 14.560 1.00 96.44 339 PHE A CA 1
ATOM 2640 C C . PHE A 1 339 ? -6.869 -11.685 14.080 1.00 96.44 339 PHE A C 1
ATOM 2642 O O . PHE A 1 339 ? -6.799 -12.865 13.731 1.00 96.44 339 PHE A O 1
ATOM 2649 N N . GLY A 1 340 ? -5.798 -10.888 14.095 1.00 94.94 340 GLY A N 1
ATOM 2650 C CA . GLY A 1 340 ? -4.461 -11.312 13.691 1.00 94.94 340 GLY A CA 1
ATOM 2651 C C . GLY A 1 340 ? -4.346 -11.705 12.217 1.00 94.94 340 GLY A C 1
ATOM 2652 O O . GLY A 1 340 ? -5.275 -11.575 11.417 1.00 94.94 340 GLY A O 1
ATOM 2653 N N . MET A 1 341 ? -3.168 -12.222 11.865 1.00 93.69 341 MET A N 1
ATOM 2654 C CA . MET A 1 341 ? -2.870 -12.690 10.509 1.00 93.69 341 MET A CA 1
ATOM 2655 C C . MET A 1 341 ? -3.741 -13.874 10.086 1.00 93.69 341 MET A C 1
ATOM 2657 O O . MET A 1 341 ? -4.143 -13.950 8.930 1.00 93.69 341 MET A O 1
ATOM 2661 N N . GLU A 1 342 ? -4.086 -14.768 11.016 1.00 93.88 342 GLU A N 1
ATOM 2662 C CA . GLU A 1 342 ? -4.978 -15.899 10.735 1.00 93.88 342 GLU A CA 1
ATOM 2663 C C . GLU A 1 342 ? -6.364 -15.421 10.292 1.00 93.88 342 GLU A C 1
ATOM 2665 O O . GLU A 1 342 ? -6.887 -15.909 9.291 1.00 93.88 342 GLU A O 1
ATOM 2670 N N . GLY A 1 343 ? -6.928 -14.419 10.976 1.00 94.12 343 GLY A N 1
ATOM 2671 C CA . GLY A 1 343 ? -8.190 -13.807 10.573 1.00 94.12 343 GLY A CA 1
ATOM 2672 C C . GLY A 1 343 ? -8.104 -13.130 9.207 1.00 94.12 343 GLY A C 1
ATOM 2673 O O . GLY A 1 343 ? -9.041 -13.233 8.419 1.00 94.12 343 GLY A O 1
ATOM 2674 N N . PHE A 1 344 ? -6.974 -12.486 8.894 1.00 92.56 344 PHE A N 1
ATOM 2675 C CA . PHE A 1 344 ? -6.770 -11.816 7.603 1.00 92.56 344 PHE A CA 1
ATOM 2676 C C . PHE A 1 344 ? -6.719 -12.827 6.458 1.00 92.56 344 PHE A C 1
ATOM 2678 O O . PHE A 1 344 ? -7.379 -12.652 5.430 1.00 92.56 344 PHE A O 1
ATOM 2685 N N . VAL A 1 345 ? -5.979 -13.917 6.659 1.00 91.69 345 VAL A N 1
ATOM 2686 C CA . VAL A 1 345 ? -5.882 -15.002 5.683 1.00 91.69 345 VAL A CA 1
ATOM 2687 C C . VAL A 1 345 ? -7.234 -15.680 5.494 1.00 91.69 345 VAL A C 1
ATOM 2689 O O . VAL A 1 345 ? -7.670 -15.843 4.356 1.00 91.69 345 VAL A O 1
ATOM 2692 N N . ALA A 1 346 ? -7.929 -16.007 6.588 1.00 91.44 346 ALA A N 1
ATOM 2693 C CA . ALA A 1 346 ? -9.252 -16.618 6.534 1.00 91.44 346 ALA A CA 1
ATOM 2694 C C . ALA A 1 346 ? -10.260 -15.721 5.800 1.00 91.44 346 ALA A C 1
ATOM 2696 O O . ALA A 1 346 ? -10.995 -16.202 4.944 1.00 91.44 346 ALA A O 1
ATOM 2697 N N . LEU A 1 347 ? -10.260 -14.411 6.071 1.00 88.94 347 LEU A N 1
ATOM 2698 C CA . LEU A 1 347 ? -11.170 -13.467 5.420 1.00 88.94 347 LEU A CA 1
ATOM 2699 C C . LEU A 1 347 ? -10.985 -13.441 3.899 1.00 88.94 347 LEU A C 1
ATOM 2701 O O . LEU A 1 347 ? -11.971 -13.436 3.163 1.00 88.94 347 LEU A O 1
ATOM 2705 N N . ASN A 1 348 ? -9.734 -13.457 3.436 1.00 86.44 348 ASN A N 1
ATOM 2706 C CA . ASN A 1 348 ? -9.422 -13.501 2.010 1.00 86.44 348 ASN A CA 1
ATOM 2707 C C . ASN A 1 348 ? -9.778 -14.860 1.385 1.00 86.44 348 ASN A C 1
ATOM 2709 O O . ASN A 1 348 ? -10.355 -14.892 0.302 1.00 86.44 348 ASN A O 1
ATOM 2713 N N . GLN A 1 349 ? -9.502 -15.975 2.071 1.00 85.12 349 GLN A N 1
ATOM 2714 C CA . GLN A 1 349 ? -9.828 -17.333 1.603 1.00 85.12 349 GLN A CA 1
ATOM 2715 C C . GLN A 1 349 ? -11.328 -17.608 1.500 1.00 85.12 349 GLN A C 1
ATOM 2717 O O . GLN A 1 349 ? -11.753 -18.381 0.644 1.00 85.12 349 GLN A O 1
ATOM 2722 N N . GLU A 1 350 ? -12.137 -16.964 2.339 1.00 81.44 350 GLU A N 1
ATOM 2723 C CA . GLU A 1 350 ? -13.595 -17.031 2.258 1.00 81.44 350 GLU A CA 1
ATOM 2724 C C . GLU A 1 350 ? -14.165 -16.354 0.992 1.00 81.44 350 GLU A C 1
ATOM 2726 O O . GLU A 1 350 ? -15.380 -16.365 0.775 1.00 81.44 350 GLU A O 1
ATOM 2731 N N . GLY A 1 351 ? -13.307 -15.799 0.124 1.00 64.31 351 GLY A N 1
ATOM 2732 C CA . GLY A 1 351 ? -13.646 -15.517 -1.271 1.00 64.31 351 GLY A CA 1
ATOM 2733 C C . GLY A 1 351 ? -14.727 -14.459 -1.416 1.00 64.31 351 GLY A C 1
ATOM 2734 O O . GLY A 1 351 ? -15.652 -14.592 -2.220 1.00 64.31 351 GLY A O 1
ATOM 2735 N N . MET A 1 352 ? -14.650 -13.411 -0.601 1.00 60.88 352 MET A N 1
ATOM 2736 C CA . MET A 1 352 ? -15.520 -12.247 -0.753 1.00 60.88 352 MET A CA 1
ATOM 2737 C C . MET A 1 352 ? -15.347 -11.721 -2.170 1.00 60.88 352 MET A C 1
ATOM 2739 O O . MET A 1 352 ? -14.241 -11.791 -2.680 1.00 60.88 352 MET A O 1
ATOM 2743 N N . ARG A 1 353 ? -16.379 -11.222 -2.857 1.00 59.59 353 ARG A N 1
ATOM 2744 C CA . ARG A 1 353 ? -16.502 -9.760 -3.028 1.00 59.59 353 ARG A CA 1
ATOM 2745 C C . ARG A 1 353 ? -17.760 -9.343 -3.825 1.00 59.59 353 ARG A C 1
ATOM 2747 O O . ARG A 1 353 ? -17.879 -8.208 -4.257 1.00 59.59 353 ARG A O 1
ATOM 2754 N N . ASP A 1 354 ? -18.756 -10.218 -3.979 1.00 60.53 354 ASP A N 1
ATOM 2755 C CA . ASP A 1 354 ? -19.881 -9.950 -4.900 1.00 60.53 354 ASP A CA 1
ATOM 2756 C C . ASP A 1 354 ? -20.961 -8.986 -4.361 1.00 60.53 354 ASP A C 1
ATOM 2758 O O . ASP A 1 354 ? -21.738 -8.431 -5.139 1.00 60.53 354 ASP A O 1
ATOM 2762 N N . SER A 1 355 ? -21.089 -8.821 -3.035 1.00 71.31 355 SER A N 1
ATOM 2763 C CA . SER A 1 355 ? -22.046 -7.884 -2.412 1.00 71.31 355 SER A CA 1
ATOM 2764 C C . SER A 1 355 ? -21.763 -7.610 -0.933 1.00 71.31 355 SER A C 1
ATOM 2766 O O . SER A 1 355 ? -21.128 -8.426 -0.261 1.00 71.31 355 SER A O 1
ATOM 2768 N N . LYS A 1 356 ? -22.342 -6.527 -0.386 1.00 75.50 356 LYS A N 1
ATOM 2769 C CA . LYS A 1 356 ? -22.285 -6.205 1.053 1.00 75.50 356 LYS A CA 1
ATOM 2770 C C . LYS A 1 356 ? -22.762 -7.357 1.950 1.00 75.50 356 LYS A C 1
ATOM 2772 O O . LYS A 1 356 ? -22.133 -7.654 2.961 1.00 75.50 356 LYS A O 1
ATOM 2777 N N . ASP A 1 357 ? -23.840 -8.041 1.563 1.00 80.19 357 ASP A N 1
ATOM 2778 C CA . ASP A 1 357 ? -24.389 -9.171 2.326 1.00 80.19 357 ASP A CA 1
ATOM 2779 C C . ASP A 1 357 ? -23.482 -10.403 2.279 1.00 80.19 357 ASP A C 1
ATOM 2781 O O . ASP A 1 357 ? -23.401 -11.157 3.250 1.00 80.19 357 ASP A O 1
ATOM 2785 N N . VAL A 1 358 ? -22.818 -10.639 1.142 1.00 80.56 358 VAL A N 1
ATOM 2786 C CA . VAL A 1 358 ? -21.807 -11.698 1.022 1.00 80.56 358 VAL A CA 1
ATOM 2787 C C . VAL A 1 358 ? -20.627 -11.360 1.925 1.00 80.56 358 VAL A C 1
ATOM 2789 O O . VAL A 1 358 ? -20.264 -12.192 2.749 1.00 80.56 358 VAL A O 1
ATOM 2792 N N . PHE A 1 359 ? -20.125 -10.124 1.861 1.00 83.31 359 PHE A N 1
ATOM 2793 C CA . PHE A 1 359 ? -19.037 -9.647 2.710 1.00 83.31 359 PHE A CA 1
ATOM 2794 C C . PHE A 1 359 ? -19.354 -9.819 4.206 1.00 83.31 359 PHE A C 1
ATOM 2796 O O . PHE A 1 359 ? -18.603 -10.445 4.945 1.00 83.31 359 PHE A O 1
ATOM 2803 N N . ALA A 1 360 ? -20.512 -9.361 4.682 1.00 87.00 360 ALA A N 1
ATOM 2804 C CA . ALA A 1 360 ? -20.860 -9.515 6.096 1.00 87.00 360 ALA A CA 1
ATOM 2805 C C . ALA A 1 360 ? -20.918 -10.993 6.542 1.00 87.00 360 ALA A C 1
ATOM 2807 O O . ALA A 1 360 ? -20.531 -11.323 7.668 1.00 87.00 360 ALA A O 1
ATOM 2808 N N . ARG A 1 361 ? -21.371 -11.903 5.665 1.00 87.19 361 ARG A N 1
ATOM 2809 C CA . ARG A 1 361 ? -21.405 -13.343 5.958 1.00 87.19 361 ARG A CA 1
ATOM 2810 C C . ARG A 1 361 ? -20.018 -13.959 6.015 1.00 87.19 361 ARG A C 1
ATOM 2812 O O . ARG A 1 361 ? -19.741 -14.654 6.991 1.00 87.19 361 ARG A O 1
ATOM 2819 N N . SER A 1 362 ? -19.163 -13.727 5.021 1.00 86.75 362 SER A N 1
ATOM 2820 C CA . SER A 1 362 ? -17.833 -14.330 5.060 1.00 86.75 362 SER A CA 1
ATOM 2821 C C . SER A 1 362 ? -16.949 -13.700 6.142 1.00 86.75 362 SER A C 1
ATOM 2823 O O . SER A 1 362 ? -16.093 -14.388 6.680 1.00 86.75 362 SER A O 1
ATOM 2825 N N . PHE A 1 363 ? -17.228 -12.464 6.586 1.00 90.38 363 PHE A N 1
ATOM 2826 C CA . PHE A 1 363 ? -16.531 -11.849 7.720 1.00 90.38 363 PHE A CA 1
ATOM 2827 C C . PHE A 1 363 ? -16.836 -12.646 8.983 1.00 90.38 363 PHE A C 1
ATOM 2829 O O . PHE A 1 363 ? -15.945 -13.096 9.700 1.00 90.38 363 PHE A O 1
ATOM 2836 N N . ARG A 1 364 ? -18.121 -12.938 9.193 1.00 93.19 364 ARG A N 1
ATOM 2837 C CA . ARG A 1 364 ? -18.562 -13.796 10.288 1.00 93.19 364 ARG A CA 1
ATOM 2838 C C . ARG A 1 364 ? -18.016 -15.214 10.196 1.00 93.19 364 ARG A C 1
ATOM 2840 O O . ARG A 1 364 ? -17.746 -15.810 11.234 1.00 93.19 364 ARG A O 1
ATOM 2847 N N . GLN A 1 365 ? -17.881 -15.765 8.996 1.00 92.31 365 GLN A N 1
ATOM 2848 C CA . GLN A 1 365 ? -17.331 -17.104 8.808 1.00 92.31 365 GLN A CA 1
ATOM 2849 C C . GLN A 1 365 ? -15.830 -17.152 9.119 1.00 92.31 365 GLN A C 1
ATOM 2851 O O . GLN A 1 365 ? -15.395 -18.055 9.828 1.00 92.31 365 GLN A O 1
ATOM 2856 N N . ALA A 1 366 ? -15.077 -16.153 8.659 1.00 92.00 366 ALA A N 1
ATOM 2857 C CA . ALA A 1 366 ? -13.635 -16.064 8.837 1.00 92.00 366 ALA A CA 1
ATOM 2858 C C . ALA A 1 366 ? -13.227 -15.803 10.292 1.00 92.00 366 ALA A C 1
ATOM 2860 O O . ALA A 1 366 ? -12.331 -16.467 10.805 1.00 92.00 366 ALA A O 1
ATOM 2861 N N . VAL A 1 367 ? -13.877 -14.844 10.963 1.00 94.88 367 VAL A N 1
ATOM 2862 C CA . VAL A 1 367 ? -13.425 -14.360 12.283 1.00 94.88 367 VAL A CA 1
ATOM 2863 C C . VAL A 1 367 ? -14.451 -14.527 13.406 1.00 94.88 367 VAL A C 1
ATOM 2865 O O . VAL A 1 367 ? -14.199 -14.155 14.549 1.00 94.88 367 VAL A O 1
ATOM 2868 N N . GLY A 1 368 ? -15.628 -15.089 13.116 1.00 95.38 368 GLY A N 1
ATOM 2869 C CA . GLY A 1 368 ? -16.659 -15.365 14.123 1.00 95.38 368 GLY A CA 1
ATOM 2870 C C . GLY A 1 368 ? -17.430 -14.137 14.628 1.00 95.38 368 GLY A C 1
ATOM 2871 O O . GLY A 1 368 ? -18.294 -14.289 15.495 1.00 95.38 368 GLY A O 1
ATOM 2872 N N . ALA A 1 369 ? -17.163 -12.944 14.091 1.00 95.44 369 ALA A N 1
ATOM 2873 C CA . ALA A 1 369 ? -17.767 -11.679 14.512 1.00 95.44 369 ALA A CA 1
ATOM 2874 C C . ALA A 1 369 ? -18.820 -11.160 13.515 1.00 95.44 369 ALA A C 1
ATOM 2876 O O . ALA A 1 369 ? -18.786 -11.461 12.327 1.00 95.44 369 ALA A O 1
ATOM 2877 N N . ASP A 1 370 ? -19.785 -10.375 13.994 1.00 94.69 370 ASP A N 1
ATOM 2878 C CA . ASP A 1 370 ? -20.715 -9.660 13.114 1.00 94.69 370 ASP A CA 1
ATOM 2879 C C . ASP A 1 370 ? -20.048 -8.376 12.609 1.00 94.69 370 ASP A C 1
ATOM 2881 O O . ASP A 1 370 ? -19.595 -7.572 13.421 1.00 94.69 370 ASP A O 1
ATOM 2885 N N . TYR A 1 371 ? -19.977 -8.190 11.286 1.00 91.75 371 TYR A N 1
ATOM 2886 C CA . TYR A 1 371 ? -19.252 -7.060 10.698 1.00 91.75 371 TYR A CA 1
ATOM 2887 C C . TYR A 1 371 ? -19.819 -5.707 11.141 1.00 91.75 371 TYR A C 1
ATOM 2889 O O . TYR A 1 371 ? -19.063 -4.838 11.561 1.00 91.75 371 TYR A O 1
ATOM 2897 N N . GLY A 1 372 ? -21.145 -5.537 11.108 1.00 92.25 372 GLY A N 1
ATOM 2898 C CA . GLY A 1 372 ? -21.782 -4.278 11.497 1.00 92.25 372 GLY A CA 1
ATOM 2899 C C . GLY A 1 372 ? -21.532 -3.944 12.965 1.00 92.25 372 GLY A C 1
ATOM 2900 O O . GLY A 1 372 ? -21.178 -2.811 13.280 1.00 92.25 372 GLY A O 1
ATOM 2901 N N . LYS A 1 373 ? -21.639 -4.945 13.849 1.00 96.25 373 LYS A N 1
ATOM 2902 C CA . LYS A 1 373 ? -21.333 -4.767 15.274 1.00 96.25 373 LYS A CA 1
ATOM 2903 C C . LYS A 1 373 ? -19.870 -4.459 15.530 1.00 96.25 373 LYS A C 1
ATOM 2905 O O . LYS A 1 373 ? -19.599 -3.535 16.281 1.00 96.25 373 LYS A O 1
ATOM 2910 N N . TRP A 1 374 ? -18.949 -5.188 14.901 1.00 96.31 374 TRP A N 1
ATOM 2911 C CA . TRP A 1 374 ? -17.520 -4.902 15.023 1.00 96.31 374 TRP A CA 1
ATOM 2912 C C . TRP A 1 374 ? -17.214 -3.470 14.572 1.00 96.31 374 TRP A C 1
ATOM 2914 O O . TRP A 1 374 ? -16.511 -2.737 15.265 1.00 96.31 374 TRP A O 1
ATOM 2924 N N . VAL A 1 375 ? -17.821 -3.023 13.465 1.00 94.81 375 VAL A N 1
ATOM 2925 C CA . VAL A 1 375 ? -17.671 -1.643 12.996 1.00 94.81 375 VAL A CA 1
ATOM 2926 C C . VAL A 1 375 ? -18.174 -0.638 14.037 1.00 94.81 375 VAL A C 1
ATOM 2928 O O . VAL A 1 375 ? -17.463 0.317 14.349 1.00 94.81 375 VAL A O 1
ATOM 2931 N N . SER A 1 376 ? -19.373 -0.832 14.590 1.00 95.75 376 SER A N 1
ATOM 2932 C CA . SER A 1 376 ? -19.971 0.137 15.516 1.00 95.75 376 SER A CA 1
ATOM 2933 C C . SER A 1 376 ? -19.392 0.099 16.934 1.00 95.75 376 SER A C 1
ATOM 2935 O O . SER A 1 376 ? -19.238 1.150 17.547 1.00 95.75 376 SER A O 1
ATOM 2937 N N . GLU A 1 377 ? -19.105 -1.088 17.470 1.00 96.69 377 GLU A N 1
ATOM 2938 C CA . GLU A 1 377 ? -18.764 -1.305 18.885 1.00 96.69 377 GLU A CA 1
ATOM 2939 C C . GLU A 1 377 ? -17.246 -1.312 19.132 1.00 96.69 377 GLU A C 1
ATOM 2941 O O . GLU A 1 377 ? -16.816 -0.893 20.205 1.00 96.69 377 GLU A O 1
ATOM 2946 N N . ASP A 1 378 ? -16.433 -1.720 18.147 1.00 96.38 378 ASP A N 1
ATOM 2947 C CA . ASP A 1 378 ? -14.983 -1.892 18.317 1.00 96.38 378 ASP A CA 1
ATOM 2948 C C . ASP A 1 378 ? -14.157 -0.954 17.423 1.00 96.38 378 ASP A C 1
ATOM 2950 O O . ASP A 1 378 ? -13.287 -0.226 17.909 1.00 96.38 378 ASP A O 1
ATOM 2954 N N . LEU A 1 379 ? -14.418 -0.950 16.112 1.00 96.44 379 LEU A N 1
ATOM 2955 C CA . LEU A 1 379 ? -13.630 -0.194 15.135 1.00 96.44 379 LEU A CA 1
ATOM 2956 C C . LEU A 1 379 ? -13.871 1.314 15.240 1.00 96.44 379 LEU A C 1
ATOM 2958 O O . LEU A 1 379 ? -12.916 2.080 15.303 1.00 96.44 379 LEU A O 1
ATOM 2962 N N . THR A 1 380 ? -15.126 1.765 15.260 1.00 96.38 380 THR A N 1
ATOM 2963 C CA . THR A 1 380 ? -15.438 3.205 15.269 1.00 96.38 380 THR A CA 1
ATOM 2964 C C . THR A 1 380 ? -14.876 3.917 16.504 1.00 96.38 380 THR A C 1
ATOM 2966 O O . THR A 1 380 ? -14.223 4.951 16.332 1.00 96.38 380 THR A O 1
ATOM 2969 N N . PRO A 1 381 ? -15.040 3.390 17.738 1.00 95.00 381 PRO A N 1
ATOM 2970 C CA . PRO A 1 381 ? -14.422 3.999 18.914 1.00 95.00 381 PRO A CA 1
ATOM 2971 C C . PRO A 1 381 ? -12.896 4.050 18.818 1.00 95.00 381 PRO A C 1
ATOM 2973 O O . PRO A 1 381 ? -12.284 5.038 19.225 1.00 95.00 381 PRO A O 1
ATOM 2976 N N . TYR A 1 382 ? -12.286 3.011 18.243 1.00 95.44 382 TYR A N 1
ATOM 2977 C CA . TYR A 1 382 ? -10.851 2.965 18.001 1.00 95.44 382 TYR A CA 1
ATOM 2978 C C . TYR A 1 382 ? -10.396 4.059 17.026 1.00 95.44 382 TYR A C 1
ATOM 2980 O O . TYR A 1 382 ? -9.535 4.861 17.385 1.00 95.44 382 TYR A O 1
ATOM 2988 N N . LEU A 1 383 ? -11.023 4.165 15.851 1.00 95.25 383 LEU A N 1
ATOM 2989 C CA . LEU A 1 383 ? -10.701 5.180 14.842 1.00 95.25 383 LEU A CA 1
ATOM 2990 C C . LEU A 1 383 ? -10.853 6.601 15.389 1.00 95.25 383 LEU A C 1
ATOM 2992 O O . LEU A 1 383 ? -9.961 7.426 15.221 1.00 95.25 383 LEU A O 1
ATOM 2996 N N . LEU A 1 384 ? -11.941 6.880 16.114 1.00 93.00 384 LEU A N 1
ATOM 2997 C CA . LEU A 1 384 ? -12.124 8.173 16.780 1.00 93.00 384 LEU A CA 1
ATOM 2998 C C . LEU A 1 384 ? -11.010 8.475 17.777 1.00 93.00 384 LEU A C 1
ATOM 3000 O O . LEU A 1 384 ? -10.592 9.627 17.892 1.00 93.00 384 LEU A O 1
ATOM 3004 N N . SER A 1 385 ? -10.573 7.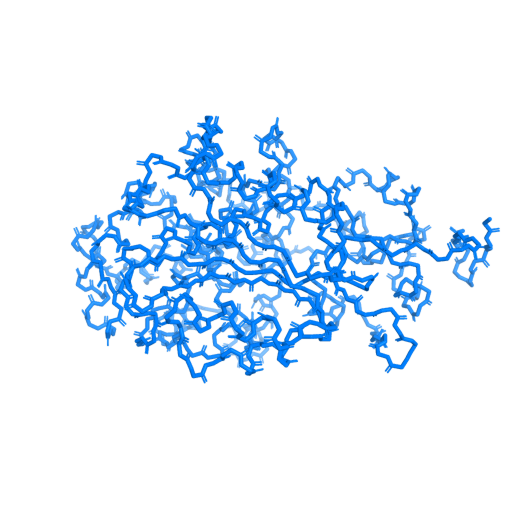464 18.530 1.00 90.81 385 SER A N 1
ATOM 3005 C CA . SER A 1 385 ? -9.494 7.637 19.495 1.00 90.81 385 SER A CA 1
ATOM 3006 C C . SER A 1 385 ? -8.175 7.959 18.799 1.00 90.81 385 SER A C 1
ATOM 3008 O O . SER A 1 385 ? -7.530 8.922 19.198 1.00 90.81 385 SER A O 1
ATOM 3010 N N . GLU A 1 386 ? -7.832 7.244 17.724 1.00 90.31 386 GLU A N 1
ATOM 3011 C CA . GLU A 1 386 ? -6.599 7.457 16.962 1.00 90.31 386 GLU A CA 1
ATOM 3012 C C . GLU A 1 386 ? -6.611 8.808 16.239 1.00 90.31 386 GLU A C 1
ATOM 3014 O O . GLU A 1 386 ? -5.665 9.580 16.370 1.00 90.31 386 GLU A O 1
ATOM 3019 N N . PHE A 1 387 ? -7.706 9.161 15.560 1.00 89.56 387 PHE A N 1
ATOM 3020 C CA . PHE A 1 387 ? -7.794 10.434 14.840 1.00 89.56 387 PHE A CA 1
ATOM 3021 C C . PHE A 1 387 ? -7.714 11.631 15.785 1.00 89.56 387 PHE A C 1
ATOM 3023 O O . PHE A 1 387 ? -7.029 12.595 15.477 1.00 89.56 387 PHE A O 1
ATOM 3030 N N . LYS A 1 388 ? -8.315 11.576 16.980 1.00 84.56 388 LYS A N 1
ATOM 3031 C CA . LYS A 1 388 ? -8.161 12.653 17.979 1.00 84.56 388 LYS A CA 1
ATOM 3032 C C . LYS A 1 388 ? -6.762 12.685 18.597 1.00 84.56 388 LYS A C 1
ATOM 3034 O O . LYS A 1 388 ? -6.215 13.753 18.839 1.00 84.56 388 LYS A O 1
ATOM 3039 N N . ALA A 1 389 ? -6.192 11.519 18.874 1.00 78.62 389 ALA A N 1
ATOM 3040 C CA . ALA A 1 389 ? -4.872 11.368 19.481 1.00 78.62 389 ALA A CA 1
ATOM 3041 C C . ALA A 1 389 ? -3.729 11.908 18.613 1.00 78.62 389 ALA A C 1
ATOM 3043 O O . ALA A 1 389 ? -2.733 12.421 19.134 1.00 78.62 389 ALA A O 1
ATOM 3044 N N . LEU A 1 390 ? -3.858 11.723 17.301 1.00 71.00 390 LEU A N 1
ATOM 3045 C CA . LEU A 1 390 ? -2.813 12.014 16.329 1.00 71.00 390 LEU A CA 1
ATOM 3046 C C . LEU A 1 390 ? -2.945 13.418 15.717 1.00 71.00 390 LEU A C 1
ATOM 3048 O O . LEU A 1 390 ? -1.955 13.914 15.198 1.00 71.00 390 LEU A O 1
ATOM 3052 N N . THR A 1 391 ? -4.104 14.083 15.847 1.00 64.06 391 THR A N 1
ATOM 3053 C CA . THR A 1 391 ? -4.344 15.450 15.321 1.00 64.06 391 THR A CA 1
ATOM 3054 C C . THR A 1 391 ? -4.227 16.586 16.332 1.00 64.06 391 THR A C 1
ATOM 3056 O O . THR A 1 391 ? -4.160 17.744 15.939 1.00 64.06 391 THR A O 1
ATOM 3059 N N . LEU A 1 392 ? -4.212 16.307 17.638 1.00 47.56 392 LEU A N 1
ATOM 3060 C CA . LEU A 1 392 ? -4.140 17.340 18.685 1.00 47.56 392 LEU A CA 1
ATOM 3061 C C . LEU A 1 392 ? -2.726 17.937 18.881 1.00 47.56 392 LEU A C 1
ATOM 3063 O O . LEU A 1 392 ? -2.321 18.165 20.023 1.00 47.56 392 LEU A O 1
ATOM 3067 N N . ARG A 1 393 ? -1.974 18.184 17.803 1.00 44.16 393 ARG A N 1
ATOM 3068 C CA . ARG A 1 393 ? -0.622 18.765 17.855 1.00 44.16 393 ARG A CA 1
ATOM 3069 C C . ARG A 1 393 ? -0.512 20.001 16.979 1.00 44.16 393 ARG A C 1
ATOM 3071 O O . ARG A 1 393 ? -0.673 19.853 15.751 1.00 44.16 393 ARG A O 1
#

Secondary structure (DSSP, 8-state):
-EE-TTS-EE-SS--EES------TTT----SSHHHHHHH-SSSPPBSSHHHHHHTT-TT--EEHHHHHHHGGG-SS-SSBTT-GGGS----TTSS-TTHHHHHHHHHHHT------GGGEEEEE-TTS-HHHHHHHHHHHHHHHHHHGGG---SSPEEEEEE-TT-HHHHHHHHHHTT--S-HHHHHHHHTTT-EEEEEE-TTS-EEEEEE-BTTB---SS--HHHHHHHHHHHHHHHS--TTS---THHHHHHHHHHHHHTSSTT-HHHHHHHHHHHHHHHHHHHHHHHHHHT-SSHHHHHHHHHH----SHHHHHSTTTTTTHHHHHHHHHHHHHHHHHHHHHHHHTT--S-HHHHHHHHHHHHSS-HHHIIIIIIHHHHHHHHHHHH--

Sequence (393 aa):
MTALENGVMAPVAPQNKLHGWSTKENQLLRFETCDEWDYWWVYEGPAVSTVAAEGSGFPGMTISTEHYIKNQHLDEDKDGVLCFFENREKPTPESGSMQWLKAFDAVWSSLESGKSSNENLDFAASPNALPEDTNIIREGVEMALGAWAPYLNLEKPLAVTVVHPKDKDWFLERWESLGRGGVAEGWFDDFSEFGGGGAGPNGDGSISIYFMTGEEFTPPAGVLDFYYHEVTHVFESQWGGNPSGPIACWTVEGPASFFGFSKSAPSDRETSSSVLAAMRVDRADYLARYFEANDGLNEESIQQAVLNGMNSDESCQFGAPYFGYTLGLFVSEKFLIDFGMEGFVALNQEGMRDSKDVFARSFRQAVGADYGKWVSEDLTPYLLSEFKALTLR

pLDDT: mean 81.48, std 13.86, range [36.25, 97.56]

Radius of gyration: 20.73 Å; chains: 1; bounding box: 51×55×52 Å

Foldseek 3Di:
DDAAPVGADADPDWDFALFLAFLPPVRQDEDPEVVRVLQPGDDFAAALDPVLVVVLVAPLGGHTVRNCRRHVVQVPVRSRTHRDCVPPPNPPPPLAPPLLVLLLVLLLVQQQFAQQDPVQEQEDEAPQADPVLSVQLSVLLSRLCRSCVVLDDFPHRAYEYEYELVGLVVQVVVCVVQQHDDCSVVVSVVCNNRKDKAKAAGPVRGIYIYTYDDPRGGHRDQFSLRSNLRVQQNSLRNAQADPQALAQLQLRQQLSLLSSLSCRHSVDNVSSVVSLVVLLLSLLQQVQVVQCVPPHLDLVSQLCCRLVVSGNDCCCCPNPPVCNNRVSNLVSSQCCSQQNPQLSSQLSNLHDDHDSVSSQVSNCVSRVDGPSCCSRPPSSVSSSSSSVSSNPD